Protein AF-0000000080790786 (afdb_homodimer)

pLDDT: mean 94.04, std 7.23, range [43.81, 98.81]

Nearest PDB structures (foldseek):
  6fvn-assembly2_C  TM=9.498E-01  e=2.343E-43  Mycobacterium tuberculosis CDC1551
  5agu-assembly1_A  TM=9.255E-01  e=5.877E-43  Mycobacterium tuberculosis H37Rv
  6ap4-assembly3_F  TM=8.699E-01  e=1.678E-32  Acinetobacter baumannii
  4trt-assembly1_B  TM=8.992E-01  e=2.134E-31  Deinococcus radiodurans R1 = ATCC 13939 = DSM 20539
  8dt6-assembly1_B  TM=9.159E-01  e=4.183E-30  Elizabethkingia anophelis NUHP1

Foldseek 3Di:
DKKKDFLVLVLVQLLLQQVPQDPDAPDPQQQKWKWWDDDQWIWIWGDRPFKIKIWIFGIGPPDTDMFIFRSVVVNVVSVPADRAIWIWDDDDFWIWIDGPPDIDITGTDDPVPDDDDDDAADWFFKDFLVVLLLQLLLFQLAADDDVVCVLQQWWKWWDAFQKIWTWHHNPFKIKIFIDGTGGPDGRDTDMFTGGSVVSNSLSVFQSPDGIKIKHDDDPDDRPFKIKIWHDGRSGTMMMMGGTDDDDRDPCPCLQVDDFQKKKKFFLVVVLVQLVVQCVAADPPFWWKWFDDQFWIKTKHHDPPPDIDIDIGGIHMDRNVDDPRQDGMFTFDSSLSNSNSVSDPARMKMWGHHHYQRKIKIFHDNDSPGDTDDRMIMIGGIDDDDD/DKKKDFLVLVLVQLLLQQVPQDPDAPDPQQQKWKWWDDDQKIWIWGDRPFKIKIWIFGIGPPDTDMFIFRSVVVNVVSVPADRAIWIWDDDDFWIWIDGPPDIDITGTDDPVPDDDDDDAADWFFKDFLVVLLLQLLLFQLAADDDVVCQLQQWWKWWDAFQKIWTWHHNPFKIKIFIDGTGGPDGRDTDMFTGGSVVSNSLSVFQSPDGIKIKHDDDDDDPPFKIKIWHDGRSGTMMMMGGTDDDDRDPCVCLQVDDFQKKKKFFLVVVLVQLVVQCVAADPPFWWKWFDDQFWIKTKHHDPPPDIDIDIGGIHMDRNVDDPRQDGMWTFDSSLVNSNSVSDPARMKMWGHHHYQRKIKIFHDNDSPGDTDDRMIMIGGIDDDDD

Solvent-accessible surface area (backbone atoms only — not comparable to full-atom values): 38067 Å² total; per-residue (Å²): 51,28,37,37,33,53,36,71,40,48,25,48,44,41,42,58,32,37,67,61,43,51,93,76,49,95,49,76,70,37,39,30,30,38,38,38,35,53,77,54,32,34,37,39,30,27,46,62,94,44,40,36,32,37,37,41,30,74,28,50,51,80,35,61,38,68,49,21,32,54,20,65,61,48,29,58,50,42,69,54,56,64,100,38,56,35,33,40,40,45,61,97,54,35,33,36,38,38,35,80,58,36,36,35,38,36,34,45,49,68,59,86,75,46,76,81,76,80,75,76,45,61,68,44,24,36,31,48,10,65,60,46,29,52,46,46,59,42,16,48,72,26,29,33,82,52,76,92,45,54,56,27,24,17,32,37,40,36,38,52,38,50,36,39,36,39,33,15,30,48,88,52,33,34,18,38,31,50,44,74,42,47,47,63,51,86,77,39,71,49,72,48,34,36,45,30,68,60,51,49,53,48,33,64,54,23,42,66,33,73,38,27,35,39,10,55,41,76,73,83,86,43,71,53,37,37,22,38,34,24,28,25,81,55,33,45,35,37,37,38,32,50,41,54,68,74,79,71,79,92,55,71,69,73,69,71,70,76,51,37,34,38,41,32,33,49,34,66,61,52,44,52,45,51,58,48,25,47,73,33,34,42,90,94,44,53,36,35,38,37,52,48,75,56,28,35,33,40,32,21,41,28,83,83,46,23,35,22,36,34,57,43,73,26,52,47,45,58,68,80,51,83,71,66,72,56,48,57,48,16,34,48,54,68,61,53,46,48,57,53,66,48,47,88,35,63,15,30,35,41,32,34,54,42,70,65,40,57,32,42,42,26,33,9,81,36,90,85,48,69,62,48,80,45,42,45,33,33,39,53,36,38,83,64,84,130,49,29,37,38,33,54,35,70,41,47,24,48,44,41,43,59,33,38,67,62,42,53,93,78,49,95,47,75,71,38,40,30,28,38,37,38,35,53,76,53,31,34,38,39,31,27,46,64,94,45,40,36,32,37,37,41,30,73,26,50,52,80,36,60,36,69,47,20,30,53,21,63,61,47,30,57,50,43,68,56,54,64,99,36,56,33,34,40,41,43,62,96,54,36,33,36,38,37,35,80,58,35,36,36,37,36,34,44,50,68,61,86,73,47,76,83,75,80,75,77,45,60,68,44,24,36,32,48,9,64,59,46,29,51,47,44,58,43,18,49,72,26,28,32,85,53,75,92,46,54,58,27,25,17,33,37,39,36,38,52,38,49,35,38,35,40,33,14,30,48,90,50,32,32,18,37,31,49,44,76,40,47,46,64,50,85,77,39,72,50,73,48,35,36,44,30,68,59,51,50,53,49,33,64,56,24,40,66,33,72,38,28,35,39,10,54,41,75,70,86,84,43,74,52,38,36,21,40,33,23,29,23,82,54,32,44,37,37,36,38,33,50,40,54,68,77,80,70,78,93,56,71,70,74,69,72,72,76,51,37,33,36,39,35,32,48,34,67,60,52,44,50,46,50,59,48,25,48,72,33,34,42,91,93,44,53,36,34,39,36,52,48,75,56,28,33,33,40,30,21,43,29,84,84,47,23,35,22,36,34,58,42,72,26,53,47,45,57,69,82,51,84,72,66,73,56,48,54,47,16,34,47,56,68,60,51,45,49,57,53,68,48,45,87,35,63,17,32,36,40,31,33,55,43,70,66,40,54,33,40,41,28,34,10,81,36,90,86,48,67,60,47,81,45,42,45,34,34,40,51,35,38,82,63,84,130

Secondary structure (DSSP, 8-state):
-EEEE-HHHHHHHHHHHHTTS-SS-SSGGGGEEEEEEETTEEEEEEE-SSEEEEEEEE-EEEE-EEEEEEHHHHHHHHHH--SS-EEEEE-SSEEEEEETTEEEEEEPP-GGGSPPPPPPPPP-EEEEHHHHHHHHHHHHTTS---TTSGGGGEEEEEEETTEEEEEEE-SSEEEEEEEE-EESSTT-EEEEEEEHHHHHHHHHHTTTSSEEEEEE--SSSSTTEEEEEEEETTEEEEEEEEPPPSPPP--GGGG----SEEEEEEHHHHHHHHHHHHTTPPTTPPEEEEE-SSEEEEEEEETTTEEEEEEEE-EEEETT-SS-S-SEEEE-HHHHHHHHHT--SSEEEEEESSTTSPEEEEEESSTTSPPPSSEEEEEPPBPPP-/-EEEE-HHHHHHHHHHHHTTS-SS-SSGGGGEEEEEEETTEEEEEEE-SSEEEEEEEE-EEEE-EEEEEEHHHHHHHHHH--SS-EEEEE-SSEEEEEETTEEEEEEPP-GGGSPPPPPPPPP-EEEEHHHHHHHHHHHHTTS---TTSGGGGEEEEEEETTEEEEEEE-SSEEEEEEEE-EESSTT-EEEEEEEHHHHHHHHHHTTTSSEEEEEE--SSSSTTEEEEEEEETTEEEEEEEEPPPSPPP--GGGG----SEEEEEEHHHHHHHHHHHHTTPPTTPPEEEEE-SSEEEEEEEETTTEEEEEEEE-EEEETT-SS-S-SEEEE-HHHHHHHHHT--SSEEEEEESSTTSPEEEEEESSTTSPPPSSEEEEEPPBPPP-

InterPro domains:
  IPR001001 DNA polymerase III, beta sliding clamp [PIRSF000804] (1-384)
  IPR001001 DNA polymerase III, beta sliding clamp [PTHR30478] (1-384)
  IPR001001 DNA polymerase III, beta sliding clamp [SM00480] (17-380)
  IPR001001 DNA polymerase III, beta sliding clamp [TIGR00663] (1-384)
  IPR001001 DNA polymerase III, beta sliding clamp [cd00140] (1-383)
  IPR022634 DNA polymerase III, beta sliding clamp, N-terminal [PF00712] (1-118)
  IPR022635 DNA polymerase III, beta sliding clamp, C-terminal [PF02768] (261-368)
  IPR022637 DNA polymerase III, beta sliding clamp, central [PF02767] (126-250)
  IPR046938 DNA clamp superfamily [SSF55979] (1-118)
  IPR046938 DNA clamp superfamily [SSF55979] (126-253)
  IPR046938 DNA clamp superfamily [SSF55979] (259-384)

Radius of gyration: 32.22 Å; Cα contacts (8 Å, |Δi|>4): 2000; chains: 2; bounding box: 82×81×56 Å

Structure (mmCIF, N/CA/C/O backbone):
data_AF-0000000080790786-model_v1
#
loop_
_entity.id
_entity.type
_entity.pdbx_description
1 polymer 'Beta sliding clamp'
#
loop_
_atom_site.group_PDB
_atom_site.id
_atom_site.type_symbol
_atom_site.label_atom_id
_atom_site.label_alt_id
_atom_site.label_comp_id
_atom_site.label_asym_id
_atom_site.label_entity_id
_atom_site.label_seq_id
_atom_site.pdbx_PDB_ins_code
_atom_site.Cartn_x
_atom_site.Cartn_y
_atom_site.Cartn_z
_atom_site.occupancy
_atom_site.B_iso_or_equiv
_atom_site.auth_seq_id
_atom_site.auth_comp_id
_atom_site.auth_asym_id
_atom_site.auth_atom_id
_atom_site.pdbx_PDB_model_num
ATOM 1 N N . MET A 1 1 ? -38.25 -0.161 6.77 1 96.88 1 MET A N 1
ATOM 2 C CA . MET A 1 1 ? -37.5 0.673 5.848 1 96.88 1 MET A CA 1
ATOM 3 C C . MET A 1 1 ? -37.281 -0.035 4.512 1 96.88 1 MET A C 1
ATOM 5 O O . MET A 1 1 ? -36.906 -1.199 4.473 1 96.88 1 MET A O 1
ATOM 9 N N . LYS A 1 2 ? -37.688 0.594 3.371 1 98.44 2 LYS A N 1
ATOM 10 C CA . LYS A 1 2 ? -37.469 0.132 2.002 1 98.44 2 LYS A CA 1
ATOM 11 C C . LYS A 1 2 ? -36.906 1.252 1.122 1 98.44 2 LYS A C 1
ATOM 13 O O . LYS A 1 2 ? -37.594 2.246 0.877 1 98.44 2 LYS A O 1
ATOM 18 N N . ILE A 1 3 ? -35.75 1.057 0.653 1 98.62 3 ILE A N 1
ATOM 19 C CA . ILE A 1 3 ? -35.094 2.148 -0.077 1 98.62 3 ILE A CA 1
ATOM 20 C C . ILE A 1 3 ? -34.344 1.59 -1.274 1 98.62 3 ILE A C 1
ATOM 22 O O . ILE A 1 3 ? -34 0.405 -1.304 1 98.62 3 ILE A O 1
ATOM 26 N N . THR A 1 4 ? -34.094 2.398 -2.297 1 98.69 4 THR A N 1
ATOM 27 C CA . THR A 1 4 ? -33.219 2.15 -3.43 1 98.69 4 THR A CA 1
ATOM 28 C C . THR A 1 4 ? -32.188 3.281 -3.586 1 98.69 4 THR A C 1
ATOM 30 O O . THR A 1 4 ? -32.562 4.457 -3.547 1 98.69 4 THR A O 1
ATOM 33 N N . VAL A 1 5 ? -30.984 2.938 -3.682 1 97.75 5 VAL A N 1
ATOM 34 C CA . VAL A 1 5 ? -29.922 3.936 -3.783 1 97.75 5 VAL A CA 1
ATOM 35 C C . VAL A 1 5 ? -28.969 3.568 -4.918 1 97.75 5 VAL A C 1
ATOM 37 O O . VAL A 1 5 ? -28.891 2.404 -5.32 1 97.75 5 VAL A O 1
ATOM 40 N N . GLU A 1 6 ? -28.328 4.57 -5.473 1 96.56 6 GLU A N 1
ATOM 41 C CA . GLU A 1 6 ? -27.266 4.336 -6.453 1 96.56 6 GLU A CA 1
ATOM 42 C C . GLU A 1 6 ? -26.062 3.682 -5.809 1 96.56 6 GLU A C 1
ATOM 44 O O . GLU A 1 6 ? -25.562 4.152 -4.781 1 96.56 6 GLU A O 1
ATOM 49 N N . ARG A 1 7 ? -25.531 2.686 -6.445 1 95.75 7 ARG A N 1
ATOM 50 C CA . ARG A 1 7 ? -24.531 1.806 -5.852 1 95.75 7 ARG A CA 1
ATOM 51 C C . ARG A 1 7 ? -23.25 2.574 -5.516 1 95.75 7 ARG A C 1
ATOM 53 O O . ARG A 1 7 ? -22.766 2.506 -4.391 1 95.75 7 ARG A O 1
ATOM 60 N N . ASP A 1 8 ? -22.672 3.338 -6.441 1 95.44 8 ASP A N 1
ATOM 61 C CA . ASP A 1 8 ? -21.406 4.02 -6.227 1 95.44 8 ASP A CA 1
ATOM 62 C C . ASP A 1 8 ? -21.516 5.066 -5.121 1 95.44 8 ASP A C 1
ATOM 64 O O . ASP A 1 8 ? -20.609 5.215 -4.297 1 95.44 8 ASP A O 1
ATOM 68 N N . VAL A 1 9 ? -22.641 5.77 -5.102 1 94.81 9 VAL A N 1
ATOM 69 C CA . VAL A 1 9 ? -22.891 6.793 -4.094 1 94.81 9 VAL A CA 1
ATOM 70 C C . VAL A 1 9 ? -22.984 6.141 -2.713 1 94.81 9 VAL A C 1
ATOM 72 O O . VAL A 1 9 ? -22.375 6.617 -1.753 1 94.81 9 VAL A O 1
ATOM 75 N N . MET A 1 10 ? -23.672 5.086 -2.705 1 96.19 10 MET A N 1
ATOM 76 C CA . MET A 1 10 ? -23.844 4.367 -1.444 1 96.19 10 MET A CA 1
ATOM 77 C C . MET A 1 10 ? -22.516 3.803 -0.955 1 96.19 10 MET A C 1
ATOM 79 O O . MET A 1 10 ? -22.203 3.904 0.23 1 96.19 10 MET A O 1
ATOM 83 N N . ALA A 1 11 ? -21.797 3.18 -1.836 1 96.88 11 ALA A N 1
ATOM 84 C CA . ALA A 1 11 ? -20.516 2.582 -1.47 1 96.88 11 ALA A CA 1
ATOM 85 C C . ALA A 1 11 ? -19.562 3.625 -0.879 1 96.88 11 ALA A C 1
ATOM 87 O O . ALA A 1 11 ? -18.938 3.385 0.15 1 96.88 11 ALA A O 1
ATOM 88 N N . GLU A 1 12 ? -19.5 4.754 -1.466 1 94.94 12 GLU A N 1
ATOM 89 C CA . GLU A 1 12 ? -18.641 5.836 -0.981 1 94.94 12 GLU A CA 1
ATOM 90 C C . GLU A 1 12 ? -19.125 6.344 0.376 1 94.94 12 GLU A C 1
ATOM 92 O O . GLU A 1 12 ? -18.312 6.59 1.271 1 94.94 12 GLU A O 1
ATOM 97 N N . ALA A 1 13 ? -20.406 6.535 0.487 1 96.19 13 ALA A N 1
ATOM 98 C CA . ALA A 1 13 ? -20.984 7.043 1.725 1 96.19 13 ALA A CA 1
ATOM 99 C C . ALA A 1 13 ? -20.734 6.082 2.885 1 96.19 13 ALA A C 1
ATOM 101 O O . ALA A 1 13 ? -20.297 6.5 3.957 1 96.19 13 ALA A O 1
ATOM 102 N N . VAL A 1 14 ? -20.953 4.852 2.621 1 97.5 14 VAL A N 1
ATOM 103 C CA . VAL A 1 14 ? -20.766 3.832 3.645 1 97.5 14 VAL A CA 1
ATOM 104 C C . VAL A 1 14 ? -19.281 3.76 4.035 1 97.5 14 VAL A C 1
ATOM 106 O O . VAL A 1 14 ? -18.953 3.68 5.219 1 97.5 14 VAL A O 1
ATOM 109 N N . ALA A 1 15 ? -18.453 3.732 3.049 1 95.75 15 ALA A N 1
ATOM 110 C CA . ALA A 1 15 ? -17.016 3.68 3.314 1 95.75 15 ALA A CA 1
ATOM 111 C C . ALA A 1 15 ? -16.578 4.844 4.195 1 95.75 15 ALA A C 1
ATOM 113 O O . ALA A 1 15 ? -15.805 4.66 5.141 1 95.75 15 ALA A O 1
ATOM 114 N N . TRP A 1 16 ? -17.047 6.008 3.943 1 94.69 16 TRP A N 1
ATOM 115 C CA . TRP A 1 16 ? -16.672 7.199 4.695 1 94.69 16 TRP A CA 1
ATOM 116 C C . TRP A 1 16 ? -17.125 7.094 6.145 1 94.69 16 TRP A C 1
ATOM 118 O O . TRP A 1 16 ? -16.344 7.344 7.066 1 94.69 16 TRP A O 1
ATOM 128 N N . VAL A 1 17 ? -18.375 6.719 6.324 1 95.88 17 VAL A N 1
ATOM 129 C CA . VAL A 1 17 ? -18.938 6.621 7.672 1 95.88 17 VAL A CA 1
ATOM 130 C C . VAL A 1 17 ? -18.234 5.512 8.445 1 95.88 17 VAL A C 1
ATOM 132 O O . VAL A 1 17 ? -17.953 5.652 9.633 1 95.88 17 VAL A O 1
ATOM 135 N N . ALA A 1 18 ? -17.906 4.504 7.734 1 95.12 18 ALA A N 1
ATOM 136 C CA . ALA A 1 18 ? -17.297 3.338 8.359 1 95.12 18 ALA A CA 1
ATOM 137 C C . ALA A 1 18 ? -15.883 3.66 8.859 1 95.12 18 ALA A C 1
ATOM 139 O O . ALA A 1 18 ? -15.367 2.994 9.758 1 95.12 18 ALA A O 1
ATOM 140 N N . ARG A 1 19 ? -15.242 4.617 8.32 1 90.75 19 ARG A N 1
ATOM 141 C CA . ARG A 1 19 ? -13.898 5.012 8.734 1 90.75 19 ARG A CA 1
ATOM 142 C C . ARG A 1 19 ? -13.883 5.453 10.195 1 90.75 19 ARG A C 1
ATOM 144 O O . ARG A 1 19 ? -12.859 5.355 10.867 1 90.75 19 ARG A O 1
ATOM 151 N N . SER A 1 20 ? -15 5.934 10.656 1 89.75 20 SER A N 1
ATOM 152 C CA . SER A 1 20 ? -15.078 6.469 12.016 1 89.75 20 SER A CA 1
ATOM 153 C C . SER A 1 20 ? -15.492 5.395 13.008 1 89.75 20 SER A C 1
ATOM 155 O O . SER A 1 20 ? -15.609 5.664 14.203 1 89.75 20 SER A O 1
ATOM 157 N N . LEU A 1 21 ? -15.695 4.215 12.477 1 94 21 LEU A N 1
ATOM 158 C CA . LEU A 1 21 ? -16.047 3.121 13.375 1 94 21 LEU A CA 1
ATOM 159 C C . LEU A 1 21 ? -14.836 2.646 14.172 1 94 21 LEU A C 1
ATOM 161 O O . LEU A 1 21 ? -13.734 2.562 13.625 1 94 21 LEU A O 1
ATOM 165 N N . PRO A 1 22 ? -15.047 2.379 15.406 1 89.44 22 PRO A N 1
ATOM 166 C CA . PRO A 1 22 ? -13.922 1.861 16.188 1 89.44 22 PRO A CA 1
ATOM 167 C C . PRO A 1 22 ? -13.516 0.448 15.773 1 89.44 22 PRO A C 1
ATOM 169 O O . PRO A 1 22 ? -14.375 -0.377 15.453 1 89.44 22 PRO A O 1
ATOM 172 N N . ASN A 1 23 ? -12.219 0.212 15.727 1 84.25 23 ASN A N 1
ATOM 173 C CA . ASN A 1 23 ? -11.75 -1.135 15.422 1 84.25 23 ASN A CA 1
ATOM 174 C C . ASN A 1 23 ? -12.141 -2.127 16.516 1 84.25 23 ASN A C 1
ATOM 176 O O . ASN A 1 23 ? -12.555 -3.248 16.219 1 84.25 23 ASN A O 1
ATOM 180 N N . ARG A 1 24 ? -11.992 -1.675 17.844 1 87.44 24 ARG A N 1
ATOM 181 C CA . ARG A 1 24 ? -12.43 -2.432 19 1 87.44 24 ARG A CA 1
ATOM 182 C C . ARG A 1 24 ? -13.461 -1.649 19.812 1 87.44 24 ARG A C 1
ATOM 184 O O . ARG A 1 24 ? -13.117 -0.945 20.766 1 87.44 24 ARG A O 1
ATOM 191 N N . PRO A 1 25 ? -14.719 -1.859 19.438 1 88.06 25 PRO A N 1
ATOM 192 C CA . PRO A 1 25 ? -15.734 -1.047 20.109 1 88.06 25 PRO A CA 1
ATOM 193 C C . PRO A 1 25 ? -15.867 -1.389 21.594 1 88.06 25 PRO A C 1
ATOM 195 O O . PRO A 1 25 ? -15.766 -2.559 21.969 1 88.06 25 PRO A O 1
ATOM 198 N N . SER A 1 26 ? -16.016 -0.377 22.5 1 87 26 SER A N 1
ATOM 199 C CA . SER A 1 26 ? -16.234 -0.562 23.922 1 87 26 SER A CA 1
ATOM 200 C C . SER A 1 26 ? -17.484 -1.396 24.203 1 87 26 SER A C 1
ATOM 202 O O . SER A 1 26 ? -17.516 -2.174 25.156 1 87 26 SER A O 1
ATOM 204 N N . VAL A 1 27 ? -18.516 -1.156 23.438 1 91.19 27 VAL A N 1
ATOM 205 C CA . VAL A 1 27 ? -19.734 -1.961 23.438 1 91.19 27 VAL A CA 1
ATOM 206 C C . VAL A 1 27 ? -20.062 -2.416 22.016 1 91.19 27 VAL A C 1
ATOM 208 O O . VAL A 1 27 ? -19.922 -1.646 21.062 1 91.19 27 VAL A O 1
ATOM 211 N N . PRO A 1 28 ? -20.516 -3.568 21.844 1 91.56 28 PRO A N 1
ATOM 212 C CA . PRO A 1 28 ? -20.688 -4.168 20.516 1 91.56 28 PRO A CA 1
ATOM 213 C C . PRO A 1 28 ? -21.578 -3.336 19.609 1 91.56 28 PRO A C 1
ATOM 215 O O . PRO A 1 28 ? -21.344 -3.293 18.391 1 91.56 28 PRO A O 1
ATOM 218 N N . ILE A 1 29 ? -22.484 -2.639 20.172 1 95.31 29 ILE A N 1
ATOM 219 C CA . ILE A 1 29 ? -23.484 -1.926 19.375 1 95.31 29 ILE A CA 1
ATOM 220 C C . ILE A 1 29 ? -22.812 -0.78 18.625 1 95.31 29 ILE A C 1
ATOM 222 O O . ILE A 1 29 ? -23.328 -0.321 17.594 1 95.31 29 ILE A O 1
ATOM 226 N N . LEU A 1 30 ? -21.672 -0.319 19.047 1 96 30 LEU A N 1
ATOM 227 C CA . LEU A 1 30 ? -20.984 0.821 18.453 1 96 30 LEU A CA 1
ATOM 228 C C . LEU A 1 30 ? -20.266 0.412 17.172 1 96 30 LEU A C 1
ATOM 230 O O . LEU A 1 30 ? -19.734 1.264 16.453 1 96 30 LEU A O 1
ATOM 234 N N . ALA A 1 31 ? -20.312 -0.849 16.859 1 96.12 31 ALA A N 1
ATOM 235 C CA . ALA A 1 31 ? -19.828 -1.334 15.562 1 96.12 31 ALA A CA 1
ATOM 236 C C . ALA A 1 31 ? -20.875 -1.115 14.477 1 96.12 31 ALA A C 1
ATOM 238 O O . ALA A 1 31 ? -20.594 -1.322 13.289 1 96.12 31 ALA A O 1
ATOM 239 N N . GLY A 1 32 ? -21.984 -0.645 14.852 1 97.06 32 GLY A N 1
ATOM 240 C CA . GLY A 1 32 ? -23.109 -0.494 13.938 1 97.06 32 GLY A CA 1
ATOM 241 C C . GLY A 1 32 ? -23.047 0.791 13.125 1 97.06 32 GLY A C 1
ATOM 242 O O . GLY A 1 32 ? -22.516 1.801 13.594 1 97.06 32 GLY A O 1
ATOM 243 N N . LEU A 1 33 ? -23.547 0.703 11.953 1 98.19 33 LEU A N 1
ATOM 244 C CA . LEU A 1 33 ? -23.844 1.838 11.086 1 98.19 33 LEU A CA 1
ATOM 245 C C . LEU A 1 33 ? -25.344 2.072 10.984 1 98.19 33 LEU A C 1
ATOM 247 O O . LEU A 1 33 ? -26.094 1.181 10.57 1 98.19 33 LEU A O 1
ATOM 251 N N . LEU A 1 34 ? -25.766 3.215 11.383 1 98.44 34 LEU A N 1
ATOM 252 C CA . LEU A 1 34 ? -27.188 3.561 11.43 1 98.44 34 LEU A CA 1
ATOM 253 C C . LEU A 1 34 ? -27.656 4.105 10.086 1 98.44 34 LEU A C 1
ATOM 255 O O . LEU A 1 34 ? -27.031 5.008 9.523 1 98.44 34 LEU A O 1
ATOM 259 N N . MET A 1 35 ? -28.703 3.51 9.586 1 98.38 35 MET A N 1
ATOM 260 C CA . MET A 1 35 ? -29.391 3.975 8.375 1 98.38 35 MET A CA 1
ATOM 261 C C . MET A 1 35 ? -30.766 4.539 8.711 1 98.38 35 MET A C 1
ATOM 263 O O . MET A 1 35 ? -31.562 3.883 9.375 1 98.38 35 MET A O 1
ATOM 267 N N . ARG A 1 36 ? -30.984 5.738 8.297 1 98.12 36 ARG A N 1
ATOM 268 C CA . ARG A 1 36 ? -32.281 6.363 8.461 1 98.12 36 ARG A CA 1
ATOM 269 C C . ARG A 1 36 ? -32.812 6.906 7.137 1 98.12 36 ARG A C 1
ATOM 271 O O . ARG A 1 36 ? -32.188 7.773 6.527 1 98.12 36 ARG A O 1
ATOM 278 N N . ALA A 1 37 ? -33.938 6.402 6.719 1 98.31 37 ALA A N 1
ATOM 279 C CA . ALA A 1 37 ? -34.562 6.832 5.469 1 98.31 37 ALA A CA 1
ATOM 280 C C . ALA A 1 37 ? -35.781 7.695 5.738 1 98.31 37 ALA A C 1
ATOM 282 O O . ALA A 1 37 ? -36.719 7.262 6.422 1 98.31 37 ALA A O 1
ATOM 283 N N . THR A 1 38 ? -35.781 8.891 5.305 1 97.44 38 THR A N 1
ATOM 284 C CA . THR A 1 38 ? -36.906 9.828 5.41 1 97.44 38 THR A CA 1
ATOM 285 C C . THR A 1 38 ? -37 10.68 4.148 1 97.44 38 THR A C 1
ATOM 287 O O . THR A 1 38 ? -36 11.188 3.648 1 97.44 38 THR A O 1
ATOM 290 N N . GLY A 1 39 ? -38.281 10.836 3.676 1 96.88 39 GLY A N 1
ATOM 291 C CA . GLY A 1 39 ? -38.438 11.617 2.461 1 96.88 39 GLY A CA 1
ATOM 292 C C . GLY A 1 39 ? -37.75 11.016 1.26 1 96.88 39 GLY A C 1
ATOM 293 O O . GLY A 1 39 ? -38.062 9.898 0.844 1 96.88 39 GLY A O 1
ATOM 294 N N . SER A 1 40 ? -36.75 11.727 0.742 1 97.06 40 SER A N 1
ATOM 295 C CA . SER A 1 40 ? -36 11.25 -0.407 1 97.06 40 SER A CA 1
ATOM 296 C C . SER A 1 40 ? -34.5 11.133 -0.075 1 97.06 40 SER A C 1
ATOM 298 O O . SER A 1 40 ?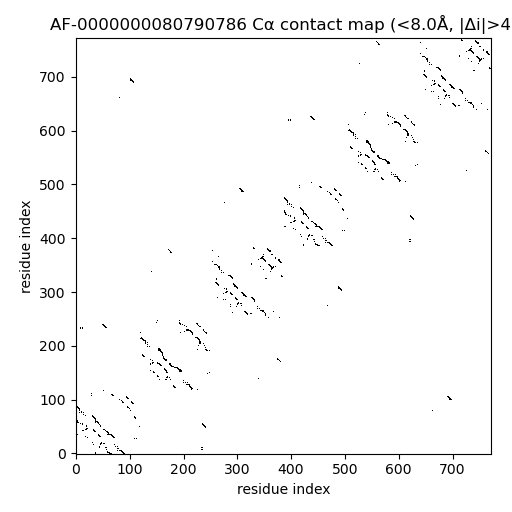 -33.656 11.289 -0.953 1 97.06 40 SER A O 1
ATOM 300 N N . GLN A 1 41 ? -34.312 10.914 1.246 1 97.25 41 GLN A N 1
ATOM 301 C CA . GLN A 1 41 ? -32.938 10.914 1.663 1 97.25 41 GLN A CA 1
ATOM 302 C C . GLN A 1 41 ? -32.625 9.711 2.555 1 97.25 41 GLN A C 1
ATOM 304 O O . GLN A 1 41 ? -33.5 9.195 3.238 1 97.25 41 GLN A O 1
ATOM 309 N N . LEU A 1 42 ? -31.469 9.289 2.463 1 98 42 LEU A N 1
ATOM 310 C CA . LEU A 1 42 ? -30.875 8.312 3.373 1 98 42 LEU A CA 1
ATOM 311 C C . LEU A 1 42 ? -29.734 8.93 4.164 1 98 42 LEU A C 1
ATOM 313 O O . LEU A 1 42 ? -28.812 9.516 3.58 1 98 42 LEU A O 1
ATOM 317 N N . VAL A 1 43 ? -29.812 8.852 5.449 1 98.12 43 VAL A N 1
ATOM 318 C CA . VAL A 1 43 ? -28.734 9.32 6.316 1 98.12 43 VAL A CA 1
ATOM 319 C C . VAL A 1 43 ? -28 8.125 6.918 1 98.12 43 VAL A C 1
ATOM 321 O O . VAL A 1 43 ? -28.625 7.25 7.527 1 98.12 43 VAL A O 1
ATOM 324 N N . LEU A 1 44 ? -26.75 8.047 6.68 1 98.06 44 LEU A N 1
ATOM 325 C CA . LEU A 1 44 ? -25.875 7.043 7.27 1 98.06 44 LEU A CA 1
ATOM 326 C C . LEU A 1 44 ? -25.031 7.652 8.383 1 98.06 44 LEU A C 1
ATOM 328 O O . LEU A 1 44 ? -24.453 8.734 8.219 1 98.06 44 LEU A O 1
ATOM 332 N N . SER A 1 45 ? -24.922 6.938 9.516 1 98 45 SER A N 1
ATOM 333 C CA . SER A 1 45 ? -24.219 7.547 10.648 1 98 45 SER A CA 1
ATOM 334 C C . SER A 1 45 ? -23.422 6.508 11.43 1 98 45 SER A C 1
ATOM 336 O O . SER A 1 45 ? -23.781 5.328 11.445 1 98 45 SER A O 1
ATOM 338 N N . SER A 1 46 ? -22.438 6.949 12.055 1 97.06 46 SER A N 1
ATOM 339 C CA . SER A 1 46 ? -21.656 6.211 13.039 1 97.06 46 SER A CA 1
ATOM 340 C C . SER A 1 46 ? -21.328 7.078 14.242 1 97.06 46 SER A C 1
ATOM 342 O O . SER A 1 46 ? -21.344 8.312 14.156 1 97.06 46 SER A O 1
ATOM 344 N N . PHE A 1 47 ? -21.109 6.453 15.383 1 95.94 47 PHE A N 1
ATOM 345 C CA . PHE A 1 47 ? -20.781 7.164 16.609 1 95.94 47 PHE A CA 1
ATOM 346 C C . PHE A 1 47 ? -20.016 6.266 17.578 1 95.94 47 PHE A C 1
ATOM 348 O O . PHE A 1 47 ? -20.359 5.098 17.75 1 95.94 47 PHE A O 1
ATOM 355 N N . ASP A 1 48 ? -18.938 6.82 18.156 1 93.62 48 ASP A N 1
ATOM 356 C CA . ASP A 1 48 ? -18.141 6.043 19.109 1 93.62 48 ASP A CA 1
ATOM 357 C C . ASP A 1 48 ? -18.031 6.766 20.453 1 93.62 48 ASP A C 1
ATOM 359 O O . ASP A 1 48 ? -17.031 6.609 21.156 1 93.62 48 ASP A O 1
ATOM 363 N N . TYR A 1 49 ? -19 7.613 20.75 1 92.94 49 TYR A N 1
ATOM 364 C CA . TYR A 1 49 ? -19.094 8.422 21.969 1 92.94 49 TYR A CA 1
ATOM 365 C C . TYR A 1 49 ? -18.094 9.578 21.938 1 92.94 49 TYR A C 1
ATOM 367 O O . TYR A 1 49 ? -18.125 10.453 22.812 1 92.94 49 TYR A O 1
ATOM 375 N N . GLU A 1 50 ? -17.25 9.625 20.984 1 92 50 GLU A N 1
ATOM 376 C CA . GLU A 1 50 ? -16.297 10.727 20.828 1 92 50 GLU A CA 1
ATOM 377 C C . GLU A 1 50 ? -16.5 11.461 19.516 1 92 50 GLU A C 1
ATOM 379 O O . GLU A 1 50 ? -16.547 12.695 19.484 1 92 50 GLU A O 1
ATOM 384 N N . THR A 1 51 ? -16.594 10.711 18.516 1 94.75 51 THR A N 1
ATOM 385 C CA . THR A 1 51 ? -16.75 11.242 17.172 1 94.75 51 THR A CA 1
ATOM 386 C C . THR A 1 51 ? -17.984 10.648 16.5 1 94.75 51 THR A C 1
ATOM 388 O O . THR A 1 51 ? -18.234 9.445 16.609 1 94.75 51 THR A O 1
ATOM 391 N N . SER A 1 52 ? -18.75 11.492 15.914 1 96.19 52 SER A N 1
ATOM 392 C CA . SER A 1 52 ? -19.875 11.039 15.086 1 96.19 52 SER A CA 1
ATOM 393 C C . SER A 1 52 ? -19.672 11.453 13.625 1 96.19 52 SER A C 1
ATOM 395 O O . SER A 1 52 ? -19.047 12.477 13.344 1 96.19 52 SER A O 1
ATOM 397 N N . ALA A 1 53 ? -20.109 10.703 12.727 1 96.31 53 ALA A N 1
ATOM 398 C CA . ALA A 1 53 ? -20.125 10.992 11.297 1 96.31 53 ALA A CA 1
ATOM 399 C C . ALA A 1 53 ? -21.5 10.734 10.695 1 96.31 53 ALA A C 1
ATOM 401 O O . ALA A 1 53 ? -22.156 9.742 11.031 1 96.31 53 ALA A O 1
ATOM 402 N N . ARG A 1 54 ? -21.922 11.641 9.906 1 96.25 54 ARG A N 1
ATOM 403 C CA . ARG A 1 54 ? -23.203 11.547 9.211 1 96.25 54 ARG A CA 1
ATOM 404 C C . ARG A 1 54 ? -23.062 11.969 7.75 1 96.25 54 ARG A C 1
ATOM 406 O O . ARG A 1 54 ? -22.422 12.984 7.453 1 96.25 54 ARG A O 1
ATOM 413 N N . ILE A 1 55 ? -23.594 11.219 6.906 1 96.5 55 ILE A N 1
ATOM 414 C CA . ILE A 1 55 ? -23.625 11.594 5.496 1 96.5 55 ILE A CA 1
ATOM 415 C C . ILE A 1 55 ? -25.047 11.422 4.957 1 96.5 55 ILE A C 1
ATOM 417 O O . ILE A 1 55 ? -25.719 10.438 5.266 1 96.5 55 ILE A O 1
ATOM 421 N N . THR A 1 56 ? -25.547 12.383 4.27 1 97.06 56 THR A N 1
ATOM 422 C CA . THR A 1 56 ? -26.859 12.359 3.639 1 97.06 56 THR A CA 1
ATOM 423 C C . THR A 1 56 ? -26.734 12.164 2.129 1 97.06 56 THR A C 1
ATOM 425 O O . THR A 1 56 ? -26.016 12.914 1.463 1 97.06 56 THR A O 1
ATOM 428 N N . ILE A 1 57 ? -27.406 11.203 1.629 1 96.81 57 ILE A N 1
ATOM 429 C CA . ILE A 1 57 ? -27.406 10.969 0.189 1 96.81 57 ILE A CA 1
ATOM 430 C C . ILE A 1 57 ? -28.844 10.859 -0.316 1 96.81 57 ILE A C 1
ATOM 432 O O . ILE A 1 57 ? -29.766 10.617 0.466 1 96.81 57 ILE A O 1
ATOM 436 N N . ASP A 1 58 ? -28.984 11.07 -1.637 1 96.31 58 ASP A N 1
ATOM 437 C CA . ASP A 1 58 ? -30.297 10.883 -2.25 1 96.31 58 ASP A CA 1
ATOM 438 C C . ASP A 1 58 ? -30.656 9.406 -2.34 1 96.31 58 ASP A C 1
ATOM 440 O O . ASP A 1 58 ? -29.797 8.562 -2.611 1 96.31 58 ASP A O 1
ATOM 444 N N . ALA A 1 59 ? -31.891 9.156 -2.059 1 97.12 59 ALA A N 1
ATOM 445 C CA . ALA A 1 59 ? -32.406 7.793 -2.139 1 97.12 59 ALA A CA 1
ATOM 446 C C . ALA A 1 59 ? -33.875 7.785 -2.514 1 97.12 59 ALA A C 1
ATOM 448 O O . ALA A 1 59 ? -34.594 8.734 -2.209 1 97.12 59 ALA A O 1
ATOM 449 N N . GLN A 1 60 ? -34.25 6.781 -3.291 1 98.56 60 GLN A N 1
ATOM 450 C CA . GLN A 1 60 ? -35.688 6.492 -3.414 1 98.56 60 GLN A CA 1
ATOM 451 C C . GLN A 1 60 ? -36.219 5.777 -2.172 1 98.56 60 GLN A C 1
ATOM 453 O O . GLN A 1 60 ? -35.812 4.645 -1.889 1 98.56 60 GLN A O 1
ATOM 458 N N . VAL A 1 61 ? -37.094 6.445 -1.457 1 98.56 61 VAL A N 1
ATOM 459 C CA . VAL A 1 61 ? -37.625 5.895 -0.213 1 98.56 61 VAL A CA 1
ATOM 460 C C . VAL A 1 61 ? -39.062 5.422 -0.423 1 98.56 61 VAL A C 1
ATOM 462 O O . VAL A 1 61 ? -39.969 6.238 -0.529 1 98.56 61 VAL A O 1
ATOM 465 N N . ASP A 1 62 ? -39.219 4.148 -0.458 1 98.5 62 ASP A N 1
ATOM 466 C CA . ASP A 1 62 ? -40.562 3.576 -0.575 1 98.5 62 ASP A CA 1
ATOM 467 C C . ASP A 1 62 ? -41.219 3.455 0.792 1 98.5 62 ASP A C 1
ATOM 469 O O . ASP A 1 62 ? -42.438 3.621 0.913 1 98.5 62 ASP A O 1
ATOM 473 N N . GLU A 1 63 ? -40.469 3.078 1.798 1 98.06 63 GLU A N 1
ATOM 474 C CA . GLU A 1 63 ? -40.906 3.021 3.195 1 98.06 63 GLU A CA 1
ATOM 475 C C . GLU A 1 63 ? -39.844 3.643 4.113 1 98.06 63 GLU A C 1
ATOM 477 O O . GLU A 1 63 ? -38.688 3.223 4.109 1 98.06 63 GLU A O 1
ATOM 482 N N . GLU A 1 64 ? -40.25 4.617 4.875 1 98.25 64 GLU A N 1
ATOM 483 C CA . GLU A 1 64 ? -39.344 5.254 5.828 1 98.25 64 GLU A CA 1
ATOM 484 C C . GLU A 1 64 ? -39 4.316 6.988 1 98.25 64 GLU A C 1
ATOM 486 O O . GLU A 1 64 ? -39.75 3.363 7.25 1 98.25 64 GLU A O 1
ATOM 491 N N . GLY A 1 65 ? -37.875 4.57 7.617 1 97.12 65 GLY A N 1
ATOM 492 C CA . GLY A 1 65 ? -37.5 3.77 8.766 1 97.12 65 GLY A CA 1
ATOM 493 C C . GLY A 1 65 ? -36.031 3.816 9.062 1 97.12 65 GLY A C 1
ATOM 494 O O . GLY A 1 65 ? -35.312 4.664 8.523 1 97.12 65 GLY A O 1
ATOM 495 N N . GLU A 1 66 ? -35.656 2.969 10.062 1 97.12 66 GLU A N 1
ATOM 496 C CA . GLU A 1 66 ? -34.25 2.918 10.492 1 97.12 66 GLU A CA 1
ATOM 497 C C . GLU A 1 66 ? -33.75 1.48 10.539 1 97.12 66 GLU A C 1
ATOM 499 O O . GLU A 1 66 ? -34.531 0.542 10.703 1 97.12 66 GLU A O 1
ATOM 504 N N . ALA A 1 67 ? -32.562 1.339 10.344 1 97.94 67 ALA A N 1
ATOM 505 C CA . ALA A 1 67 ? -31.875 0.061 10.492 1 97.94 67 ALA A CA 1
ATOM 506 C C . ALA A 1 67 ? -30.453 0.262 11 1 97.94 67 ALA A C 1
ATOM 508 O O . ALA A 1 67 ? -29.812 1.271 10.695 1 97.94 67 ALA A O 1
ATOM 509 N N . LEU A 1 68 ? -30 -0.639 11.828 1 97.75 68 LEU A N 1
ATOM 510 C CA . LEU A 1 68 ? -28.656 -0.679 12.367 1 97.75 68 LEU A CA 1
ATOM 511 C C . LEU A 1 68 ? -27.984 -2.01 12.039 1 97.75 68 LEU A C 1
ATOM 513 O O . LEU A 1 68 ? -28.469 -3.068 12.438 1 97.75 68 LEU A O 1
ATOM 517 N N . VAL A 1 69 ? -26.922 -1.892 11.242 1 97.62 69 VAL A N 1
ATOM 518 C CA . VAL A 1 69 ? -26.234 -3.117 10.852 1 97.62 69 VAL A CA 1
ATOM 519 C C . VAL A 1 69 ? -24.734 -2.951 11.047 1 97.62 69 VAL A C 1
ATOM 521 O O . VAL A 1 69 ? -24.25 -1.848 11.32 1 97.62 69 VAL A O 1
ATOM 524 N N . SER A 1 70 ? -23.953 -4.023 10.977 1 96.19 70 SER A N 1
ATOM 525 C CA . SER A 1 70 ? -22.484 -3.953 11.062 1 96.19 70 SER A CA 1
ATOM 526 C C . SER A 1 70 ? -21.922 -3.021 10 1 96.19 70 SER A C 1
ATOM 528 O O . SER A 1 70 ? -22.062 -3.279 8.797 1 96.19 70 SER A O 1
ATOM 530 N N . GLY A 1 71 ? -21.266 -1.985 10.477 1 97.31 71 GLY A N 1
ATOM 531 C CA . GLY A 1 71 ? -20.75 -0.998 9.547 1 97.31 71 GLY A CA 1
ATOM 532 C C . GLY A 1 71 ? -19.594 -1.523 8.695 1 97.31 71 GLY A C 1
ATOM 533 O O . GLY A 1 71 ? -19.547 -1.287 7.488 1 97.31 71 GLY A O 1
ATOM 534 N N . ARG A 1 72 ? -18.703 -2.154 9.297 1 96.25 72 ARG A N 1
ATOM 535 C CA . ARG A 1 72 ? -17.547 -2.686 8.586 1 96.25 72 ARG A CA 1
ATOM 536 C C . ARG A 1 72 ? -17.969 -3.686 7.516 1 96.25 72 ARG A C 1
ATOM 538 O O . ARG A 1 72 ? -17.5 -3.627 6.379 1 96.25 72 ARG A O 1
ATOM 545 N N . LEU A 1 73 ? -18.844 -4.621 7.875 1 96.56 73 LEU A N 1
ATOM 546 C CA . LEU A 1 73 ? -19.328 -5.609 6.918 1 96.56 73 LEU A CA 1
ATOM 547 C C . LEU A 1 73 ? -20.047 -4.934 5.754 1 96.56 73 LEU A C 1
ATOM 549 O O . LEU A 1 73 ? -19.812 -5.273 4.594 1 96.56 73 LEU A O 1
ATOM 553 N N . LEU A 1 74 ? -20.906 -4.012 6.074 1 98.12 74 LEU A N 1
ATOM 554 C CA . LEU A 1 74 ? -21.625 -3.305 5.016 1 98.12 74 LEU A CA 1
ATOM 555 C C . LEU A 1 74 ? -20.656 -2.578 4.094 1 98.12 74 LEU A C 1
ATOM 557 O O . LEU A 1 74 ? -20.875 -2.514 2.881 1 98.12 74 LEU A O 1
ATOM 561 N N . SER A 1 75 ? -19.703 -1.98 4.668 1 98 75 SER A N 1
ATOM 562 C CA . SER A 1 75 ? -18.703 -1.286 3.863 1 98 75 SER A CA 1
ATOM 563 C C . SER A 1 75 ? -18.016 -2.236 2.879 1 98 75 SER A C 1
ATOM 565 O O . SER A 1 75 ? -17.859 -1.908 1.702 1 98 75 SER A O 1
ATOM 567 N N . GLU A 1 76 ? -17.609 -3.375 3.33 1 97.44 76 GLU A N 1
ATOM 568 C CA . GLU A 1 76 ? -17 -4.375 2.467 1 97.44 76 GLU A CA 1
ATOM 569 C C . GLU A 1 76 ? -17.969 -4.84 1.379 1 97.44 76 GLU A C 1
ATOM 571 O O . GLU A 1 76 ? -17.578 -4.984 0.218 1 97.44 76 GLU A O 1
ATOM 576 N N . ILE A 1 77 ? -19.172 -5.086 1.744 1 98.19 77 ILE A N 1
ATOM 577 C CA . ILE A 1 77 ? -20.203 -5.539 0.802 1 98.19 77 ILE A CA 1
ATOM 578 C C . ILE A 1 77 ? -20.438 -4.461 -0.255 1 98.19 77 ILE A C 1
ATOM 580 O O . ILE A 1 77 ? -20.422 -4.746 -1.454 1 98.19 77 ILE A O 1
ATOM 584 N N . ALA A 1 78 ? -20.625 -3.27 0.217 1 98 78 ALA A N 1
ATOM 585 C CA . ALA A 1 78 ? -20.953 -2.166 -0.681 1 98 78 ALA A CA 1
ATOM 586 C C . ALA A 1 78 ? -19.891 -1.997 -1.761 1 98 78 ALA A C 1
ATOM 588 O O . ALA A 1 78 ? -20.219 -1.757 -2.928 1 98 78 ALA A O 1
ATOM 589 N N . ARG A 1 79 ? -18.688 -2.119 -1.425 1 96 79 ARG A N 1
ATOM 590 C CA . ARG A 1 79 ? -17.594 -1.914 -2.367 1 96 79 ARG A CA 1
ATOM 591 C C . ARG A 1 79 ? -17.516 -3.053 -3.379 1 96 79 ARG A C 1
ATOM 593 O O . ARG A 1 79 ? -16.953 -2.893 -4.461 1 96 79 ARG A O 1
ATOM 600 N N . SER A 1 80 ? -18.078 -4.152 -3.111 1 97.31 80 SER A N 1
ATOM 601 C CA . SER A 1 80 ? -17.953 -5.344 -3.945 1 97.31 80 SER A CA 1
ATOM 602 C C . SER A 1 80 ? -19.156 -5.508 -4.863 1 97.31 80 SER A C 1
ATOM 604 O O . SER A 1 80 ? -19.156 -6.367 -5.746 1 97.31 80 SER A O 1
ATOM 606 N N . LEU A 1 81 ? -20.141 -4.703 -4.762 1 98 81 LEU A N 1
ATOM 607 C CA . LEU A 1 81 ? -21.406 -4.879 -5.469 1 98 81 LEU A CA 1
ATOM 608 C C . LEU A 1 81 ? -21.25 -4.562 -6.949 1 98 81 LEU A C 1
ATOM 610 O O . LEU A 1 81 ? -20.406 -3.756 -7.332 1 98 81 LEU A O 1
ATOM 614 N N . PRO A 1 82 ? -22.062 -5.195 -7.77 1 96.25 82 PRO A N 1
ATOM 615 C CA . PRO A 1 82 ? -22.062 -4.855 -9.195 1 96.25 82 PRO A CA 1
ATOM 616 C C . PRO A 1 82 ? -22.656 -3.48 -9.477 1 96.25 82 PRO A C 1
ATOM 618 O O . PRO A 1 82 ? -23.234 -2.857 -8.586 1 96.25 82 PRO A O 1
ATOM 621 N N . ASN A 1 83 ? -22.5 -3.043 -10.68 1 95.62 83 ASN A N 1
ATOM 622 C CA . ASN A 1 83 ? -22.969 -1.715 -11.062 1 95.62 83 ASN A CA 1
ATOM 623 C C . ASN A 1 83 ? -24.469 -1.709 -11.344 1 95.62 83 ASN A C 1
ATOM 625 O O . ASN A 1 83 ? -24.891 -1.561 -12.5 1 95.62 83 ASN A O 1
ATOM 629 N N . ARG A 1 84 ? -25.281 -1.872 -10.383 1 97.06 84 ARG A N 1
ATOM 630 C CA . ARG A 1 84 ? -26.734 -1.838 -10.352 1 97.06 84 ARG A CA 1
ATOM 631 C C . ARG A 1 84 ? -27.25 -1.122 -9.102 1 97.06 84 ARG A C 1
ATOM 633 O O . ARG A 1 84 ? -26.516 -0.976 -8.125 1 97.06 84 ARG A O 1
ATOM 640 N N . PRO A 1 85 ? -28.453 -0.627 -9.141 1 97.75 85 PRO A N 1
ATOM 641 C CA . PRO A 1 85 ? -29.016 -0.021 -7.926 1 97.75 85 PRO A CA 1
ATOM 642 C C . PRO A 1 85 ? -29.094 -1.005 -6.762 1 97.75 85 PRO A C 1
ATOM 644 O O . PRO A 1 85 ? -29.359 -2.193 -6.973 1 97.75 85 PRO A O 1
ATOM 647 N N . ALA A 1 86 ? -28.844 -0.54 -5.637 1 98.56 86 ALA A N 1
ATOM 648 C CA . ALA A 1 86 ? -28.938 -1.35 -4.426 1 98.56 86 ALA A CA 1
ATOM 649 C C . ALA A 1 86 ? -30.266 -1.118 -3.703 1 98.56 86 ALA A C 1
ATOM 651 O O . ALA A 1 86 ? -30.625 0.024 -3.414 1 98.56 86 ALA A O 1
ATOM 652 N N . ARG A 1 87 ? -31 -2.127 -3.373 1 98.56 87 ARG A N 1
ATOM 653 C CA . ARG A 1 87 ? -32.281 -2.047 -2.668 1 98.56 87 ARG A CA 1
ATOM 654 C C . ARG A 1 87 ? -32.156 -2.623 -1.262 1 98.56 87 ARG A C 1
ATOM 656 O O . ARG A 1 87 ? -31.672 -3.744 -1.082 1 98.56 87 ARG A O 1
ATOM 663 N N . PHE A 1 88 ? -32.531 -1.849 -0.296 1 98.69 88 PHE A N 1
ATOM 664 C CA . PHE A 1 88 ? -32.562 -2.279 1.097 1 98.69 88 PHE A CA 1
ATOM 665 C C . PHE A 1 88 ? -34 -2.457 1.58 1 98.69 88 PHE A C 1
ATOM 667 O O . PHE A 1 88 ? -34.844 -1.588 1.358 1 98.69 88 PHE A O 1
ATOM 674 N N . THR A 1 89 ? -34.188 -3.557 2.188 1 98.56 89 THR A N 1
ATOM 675 C CA . THR A 1 89 ? -35.438 -3.805 2.869 1 98.56 89 THR A CA 1
ATOM 676 C C . THR A 1 89 ? -35.219 -4.285 4.297 1 98.56 89 THR A C 1
ATOM 678 O O . THR A 1 89 ? -34.625 -5.344 4.508 1 98.56 89 THR A O 1
ATOM 681 N N . ALA A 1 90 ? -35.656 -3.496 5.223 1 97.19 90 ALA A N 1
ATOM 682 C CA . ALA A 1 90 ? -35.5 -3.863 6.625 1 97.19 90 ALA A CA 1
ATOM 683 C C . ALA A 1 90 ? -36.781 -4.473 7.188 1 97.19 90 ALA A C 1
ATOM 685 O O . ALA A 1 90 ? -37.875 -3.977 6.926 1 97.19 90 ALA A O 1
ATOM 686 N N . ASN A 1 91 ? -36.594 -5.582 7.855 1 89.5 91 ASN A N 1
ATOM 687 C CA . ASN A 1 91 ? -37.656 -6.156 8.664 1 89.5 91 ASN A CA 1
ATOM 688 C C . ASN A 1 91 ? -37.344 -6.078 10.156 1 89.5 91 ASN A C 1
ATOM 690 O O . ASN A 1 91 ? -36.625 -5.172 10.594 1 89.5 91 ASN A O 1
ATOM 694 N N . SER A 1 92 ? -37.969 -6.922 11.016 1 86.5 92 SER A N 1
ATOM 695 C CA . SER A 1 92 ? -37.812 -6.809 12.461 1 86.5 92 SER A CA 1
ATOM 696 C C . SER A 1 92 ? -36.406 -7.199 12.898 1 86.5 92 SER A C 1
ATOM 698 O O . SER A 1 92 ? -35.844 -6.621 13.836 1 86.5 92 SER A O 1
ATOM 700 N N . ASN A 1 93 ? -35.812 -8.023 12.188 1 92.69 93 ASN A N 1
ATOM 701 C CA . ASN A 1 93 ? -34.562 -8.539 12.75 1 92.69 93 ASN A CA 1
ATOM 702 C C . ASN A 1 93 ? -33.438 -8.531 11.719 1 92.69 93 ASN A C 1
ATOM 704 O O . ASN A 1 93 ? -32.281 -8.781 12.055 1 92.69 93 ASN A O 1
ATOM 708 N N . HIS A 1 94 ? -33.812 -8.297 10.43 1 96.62 94 HIS A N 1
ATOM 709 C CA . HIS A 1 94 ? -32.75 -8.328 9.43 1 96.62 94 HIS A CA 1
ATOM 710 C C . HIS A 1 94 ? -32.969 -7.254 8.367 1 96.62 94 HIS A C 1
ATOM 712 O O . HIS A 1 94 ? -34.062 -6.715 8.234 1 96.62 94 HIS A O 1
ATOM 718 N N . VAL A 1 95 ? -31.922 -6.93 7.668 1 98 95 VAL A N 1
ATOM 719 C CA . VAL A 1 95 ? -31.953 -6.098 6.469 1 98 95 VAL A CA 1
ATOM 720 C C . VAL A 1 95 ? -31.562 -6.93 5.25 1 98 95 VAL A C 1
ATOM 722 O O . VAL A 1 95 ? -30.547 -7.629 5.266 1 98 95 VAL A O 1
ATOM 725 N N . GLU A 1 96 ? -32.344 -6.906 4.254 1 98.19 96 GLU A N 1
ATOM 726 C CA . GLU A 1 96 ? -32.031 -7.535 2.975 1 98.19 96 GLU A CA 1
ATOM 727 C C . GLU A 1 96 ? -31.484 -6.516 1.985 1 98.19 96 GLU A C 1
ATOM 729 O O . GLU A 1 96 ? -32.062 -5.453 1.78 1 98.19 96 GLU A O 1
ATOM 734 N N . LEU A 1 97 ? -30.375 -6.762 1.487 1 98.5 97 LEU A N 1
ATOM 735 C CA . LEU A 1 97 ? -29.75 -5.961 0.445 1 98.5 97 LEU A CA 1
ATOM 736 C C . LEU A 1 97 ? -29.719 -6.715 -0.88 1 98.5 97 LEU A C 1
ATOM 738 O O . LEU A 1 97 ? -29.156 -7.809 -0.964 1 98.5 97 LEU A O 1
ATOM 742 N N . VAL A 1 98 ? -30.344 -6.168 -1.881 1 98.56 98 VAL A N 1
ATOM 743 C CA . VAL A 1 98 ? -30.391 -6.789 -3.199 1 98.56 98 VAL A CA 1
ATOM 744 C C . VAL A 1 98 ? -29.75 -5.867 -4.23 1 98.56 98 VAL A C 1
ATOM 746 O O . VAL A 1 98 ? -30.078 -4.68 -4.305 1 98.56 98 VAL A O 1
ATOM 749 N N . CYS A 1 99 ? -28.891 -6.324 -5.004 1 98.5 99 CYS A N 1
ATOM 750 C CA . CYS A 1 99 ? -28.234 -5.633 -6.102 1 98.5 99 CYS A CA 1
ATOM 751 C C . CYS A 1 99 ? -27.984 -6.574 -7.273 1 98.5 99 CYS A C 1
ATOM 753 O O . CYS A 1 99 ? -27.062 -7.379 -7.25 1 98.5 99 CYS A O 1
ATOM 755 N N . GLY A 1 100 ? -28.75 -6.395 -8.344 1 96.81 100 GLY A N 1
ATOM 756 C CA . GLY A 1 100 ? -28.719 -7.406 -9.391 1 96.81 100 GLY A CA 1
ATOM 757 C C . GLY A 1 100 ? -29.109 -8.789 -8.898 1 96.81 100 GLY A C 1
ATOM 758 O O . GLY A 1 100 ? -30.172 -8.969 -8.312 1 96.81 100 GLY A O 1
ATOM 759 N N . SER A 1 101 ? -28.172 -9.75 -9.086 1 97.38 101 SER A N 1
ATOM 760 C CA . SER A 1 101 ? -28.453 -11.117 -8.672 1 97.38 101 SER A CA 1
ATOM 761 C C . SER A 1 101 ? -27.922 -11.383 -7.262 1 97.38 101 SER A C 1
ATOM 763 O O . SER A 1 101 ? -28.188 -12.438 -6.684 1 97.38 101 SER A O 1
ATOM 765 N N . ALA A 1 102 ? -27.234 -10.477 -6.738 1 98.06 102 ALA A N 1
ATOM 766 C CA . ALA A 1 102 ? -26.656 -10.633 -5.406 1 98.06 102 ALA A CA 1
ATOM 767 C C . ALA A 1 102 ? -27.672 -10.281 -4.32 1 98.06 102 ALA A C 1
ATOM 769 O O . ALA A 1 102 ? -28.406 -9.305 -4.441 1 98.06 102 ALA A O 1
ATOM 770 N N . ARG A 1 103 ? -27.75 -11.062 -3.332 1 98.19 103 ARG A N 1
ATOM 771 C CA . ARG A 1 103 ? -28.625 -10.844 -2.182 1 98.19 103 ARG A CA 1
ATOM 772 C C . ARG A 1 103 ? -27.859 -11.055 -0.875 1 98.19 103 ARG A C 1
ATOM 774 O O . ARG A 1 103 ? -27.172 -12.062 -0.705 1 98.19 103 ARG A O 1
ATOM 781 N N . PHE A 1 104 ? -27.969 -10.141 -0.016 1 98.38 104 PHE A N 1
ATOM 782 C CA . PHE A 1 104 ? -27.391 -10.227 1.322 1 98.38 104 PHE A CA 1
ATOM 783 C C . PHE A 1 104 ? -28.469 -10.062 2.385 1 98.38 104 PHE A C 1
ATOM 785 O O . PHE A 1 104 ? -29.422 -9.289 2.203 1 98.38 104 PHE A O 1
ATOM 792 N N . THR A 1 105 ? -28.375 -10.766 3.426 1 97.88 105 THR A N 1
ATOM 793 C CA . THR A 1 105 ? -29.172 -10.57 4.633 1 97.88 105 THR A CA 1
ATOM 794 C C . THR A 1 105 ? -28.281 -10.273 5.832 1 97.88 105 THR A C 1
ATOM 796 O O . THR A 1 105 ? -27.422 -11.086 6.195 1 97.88 105 THR A O 1
ATOM 799 N N . LEU A 1 106 ? -28.469 -9.164 6.426 1 97.88 106 LEU A N 1
ATOM 800 C CA . LEU A 1 106 ? -27.656 -8.719 7.555 1 97.88 106 LEU A CA 1
ATOM 801 C C . LEU A 1 106 ? -28.5 -8.656 8.828 1 97.88 106 LEU A C 1
ATOM 803 O O . LEU A 1 106 ? -29.609 -8.133 8.82 1 97.88 106 LEU A O 1
ATOM 807 N N . GLN A 1 107 ? -27.984 -9.172 9.844 1 96.69 107 GLN A N 1
ATOM 808 C CA . GLN A 1 107 ? -28.672 -9.07 11.133 1 96.69 107 GLN A CA 1
ATOM 809 C C . GLN A 1 107 ? -28.734 -7.625 11.609 1 96.69 107 GLN A C 1
ATOM 811 O O . GLN A 1 107 ? -27.75 -6.895 11.539 1 96.69 107 GLN A O 1
ATOM 816 N N . MET A 1 108 ? -29.875 -7.242 12.078 1 95.94 108 MET A N 1
ATOM 817 C CA . MET A 1 108 ? -30.047 -5.902 12.625 1 95.94 108 MET A CA 1
ATOM 818 C C . MET A 1 108 ? -29.641 -5.859 14.094 1 95.94 108 MET A C 1
ATOM 820 O O . MET A 1 108 ? -29.906 -6.793 14.852 1 95.94 108 MET A O 1
ATOM 824 N N . LEU A 1 109 ? -28.953 -4.875 14.469 1 94.25 109 LEU A N 1
ATOM 825 C CA . LEU A 1 109 ? -28.734 -4.531 15.867 1 94.25 109 LEU A CA 1
ATOM 826 C C . LEU A 1 109 ? -29.875 -3.678 16.406 1 94.25 109 LEU A C 1
ATOM 828 O O . LEU A 1 109 ? -30.594 -3.023 15.641 1 94.25 109 LEU A O 1
ATOM 832 N N . PRO A 1 110 ? -30.047 -3.775 17.688 1 94.75 110 PRO A N 1
ATOM 833 C CA . PRO A 1 110 ? -31.172 -3.008 18.25 1 94.75 110 PRO A CA 1
ATOM 834 C C . PRO A 1 110 ? -30.953 -1.499 18.156 1 94.75 110 PRO A C 1
ATOM 836 O O . PRO A 1 110 ? -30.172 -0.933 18.938 1 94.75 110 PRO A O 1
ATOM 839 N N . VAL A 1 111 ? -31.734 -0.91 17.328 1 95.12 111 VAL A N 1
ATOM 840 C CA . VAL A 1 111 ? -31.578 0.516 17.047 1 95.12 111 VAL A CA 1
ATOM 841 C C . VAL A 1 111 ? -31.812 1.317 18.328 1 95.12 111 VAL A C 1
ATOM 843 O O . VAL A 1 111 ? -31.141 2.324 18.562 1 95.12 111 VAL A O 1
ATOM 846 N N . GLU A 1 112 ? -32.656 0.869 19.141 1 94.81 112 GLU A N 1
ATOM 847 C CA . GLU A 1 112 ? -33.062 1.59 20.359 1 94.81 112 GLU A CA 1
ATOM 848 C C . GLU A 1 112 ? -31.906 1.692 21.344 1 94.81 112 GLU A C 1
ATOM 850 O O . GLU A 1 112 ? -31.891 2.586 22.188 1 94.81 112 GLU A O 1
ATOM 855 N N . ASP A 1 113 ? -31.016 0.767 21.219 1 95.88 113 ASP A N 1
ATOM 856 C CA . ASP A 1 113 ? -29.875 0.739 22.141 1 95.88 113 ASP A CA 1
ATOM 857 C C . ASP A 1 113 ? -28.719 1.592 21.609 1 95.88 113 ASP A C 1
ATOM 859 O O . ASP A 1 113 ? -27.719 1.778 22.312 1 95.88 113 ASP A O 1
ATOM 863 N N . TYR A 1 114 ? -28.875 1.964 20.359 1 96.38 114 TYR A N 1
ATOM 864 C CA . TYR A 1 114 ? -27.828 2.814 19.797 1 96.38 114 TYR A CA 1
ATOM 865 C C . TYR A 1 114 ? -27.875 4.207 20.406 1 96.38 114 TYR A C 1
ATOM 867 O O . TYR A 1 114 ? -28.938 4.789 20.562 1 96.38 114 TYR A O 1
ATOM 875 N N . PRO A 1 115 ? -26.719 4.73 20.797 1 95.31 115 PRO A N 1
ATOM 876 C CA . PRO A 1 115 ? -26.734 6.039 21.453 1 95.31 115 PRO A CA 1
ATOM 877 C C . PRO A 1 115 ? -27.219 7.156 20.531 1 95.31 115 PRO A C 1
ATOM 879 O O . PRO A 1 115 ? -27.062 7.062 19.312 1 95.31 115 PRO A O 1
ATOM 882 N N . GLN A 1 116 ? -27.75 8.078 21.188 1 95.56 116 GLN A N 1
ATOM 883 C CA . GLN A 1 116 ? -28.125 9.266 20.422 1 95.56 116 GLN A CA 1
ATOM 884 C C . GLN A 1 116 ? -26.906 10.008 19.906 1 95.56 116 GLN A C 1
ATOM 886 O O . GLN A 1 116 ? -25.938 10.195 20.641 1 95.56 116 GLN A O 1
ATOM 891 N N . LEU A 1 117 ? -26.984 10.383 18.656 1 95.25 117 LEU A N 1
ATOM 892 C CA . LEU A 1 117 ? -25.906 11.164 18.078 1 95.25 117 LEU A CA 1
ATOM 893 C C . LEU A 1 117 ? -25.891 12.586 18.625 1 95.25 117 LEU A C 1
ATOM 895 O O . LEU A 1 117 ? -26.953 13.156 18.891 1 95.25 117 LEU A O 1
ATOM 899 N N . PRO A 1 118 ? -24.75 13.117 18.797 1 94.06 118 PRO A N 1
ATOM 900 C CA . PRO A 1 118 ? -24.703 14.523 19.203 1 94.06 118 PRO A CA 1
ATOM 901 C C . PRO A 1 118 ? -25.297 15.461 18.156 1 94.06 118 PRO A C 1
ATOM 903 O O . PRO A 1 118 ? -25.234 15.172 16.953 1 94.06 118 PRO A O 1
ATOM 906 N N . GLU A 1 119 ? -25.812 16.453 18.625 1 93 119 GLU A N 1
ATOM 907 C CA . GLU A 1 119 ? -26.312 17.484 17.719 1 93 119 GLU A CA 1
ATOM 908 C C . GLU A 1 119 ? -25.188 18.391 17.234 1 93 119 GLU A C 1
ATOM 910 O O . GLU A 1 119 ? -24.281 18.734 18 1 93 119 GLU A O 1
ATOM 915 N N . MET A 1 120 ? -25.312 18.75 16 1 93.19 120 MET A N 1
ATOM 916 C CA . MET A 1 120 ? -24.375 19.719 15.445 1 93.19 120 MET A CA 1
ATOM 917 C C . MET A 1 120 ? -24.516 21.078 16.141 1 93.19 120 MET A C 1
ATOM 919 O O . MET A 1 120 ? -25.625 21.609 16.234 1 93.19 120 MET A O 1
ATOM 923 N N . PRO A 1 121 ? -23.422 21.531 16.656 1 92.12 121 PRO A N 1
ATOM 924 C CA . PRO A 1 121 ? -23.516 22.875 17.219 1 92.12 121 PRO A CA 1
ATOM 925 C C . PRO A 1 121 ? -23.859 23.938 16.172 1 92.12 121 PRO A C 1
ATOM 927 O O . PRO A 1 121 ? -23.875 23.641 14.969 1 92.12 121 PRO A O 1
ATOM 930 N N . ALA A 1 122 ? -24.125 25.078 16.766 1 91.69 122 ALA A N 1
ATOM 931 C CA . ALA A 1 122 ? -24.406 26.203 15.859 1 91.69 122 ALA A CA 1
ATOM 932 C C . ALA A 1 122 ? -23.156 26.547 15.039 1 91.69 122 ALA A C 1
ATOM 934 O O . ALA A 1 122 ? -22.047 26.547 15.555 1 91.69 122 ALA A O 1
ATOM 935 N N . GLU A 1 123 ? -23.422 26.875 13.781 1 93.31 123 GLU A N 1
ATOM 936 C CA . GLU A 1 123 ? -22.344 27.219 12.859 1 93.31 123 GLU A CA 1
ATOM 937 C C . GLU A 1 123 ? -21.594 28.469 13.328 1 93.31 123 GLU A C 1
ATOM 939 O O . GLU A 1 123 ? -22.219 29.484 13.656 1 93.31 123 GLU A O 1
ATOM 944 N N . SER A 1 124 ? -20.344 28.359 13.398 1 93.88 124 SER A N 1
ATOM 945 C CA . SER A 1 124 ? -19.5 29.484 13.766 1 93.88 124 SER A CA 1
ATOM 946 C C . SER A 1 124 ? -19.047 30.266 12.531 1 93.88 124 SER A C 1
ATOM 948 O O . SER A 1 124 ? -18.703 31.453 12.625 1 93.88 124 SER A O 1
ATOM 950 N N . GLY A 1 125 ? -19.062 29.625 11.414 1 95.56 125 GLY A N 1
ATOM 951 C CA . GLY A 1 125 ? -18.641 30.25 10.164 1 95.56 125 GLY A CA 1
ATOM 952 C C . GLY A 1 125 ? -18.266 29.25 9.094 1 95.56 125 GLY A C 1
ATOM 953 O O . GLY A 1 125 ? -18.484 28.047 9.25 1 95.56 125 GLY A O 1
ATOM 954 N N . THR A 1 126 ? -17.781 29.797 7.93 1 96.94 126 THR A N 1
ATOM 955 C CA . THR A 1 126 ? -17.391 28.953 6.812 1 96.94 126 THR A CA 1
ATOM 956 C C . THR A 1 126 ? -16.016 29.328 6.289 1 96.94 126 THR A C 1
ATOM 958 O O . THR A 1 126 ? -15.562 30.469 6.492 1 96.94 126 THR A O 1
ATOM 961 N N . VAL A 1 127 ? -15.406 28.438 5.719 1 96.69 127 VAL A N 1
ATOM 962 C CA . VAL A 1 127 ? -14.086 28.625 5.113 1 96.69 127 VAL A CA 1
ATOM 963 C C . VAL A 1 127 ? -14.023 27.875 3.783 1 96.69 127 VAL A C 1
ATOM 965 O O . VAL A 1 127 ? -14.578 26.781 3.646 1 96.69 127 VAL A O 1
ATOM 968 N N . PRO A 1 128 ? -13.406 28.484 2.738 1 96.75 128 PRO A N 1
ATOM 969 C CA . PRO A 1 128 ? -13.266 27.75 1.483 1 96.75 128 PRO A CA 1
ATOM 970 C C . PRO A 1 128 ? -12.648 26.359 1.683 1 96.75 128 PRO A C 1
ATOM 972 O O . PRO A 1 128 ? -11.664 26.234 2.412 1 96.75 128 PRO A O 1
ATOM 975 N N . SER A 1 129 ? -13.195 25.328 1.006 1 95.69 129 SER A N 1
ATOM 976 C CA . SER A 1 129 ? -12.836 23.938 1.241 1 95.69 129 SER A CA 1
ATOM 977 C C . SER A 1 129 ? -11.359 23.688 0.94 1 95.69 129 SER A C 1
ATOM 979 O O . SER A 1 129 ? -10.664 23.031 1.722 1 95.69 129 SER A O 1
ATOM 981 N N . ASP A 1 130 ? -10.883 24.172 -0.186 1 95.25 130 ASP A N 1
ATOM 982 C CA . ASP A 1 130 ? -9.508 23.938 -0.602 1 95.25 130 ASP A CA 1
ATOM 983 C C . ASP A 1 130 ? -8.523 24.562 0.378 1 95.25 130 ASP A C 1
ATOM 985 O O . ASP A 1 130 ? -7.504 23.969 0.725 1 95.25 130 ASP A O 1
ATOM 989 N N . GLU A 1 131 ? -8.828 25.781 0.831 1 95.88 131 GLU A N 1
ATOM 990 C CA . GLU A 1 131 ? -7.973 26.484 1.785 1 95.88 131 GLU A CA 1
ATOM 991 C C . GLU A 1 131 ? -7.93 25.75 3.127 1 95.88 131 GLU A C 1
ATOM 993 O O . GLU A 1 131 ? -6.871 25.641 3.742 1 95.88 131 GLU A O 1
ATOM 998 N N . PHE A 1 132 ? -9.086 25.328 3.467 1 96.44 132 PHE A N 1
ATOM 999 C CA . PHE A 1 132 ? -9.172 24.641 4.742 1 96.44 132 PHE A CA 1
ATOM 1000 C C . PHE A 1 132 ? -8.352 23.344 4.707 1 96.44 132 PHE A C 1
ATOM 1002 O O . PHE A 1 132 ? -7.555 23.078 5.605 1 96.44 132 PHE A O 1
ATOM 1009 N N . THR A 1 133 ? -8.555 22.547 3.686 1 96.06 133 THR A N 1
ATOM 1010 C CA . THR A 1 133 ? -7.848 21.281 3.525 1 96.06 133 THR A CA 1
ATOM 1011 C C . THR A 1 133 ? -6.336 21.5 3.529 1 96.06 133 THR A C 1
ATOM 1013 O O . THR A 1 133 ? -5.609 20.812 4.254 1 96.06 133 THR A O 1
ATOM 1016 N N . ARG A 1 134 ? -5.914 22.422 2.799 1 96.25 134 ARG A N 1
ATOM 1017 C CA . ARG A 1 134 ? -4.488 22.75 2.719 1 96.25 134 ARG A CA 1
ATOM 1018 C C . ARG A 1 134 ? -3.953 23.203 4.07 1 96.25 134 ARG A C 1
ATOM 1020 O O . ARG A 1 134 ? -2.889 22.75 4.504 1 96.25 134 ARG A O 1
ATOM 1027 N N . SER A 1 135 ? -4.672 24.094 4.719 1 97.69 135 SER A N 1
ATOM 1028 C CA . SER A 1 135 ? -4.242 24.656 5.992 1 97.69 135 SER A CA 1
ATOM 1029 C C . SER A 1 135 ? -4.113 23.578 7.066 1 97.69 135 SER A C 1
ATOM 1031 O O . SER A 1 135 ? -3.123 23.531 7.797 1 97.69 135 SER A O 1
ATOM 1033 N N . VAL A 1 136 ? -5.109 22.734 7.105 1 98 136 VAL A N 1
ATOM 1034 C CA . VAL A 1 136 ? -5.082 21.656 8.086 1 98 136 VAL A CA 1
ATOM 1035 C C . VAL A 1 136 ? -3.896 20.734 7.805 1 98 136 VAL A C 1
ATOM 1037 O O . VAL A 1 136 ? -3.166 20.359 8.727 1 98 136 VAL A O 1
ATOM 1040 N N . ALA A 1 137 ? -3.684 20.391 6.57 1 97.56 137 ALA A N 1
ATOM 1041 C CA . ALA A 1 137 ? -2.578 19.5 6.195 1 97.56 137 ALA A CA 1
ATOM 1042 C C . ALA A 1 137 ? -1.236 20.109 6.605 1 97.56 137 ALA A C 1
ATOM 1044 O O . ALA A 1 137 ? -0.333 19.375 7.035 1 97.56 137 ALA A O 1
ATOM 1045 N N . GLN A 1 138 ? -1.102 21.375 6.492 1 97.94 138 GLN A N 1
ATOM 1046 C CA . GLN A 1 138 ? 0.143 22.062 6.824 1 97.94 138 GLN A CA 1
ATOM 1047 C C . GLN A 1 138 ? 0.417 22.016 8.328 1 97.94 138 GLN A C 1
ATOM 1049 O O . GLN A 1 138 ? 1.567 21.875 8.742 1 97.94 138 GLN A O 1
ATOM 1054 N N . VAL A 1 139 ? -0.641 22.062 9.07 1 98.44 139 VAL A N 1
ATOM 1055 C CA . VAL A 1 139 ? -0.468 22.297 10.5 1 98.44 139 VAL A CA 1
ATOM 1056 C C . VAL A 1 139 ? -0.416 20.953 11.234 1 98.44 139 VAL A C 1
ATOM 1058 O O . VAL A 1 139 ? 0.343 20.797 12.195 1 98.44 139 VAL A O 1
ATOM 1061 N N . VAL A 1 140 ? -1.143 19.953 10.758 1 98.38 140 VAL A N 1
ATOM 1062 C CA . VAL A 1 140 ? -1.306 18.688 11.469 1 98.38 140 VAL A CA 1
ATOM 1063 C C . VAL A 1 140 ? 0.034 17.969 11.547 1 98.38 140 VAL A C 1
ATOM 1065 O O . VAL A 1 140 ? 0.245 17.125 12.422 1 98.38 140 VAL A O 1
ATOM 1068 N N . VAL A 1 141 ? 0.936 18.234 10.688 1 98 141 VAL A N 1
ATOM 1069 C CA . VAL A 1 141 ? 2.217 17.531 10.641 1 98 141 VAL A CA 1
ATOM 1070 C C . VAL A 1 141 ? 3.012 17.828 11.906 1 98 141 VAL A C 1
ATOM 1072 O O . VAL A 1 141 ? 3.938 17.094 12.25 1 98 141 VAL A O 1
ATOM 1075 N N . ALA A 1 142 ? 2.699 18.922 12.648 1 98.31 142 ALA A N 1
ATOM 1076 C CA . ALA A 1 142 ? 3.428 19.312 13.852 1 98.31 142 ALA A CA 1
ATOM 1077 C C . ALA A 1 142 ? 2.74 18.781 15.109 1 98.31 142 ALA A C 1
ATOM 1079 O O . ALA A 1 142 ? 3.23 18.984 16.219 1 98.31 142 ALA A O 1
ATOM 1080 N N . ALA A 1 143 ? 1.579 18.156 14.961 1 98.38 143 ALA A N 1
ATOM 1081 C CA . ALA A 1 143 ? 0.891 17.562 16.109 1 98.38 143 ALA A CA 1
ATOM 1082 C C . ALA A 1 143 ? 1.571 16.266 16.547 1 98.38 143 ALA A C 1
ATOM 1084 O O . ALA A 1 143 ? 2.062 15.5 15.711 1 98.38 143 ALA A O 1
ATOM 1085 N N . GLY A 1 144 ? 1.595 16.078 17.844 1 97.56 144 GLY A N 1
ATOM 1086 C CA . GLY A 1 144 ? 2.133 14.828 18.359 1 97.56 144 GLY A CA 1
ATOM 1087 C C . GLY A 1 144 ? 1.223 13.641 18.109 1 97.56 144 GLY A C 1
ATOM 1088 O O . GLY A 1 144 ? 0.084 13.805 17.672 1 97.56 144 GLY A O 1
ATOM 1089 N N . ARG A 1 145 ? 1.74 12.438 18.391 1 94.44 145 ARG A N 1
ATOM 1090 C CA . ARG A 1 145 ? 0.965 11.219 18.172 1 94.44 145 ARG A CA 1
ATOM 1091 C C . ARG A 1 145 ? 0.866 10.398 19.453 1 94.44 145 ARG A C 1
ATOM 1093 O O . ARG A 1 145 ? 0.226 9.352 19.484 1 94.44 145 ARG A O 1
ATOM 1100 N N . ASP A 1 146 ? 1.503 10.914 20.531 1 95.44 146 ASP A N 1
ATOM 1101 C CA . ASP A 1 146 ? 1.506 10.203 21.797 1 95.44 146 ASP A CA 1
ATOM 1102 C C . ASP A 1 146 ? 0.21 10.453 22.562 1 95.44 146 ASP A C 1
ATOM 1104 O O . ASP A 1 146 ? 0.019 11.531 23.141 1 95.44 146 ASP A O 1
ATOM 1108 N N . GLU A 1 147 ? -0.514 9.461 22.75 1 91.5 147 GLU A N 1
ATOM 1109 C CA . GLU A 1 147 ? -1.824 9.594 23.375 1 91.5 147 GLU A CA 1
ATOM 1110 C C . GLU A 1 147 ? -1.695 9.797 24.891 1 91.5 147 GLU A C 1
ATOM 1112 O O . GLU A 1 147 ? -2.654 10.203 25.547 1 91.5 147 GLU A O 1
ATOM 1117 N N . LEU A 1 148 ? -0.525 9.602 25.438 1 94.19 148 LEU A N 1
ATOM 1118 C CA . LEU A 1 148 ? -0.284 9.852 26.859 1 94.19 148 LEU A CA 1
ATOM 1119 C C . LEU A 1 148 ? -0.169 11.352 27.141 1 94.19 148 LEU A C 1
ATOM 1121 O O . LEU A 1 148 ? -0.249 11.781 28.281 1 94.19 148 LEU A O 1
ATOM 1125 N N . LEU A 1 149 ? 0.028 12.125 26.094 1 94.88 149 LEU A N 1
ATOM 1126 C CA . LEU A 1 149 ? 0.052 13.586 26.172 1 94.88 149 LEU A CA 1
ATOM 1127 C C . LEU A 1 149 ? -0.988 14.195 25.234 1 94.88 149 LEU A C 1
ATOM 1129 O O . LEU A 1 149 ? -0.638 14.891 24.281 1 94.88 149 LEU A O 1
ATOM 1133 N N . PRO A 1 150 ? -2.207 14.031 25.578 1 94.56 150 PRO A N 1
ATOM 1134 C CA . PRO A 1 150 ? -3.305 14.336 24.656 1 94.56 150 PRO A CA 1
ATOM 1135 C C . PRO A 1 150 ? -3.279 15.781 24.172 1 94.56 150 PRO A C 1
ATOM 1137 O O . PRO A 1 150 ? -3.633 16.062 23.016 1 94.56 150 PRO A O 1
ATOM 1140 N N . VAL A 1 151 ? -2.859 16.703 25 1 95.5 151 VAL A N 1
ATOM 1141 C CA . VAL A 1 151 ? -2.877 18.125 24.656 1 95.5 151 VAL A CA 1
ATOM 1142 C C . VAL A 1 151 ? -2 18.359 23.422 1 95.5 151 VAL A C 1
ATOM 1144 O O . VAL A 1 151 ? -2.262 19.281 22.641 1 95.5 151 VAL A O 1
ATOM 1147 N N . PHE A 1 152 ? -1.009 17.5 23.203 1 97.25 152 PHE A N 1
ATOM 1148 C CA . PHE A 1 152 ? -0.056 17.672 22.109 1 97.25 152 PHE A CA 1
ATOM 1149 C C . PHE A 1 152 ? -0.528 16.953 20.859 1 97.25 152 PHE A C 1
ATOM 1151 O O . PHE A 1 152 ? 0.097 17.062 19.797 1 97.25 152 PHE A O 1
ATOM 1158 N N . THR A 1 153 ? -1.638 16.25 20.938 1 97.62 153 THR A N 1
ATOM 1159 C CA . THR A 1 153 ? -2.148 15.508 19.797 1 97.62 153 THR A CA 1
ATOM 1160 C C . THR A 1 153 ? -3.258 16.281 19.094 1 97.62 153 THR A C 1
ATOM 1162 O O . THR A 1 153 ? -3.967 15.734 18.25 1 97.62 153 THR A O 1
ATOM 1165 N N . GLY A 1 154 ? -3.41 17.531 19.422 1 97.44 154 GLY A N 1
ATOM 1166 C CA . GLY A 1 154 ? -4.5 18.328 18.875 1 97.44 154 GLY A CA 1
ATOM 1167 C C . GLY A 1 154 ? -4.02 19.484 18.016 1 97.44 154 GLY A C 1
ATOM 1168 O O . GLY A 1 154 ? -2.828 19.797 18 1 97.44 154 GLY A O 1
ATOM 1169 N N . VAL A 1 155 ? -4.914 20 17.266 1 97.94 155 VAL A N 1
ATOM 1170 C CA . VAL A 1 155 ? -4.781 21.281 16.594 1 97.94 155 VAL A CA 1
ATOM 1171 C C . VAL A 1 155 ? -5.637 22.328 17.312 1 97.94 155 VAL A C 1
ATOM 1173 O O . VAL A 1 155 ? -6.848 22.156 17.469 1 97.94 155 VAL A O 1
ATOM 1176 N N . ARG A 1 156 ? -5 23.375 17.797 1 96.75 156 ARG A N 1
ATOM 1177 C CA . ARG A 1 156 ? -5.711 24.516 18.375 1 96.75 156 ARG A CA 1
ATOM 1178 C C . ARG A 1 156 ? -6.297 25.406 17.297 1 96.75 156 ARG A C 1
ATOM 1180 O O . ARG A 1 156 ? -5.574 25.891 16.422 1 96.75 156 ARG A O 1
ATOM 1187 N N . ILE A 1 157 ? -7.566 25.562 17.328 1 96.06 157 ILE A N 1
ATOM 1188 C CA . ILE A 1 157 ? -8.266 26.484 16.438 1 96.06 157 ILE A CA 1
ATOM 1189 C C . ILE A 1 157 ? -8.648 27.75 17.188 1 96.06 157 ILE A C 1
ATOM 1191 O O . ILE A 1 157 ? -9.273 27.688 18.25 1 96.06 157 ILE A O 1
ATOM 1195 N N . GLU A 1 158 ? -8.219 28.859 16.672 1 94.56 158 GLU A N 1
ATOM 1196 C CA . GLU A 1 158 ? -8.594 30.156 17.25 1 94.56 158 GLU A CA 1
ATOM 1197 C C . GLU A 1 158 ? -9.375 31 16.234 1 94.56 158 GLU A C 1
ATOM 1199 O O . GLU A 1 158 ? -8.969 31.141 15.086 1 94.56 158 GLU A O 1
ATOM 1204 N N . ILE A 1 159 ? -10.461 31.469 16.719 1 94.62 159 ILE A N 1
ATOM 1205 C CA . ILE A 1 159 ? -11.281 32.375 15.93 1 94.62 159 ILE A CA 1
ATOM 1206 C C . ILE A 1 159 ? -11.195 33.781 16.516 1 94.62 159 ILE A C 1
ATOM 1208 O O . ILE A 1 159 ? -11.445 34 17.719 1 94.62 159 ILE A O 1
ATOM 1212 N N . ASN A 1 160 ? -10.742 34.656 15.773 1 94.25 160 ASN A N 1
ATOM 1213 C CA . ASN A 1 160 ? -10.773 36.094 16.078 1 94.25 160 ASN A CA 1
ATOM 1214 C C . ASN A 1 160 ? -11.391 36.875 14.93 1 94.25 160 ASN A C 1
ATOM 1216 O O . ASN A 1 160 ? -10.688 37.25 13.984 1 94.25 160 ASN A O 1
ATOM 1220 N N . ASP A 1 161 ? -12.688 37.125 15.117 1 93.31 161 ASP A N 1
ATOM 1221 C CA . ASP A 1 161 ? -13.461 37.75 14.055 1 93.31 161 ASP A CA 1
ATOM 1222 C C . ASP A 1 161 ? -13.273 37.031 12.727 1 93.31 161 ASP A C 1
ATOM 1224 O O . ASP A 1 161 ? -13.586 35.844 12.617 1 93.31 161 ASP A O 1
ATOM 1228 N N . ASP A 1 162 ? -12.633 37.656 11.719 1 95.19 162 ASP A N 1
ATOM 1229 C CA . ASP A 1 162 ? -12.547 37.062 10.391 1 95.19 162 ASP A CA 1
ATOM 1230 C C . ASP A 1 162 ? -11.211 36.344 10.203 1 95.19 162 ASP A C 1
ATOM 1232 O O . ASP A 1 162 ? -10.844 36 9.086 1 95.19 162 ASP A O 1
ATOM 1236 N N . ARG A 1 163 ? -10.562 36.156 11.336 1 95.75 163 ARG A N 1
ATOM 1237 C CA . ARG A 1 163 ? -9.289 35.438 11.273 1 95.75 163 ARG A CA 1
ATOM 1238 C C . ARG A 1 163 ? -9.383 34.094 11.945 1 95.75 163 ARG A C 1
ATOM 1240 O O . ARG A 1 163 ? -9.891 33.969 13.062 1 95.75 163 ARG A O 1
ATOM 1247 N N . LEU A 1 164 ? -9.008 33.094 11.219 1 96.38 164 LEU A N 1
ATOM 1248 C CA . LEU A 1 164 ? -8.906 31.734 11.719 1 96.38 164 LEU A CA 1
ATOM 1249 C C . LEU A 1 164 ? -7.449 31.312 11.828 1 96.38 164 LEU A C 1
ATOM 1251 O O . LEU A 1 164 ? -6.695 31.406 10.859 1 96.38 164 LEU A O 1
ATOM 1255 N N . SER A 1 165 ? -7.047 30.906 13.023 1 96.81 165 SER A N 1
ATOM 1256 C CA . SER A 1 165 ? -5.691 30.406 13.242 1 96.81 165 SER A CA 1
ATOM 1257 C C . SER A 1 165 ? -5.699 28.922 13.617 1 96.81 165 SER A C 1
ATOM 1259 O O . SER A 1 165 ? -6.508 28.5 14.438 1 96.81 165 SER A O 1
ATOM 1261 N N . LEU A 1 166 ? -4.906 28.172 12.961 1 97.88 166 LEU A N 1
ATOM 1262 C CA . LEU A 1 166 ? -4.648 26.781 13.297 1 97.88 166 LEU A CA 1
ATOM 1263 C C . LEU A 1 166 ? -3.227 26.594 13.812 1 97.88 166 LEU A C 1
ATOM 1265 O O . LEU A 1 166 ? -2.266 27.016 13.164 1 97.88 166 LEU A O 1
ATOM 1269 N N . LEU A 1 167 ? -3.09 25.984 15.016 1 97.75 167 LEU A N 1
ATOM 1270 C CA . LEU A 1 167 ? -1.786 25.766 15.633 1 97.75 167 LEU A CA 1
ATOM 1271 C C . LEU A 1 167 ? -1.638 24.312 16.094 1 97.75 167 LEU A C 1
ATOM 1273 O O . LEU A 1 167 ? -2.582 23.734 16.625 1 97.75 167 LEU A O 1
ATOM 1277 N N . ALA A 1 168 ? -0.509 23.766 15.938 1 98.12 168 ALA A N 1
ATOM 1278 C CA . ALA A 1 168 ? -0.173 22.453 16.484 1 98.12 168 ALA A CA 1
ATOM 1279 C C . ALA A 1 168 ? 1.286 22.406 16.938 1 98.12 168 ALA A C 1
ATOM 1281 O O . ALA A 1 168 ? 2.137 23.094 16.375 1 98.12 168 ALA A O 1
ATOM 1282 N N . THR A 1 169 ? 1.561 21.656 17.953 1 97.69 169 THR A N 1
ATOM 1283 C CA . THR A 1 169 ? 2.92 21.469 18.453 1 97.69 169 THR A CA 1
ATOM 1284 C C . THR A 1 169 ? 3.064 20.094 19.094 1 97.69 169 THR A C 1
ATOM 1286 O O . THR A 1 169 ? 2.094 19.531 19.625 1 97.69 169 THR A O 1
ATOM 1289 N N . ASP A 1 170 ? 4.215 19.484 18.953 1 97.19 170 ASP A N 1
ATOM 1290 C CA . ASP A 1 170 ? 4.539 18.266 19.688 1 97.19 170 ASP A CA 1
ATOM 1291 C C . ASP A 1 170 ? 5.68 18.5 20.672 1 97.19 170 ASP A C 1
ATOM 1293 O O . ASP A 1 170 ? 6.434 17.578 20.984 1 97.19 170 ASP A O 1
ATOM 1297 N N . ARG A 1 171 ? 5.953 19.609 21.156 1 94.31 171 ARG A N 1
ATOM 1298 C CA . ARG A 1 171 ? 6.938 20.047 22.141 1 94.31 171 ARG A CA 1
ATOM 1299 C C . ARG A 1 171 ? 8.25 20.438 21.453 1 94.31 171 ARG A C 1
ATOM 1301 O O . ARG A 1 171 ? 8.969 21.312 21.953 1 94.31 171 ARG A O 1
ATOM 1308 N N . TYR A 1 172 ? 8.5 19.891 20.312 1 95.69 172 TYR A N 1
ATOM 1309 C CA . TYR A 1 172 ? 9.805 20.109 19.688 1 95.69 172 TYR A CA 1
ATOM 1310 C C . TYR A 1 172 ? 9.664 20.891 18.391 1 95.69 172 TYR A C 1
ATOM 1312 O O . TYR A 1 172 ? 10.656 21.375 17.844 1 95.69 172 TYR A O 1
ATOM 1320 N N . ARG A 1 173 ? 8.555 21.047 17.953 1 97.5 173 ARG A N 1
ATOM 1321 C CA . ARG A 1 173 ? 8.211 21.844 16.781 1 97.5 173 ARG A CA 1
ATOM 1322 C C . ARG A 1 173 ? 6.797 22.406 16.891 1 97.5 173 ARG A C 1
ATOM 1324 O O . ARG A 1 173 ? 6.035 22 17.781 1 97.5 173 ARG A O 1
ATOM 1331 N N . MET A 1 174 ? 6.566 23.406 15.984 1 97.75 174 MET A N 1
ATOM 1332 C CA . MET A 1 174 ? 5.254 24.047 15.969 1 97.75 174 MET A CA 1
ATOM 1333 C C . MET A 1 174 ? 4.926 24.594 14.586 1 97.75 174 MET A C 1
ATOM 1335 O O . MET A 1 174 ? 5.82 25.031 13.859 1 97.75 174 MET A O 1
ATOM 1339 N N . ALA A 1 175 ? 3.691 24.531 14.234 1 98.31 175 ALA A N 1
ATOM 1340 C CA . ALA A 1 175 ? 3.186 25.094 12.984 1 98.31 175 ALA A CA 1
ATOM 1341 C C . ALA A 1 175 ? 1.988 26.016 13.25 1 98.31 175 ALA A C 1
ATOM 1343 O O . ALA A 1 175 ? 1.172 25.734 14.133 1 98.31 175 ALA A O 1
ATOM 1344 N N . LEU A 1 176 ? 1.945 27.078 12.531 1 98 176 LEU A N 1
ATOM 1345 C CA . LEU A 1 176 ? 0.858 28.047 12.602 1 98 176 LEU A CA 1
ATOM 1346 C C . LEU A 1 176 ? 0.404 28.453 11.203 1 98 176 LEU A C 1
ATOM 1348 O O . LEU A 1 176 ? 1.226 28.828 10.359 1 98 176 LEU A O 1
ATOM 1352 N N . LYS A 1 177 ? -0.836 28.312 10.93 1 98.06 177 LYS A N 1
ATOM 1353 C CA . LYS A 1 177 ? -1.462 28.812 9.703 1 98.06 177 LYS A CA 1
ATOM 1354 C C . LYS A 1 177 ? -2.611 29.766 10.023 1 98.06 177 LYS A C 1
ATOM 1356 O O . LYS A 1 177 ? -3.463 29.453 10.859 1 98.06 177 LYS A O 1
ATOM 1361 N N . GLU A 1 178 ? -2.557 30.875 9.492 1 97.12 178 GLU A N 1
ATOM 1362 C CA . GLU A 1 178 ? -3.637 31.844 9.633 1 97.12 178 GLU A CA 1
ATOM 1363 C C . GLU A 1 178 ? -4.34 32.094 8.305 1 97.12 178 GLU A C 1
ATOM 1365 O O . GLU A 1 178 ? -3.688 32.188 7.262 1 97.12 178 GLU A O 1
ATOM 1370 N N . LEU A 1 179 ? -5.602 32.125 8.344 1 96.25 179 LEU A N 1
ATOM 1371 C CA . LEU A 1 179 ? -6.371 32.406 7.133 1 96.25 179 LEU A CA 1
ATOM 1372 C C . LEU A 1 179 ? -7.617 33.219 7.453 1 96.25 179 LEU A C 1
ATOM 1374 O O . LEU A 1 179 ? -8.016 33.312 8.617 1 96.25 179 LEU A O 1
ATOM 1378 N N . THR A 1 180 ? -8.141 33.844 6.418 1 95.75 180 THR A N 1
ATOM 1379 C CA . THR A 1 180 ? -9.414 34.531 6.543 1 95.75 180 THR A CA 1
ATOM 1380 C C . THR A 1 180 ? -10.578 33.594 6.305 1 95.75 180 THR A C 1
ATOM 1382 O O . THR A 1 180 ? -10.461 32.625 5.523 1 95.75 180 THR A O 1
ATOM 1385 N N . TRP A 1 181 ? -11.617 33.781 7.012 1 95.62 181 TRP A N 1
ATOM 1386 C CA . TRP A 1 181 ? -12.82 32.969 6.852 1 95.62 181 TRP A CA 1
ATOM 1387 C C . TRP A 1 181 ? -14.07 33.812 7.031 1 95.62 181 TRP A C 1
ATOM 1389 O O . TRP A 1 181 ? -13.984 35.031 7.223 1 95.62 181 TRP A O 1
ATOM 1399 N N . ASN A 1 182 ? -15.195 33.188 6.824 1 95.94 182 ASN A N 1
ATOM 1400 C CA . ASN A 1 182 ? -16.484 33.875 6.914 1 95.94 182 ASN A CA 1
ATOM 1401 C C . ASN A 1 182 ? -17.203 33.531 8.219 1 95.94 182 ASN A C 1
ATOM 1403 O O . ASN A 1 182 ? -17.938 32.562 8.289 1 95.94 182 ASN A O 1
ATOM 1407 N N . PRO A 1 183 ? -17.016 34.375 9.203 1 94.69 183 PRO A N 1
ATOM 1408 C CA . PRO A 1 183 ? -17.672 34.125 10.477 1 94.69 183 PRO A CA 1
ATOM 1409 C C . PRO A 1 183 ? -19.188 34.312 10.414 1 94.69 183 PRO A C 1
ATOM 1411 O O . PRO A 1 183 ? -19.672 35.188 9.672 1 94.69 183 PRO A O 1
ATOM 1414 N N . ALA A 1 184 ? -19.891 33.531 11.172 1 92 184 ALA A N 1
ATOM 1415 C CA . ALA A 1 184 ? -21.344 33.688 11.242 1 92 184 ALA A CA 1
ATOM 1416 C C . ALA A 1 184 ? -21.734 34.938 12.023 1 92 184 ALA A C 1
ATOM 1418 O O . ALA A 1 184 ? -22.812 35.5 11.805 1 92 184 ALA A O 1
ATOM 1419 N N . THR A 1 185 ? -20.984 35.219 13.008 1 88.69 185 THR A N 1
ATOM 1420 C CA . THR A 1 185 ? -21.234 36.406 13.82 1 88.69 185 THR A CA 1
ATOM 1421 C C . THR A 1 185 ? -20.016 37.312 13.836 1 88.69 185 THR A C 1
ATOM 1423 O O . THR A 1 185 ? -18.891 36.875 13.641 1 88.69 185 THR A O 1
ATOM 1426 N N . THR A 1 186 ? -20.344 38.625 14.062 1 82.75 186 THR A N 1
ATOM 1427 C CA . THR A 1 186 ? -19.266 39.625 14.148 1 82.75 186 THR A CA 1
ATOM 1428 C C . THR A 1 186 ? -18.625 39.594 15.539 1 82.75 186 THR A C 1
ATOM 1430 O O . THR A 1 186 ? -19.312 39.344 16.531 1 82.75 186 THR A O 1
ATOM 1433 N N . GLN A 1 187 ? -17.375 39.844 15.633 1 80 187 GLN A N 1
ATOM 1434 C CA . GLN A 1 187 ? -16.562 39.938 16.844 1 80 187 GLN A CA 1
ATOM 1435 C C . GLN A 1 187 ? -16.516 38.625 17.578 1 80 187 GLN A C 1
ATOM 1437 O O . GLN A 1 187 ? -16.469 38.562 18.812 1 80 187 GLN A O 1
ATOM 1442 N N . ALA A 1 188 ? -16.688 37.531 16.797 1 81.56 188 ALA A N 1
ATOM 1443 C CA . ALA A 1 188 ? -16.609 36.219 17.391 1 81.56 188 ALA A CA 1
ATOM 1444 C C . ALA A 1 188 ? -15.188 35.938 17.891 1 81.56 188 ALA A C 1
ATOM 1446 O O . ALA A 1 188 ? -14.211 36.312 17.234 1 81.56 188 ALA A O 1
ATOM 1447 N N . GLU A 1 189 ? -15.023 35.531 19.141 1 88.94 189 GLU A N 1
ATOM 1448 C CA . GLU A 1 189 ? -13.781 35 19.703 1 88.94 189 GLU A CA 1
ATOM 1449 C C . GLU A 1 189 ? -14 33.625 20.328 1 88.94 189 GLU A C 1
ATOM 1451 O O . GLU A 1 189 ? -14.906 33.469 21.156 1 88.94 189 GLU A O 1
ATOM 1456 N N . SER A 1 190 ? -13.297 32.688 19.828 1 89.25 190 SER A N 1
ATOM 1457 C CA . SER A 1 190 ? -13.391 31.328 20.359 1 89.25 190 SER A CA 1
ATOM 1458 C C . SER A 1 190 ? -12.109 30.547 20.109 1 89.25 190 SER A C 1
ATOM 1460 O O . SER A 1 190 ? -11.297 30.938 19.25 1 89.25 190 SER A O 1
ATOM 1462 N N . ALA A 1 191 ? -11.914 29.594 20.938 1 91.38 191 ALA A N 1
ATOM 1463 C CA . ALA A 1 191 ? -10.781 28.688 20.766 1 91.38 191 ALA A CA 1
ATOM 1464 C C . ALA A 1 191 ? -11.164 27.25 21.141 1 91.38 191 ALA A C 1
ATOM 1466 O O . ALA A 1 191 ? -11.984 27.031 22.031 1 91.38 191 ALA A O 1
ATOM 1467 N N . ALA A 1 192 ? -10.594 26.359 20.469 1 93.06 192 ALA A N 1
ATOM 1468 C CA . ALA A 1 192 ? -10.844 24.938 20.734 1 93.06 192 ALA A CA 1
ATOM 1469 C C . ALA A 1 192 ? -9.625 24.094 20.391 1 93.06 192 ALA A C 1
ATOM 1471 O O . ALA A 1 192 ? -8.82 24.469 19.531 1 93.06 192 ALA A O 1
ATOM 1472 N N . LEU A 1 193 ? -9.484 23.016 21.125 1 95.88 193 LEU A N 1
ATOM 1473 C CA . LEU A 1 193 ? -8.453 22.016 20.844 1 95.88 193 LEU A CA 1
ATOM 1474 C C . LEU A 1 193 ? -9.07 20.75 20.25 1 95.88 193 LEU A C 1
ATOM 1476 O O . LEU A 1 193 ? -9.781 20.031 20.953 1 95.88 193 LEU A O 1
ATOM 1480 N N . VAL A 1 194 ? -8.766 20.547 18.984 1 96.62 194 VAL A N 1
ATOM 1481 C CA . VAL A 1 194 ? -9.414 19.484 18.219 1 96.62 194 VAL A CA 1
ATOM 1482 C C . VAL A 1 194 ? -8.43 18.344 17.969 1 96.62 194 VAL A C 1
ATOM 1484 O O . VAL A 1 194 ? -7.289 18.578 17.578 1 96.62 194 VAL A O 1
ATOM 1487 N N . PRO A 1 195 ? -8.828 17.094 18.188 1 96.62 195 PRO A N 1
ATOM 1488 C CA . PRO A 1 195 ? -7.922 15.992 17.844 1 96.62 195 PRO A CA 1
ATOM 1489 C C . PRO A 1 195 ? -7.418 16.078 16.406 1 96.62 195 PRO A C 1
ATOM 1491 O O . PRO A 1 195 ? -8.219 16.141 15.469 1 96.62 195 PRO A O 1
ATOM 1494 N N . ALA A 1 196 ? -6.129 16.016 16.234 1 97.94 196 ALA A N 1
ATOM 1495 C CA . ALA A 1 196 ? -5.504 16.25 14.93 1 97.94 196 ALA A CA 1
ATOM 1496 C C . ALA A 1 196 ? -5.918 15.188 13.914 1 97.94 196 ALA A C 1
ATOM 1498 O O . ALA A 1 196 ? -6.18 15.492 12.75 1 97.94 196 ALA A O 1
ATOM 1499 N N . ARG A 1 197 ? -5.957 14 14.352 1 95 197 ARG A N 1
ATOM 1500 C CA . ARG A 1 197 ? -6.309 12.891 13.469 1 95 197 ARG A CA 1
ATOM 1501 C C . ARG A 1 197 ? -7.699 13.086 12.875 1 95 197 ARG A C 1
ATOM 1503 O O . ARG A 1 197 ? -7.895 12.898 11.672 1 95 197 ARG A O 1
ATOM 1510 N N . VAL A 1 198 ? -8.617 13.453 13.68 1 94.69 198 VAL A N 1
ATOM 1511 C CA . VAL A 1 198 ? -10 13.664 13.242 1 94.69 198 VAL A CA 1
ATOM 1512 C C . VAL A 1 198 ? -10.062 14.852 12.281 1 94.69 198 VAL A C 1
ATOM 1514 O O . VAL A 1 198 ? -10.719 14.781 11.242 1 94.69 198 VAL A O 1
ATOM 1517 N N . LEU A 1 199 ? -9.398 15.867 12.664 1 96.69 199 LEU A N 1
ATOM 1518 C CA . LEU A 1 199 ? -9.398 17.078 11.852 1 96.69 199 LEU A CA 1
ATOM 1519 C C . LEU A 1 199 ? -8.797 16.812 10.477 1 96.69 199 LEU A C 1
ATOM 1521 O O . LEU A 1 199 ? -9.336 17.25 9.461 1 96.69 199 LEU A O 1
ATOM 1525 N N . SER A 1 200 ? -7.711 16.125 10.445 1 96.38 200 SER A N 1
ATOM 1526 C CA . SER A 1 200 ? -7.031 15.805 9.188 1 96.38 200 SER A CA 1
ATOM 1527 C C . SER A 1 200 ? -7.934 14.992 8.273 1 96.38 200 SER A C 1
ATOM 1529 O O . SER A 1 200 ? -8.07 15.305 7.086 1 96.38 200 SER A O 1
ATOM 1531 N N . GLU A 1 201 ? -8.555 14.023 8.766 1 91.69 201 GLU A N 1
ATOM 1532 C CA . GLU A 1 201 ? -9.438 13.164 7.984 1 91.69 201 GLU A CA 1
ATOM 1533 C C . GLU A 1 201 ? -10.664 13.938 7.496 1 91.69 201 GLU A C 1
ATOM 1535 O O . GLU A 1 201 ? -11.094 13.773 6.352 1 91.69 201 GLU A O 1
ATOM 1540 N N . SER A 1 202 ? -11.234 14.766 8.352 1 92.5 202 SER A N 1
ATOM 1541 C CA . SER A 1 202 ? -12.422 15.539 8.016 1 92.5 202 SER A CA 1
ATOM 1542 C C . SER A 1 202 ? -12.133 16.562 6.918 1 92.5 202 SER A C 1
ATOM 1544 O O . SER A 1 202 ? -12.922 16.719 5.988 1 92.5 202 SER A O 1
ATOM 1546 N N . ALA A 1 203 ? -11.047 17.172 7.094 1 93.44 203 ALA A N 1
ATOM 1547 C CA . ALA A 1 203 ? -10.68 18.188 6.109 1 93.44 203 ALA A CA 1
ATOM 1548 C C . ALA A 1 203 ? -10.539 17.578 4.719 1 93.44 203 ALA A C 1
ATOM 1550 O O . ALA A 1 203 ? -11.016 18.156 3.732 1 93.44 203 ALA A O 1
ATOM 1551 N N . ARG A 1 204 ? -9.977 16.453 4.613 1 90.94 204 ARG A N 1
ATOM 1552 C CA . ARG A 1 204 ? -9.766 15.789 3.336 1 90.94 204 ARG A CA 1
ATOM 1553 C C . ARG A 1 204 ? -11.078 15.305 2.742 1 90.94 204 ARG A C 1
ATOM 1555 O O . ARG A 1 204 ? -11.281 15.367 1.527 1 90.94 204 ARG A O 1
ATOM 1562 N N . SER A 1 205 ? -11.93 14.891 3.566 1 91.44 205 SER A N 1
ATOM 1563 C CA . SER A 1 205 ? -13.156 14.242 3.119 1 91.44 205 SER A CA 1
ATOM 1564 C C . SER A 1 205 ? -14.211 15.266 2.736 1 91.44 205 SER A C 1
ATOM 1566 O O . SER A 1 205 ? -15.18 14.938 2.049 1 91.44 205 SER A O 1
ATOM 1568 N N . MET A 1 206 ? -14.109 16.531 3.178 1 89.31 206 MET A N 1
ATOM 1569 C CA . MET A 1 206 ? -15.117 17.562 2.939 1 89.31 206 MET A CA 1
ATOM 1570 C C . MET A 1 206 ? -14.617 18.578 1.912 1 89.31 206 MET A C 1
ATOM 1572 O O . MET A 1 206 ? -15.148 19.688 1.827 1 89.31 206 MET A O 1
ATOM 1576 N N . GLY A 1 207 ? -13.648 18.141 1.14 1 83.94 207 GLY A N 1
ATOM 1577 C CA . GLY A 1 207 ? -13.016 19.062 0.202 1 83.94 207 GLY A CA 1
ATOM 1578 C C . GLY A 1 207 ? -13.734 19.141 -1.13 1 83.94 207 GLY A C 1
ATOM 1579 O O . GLY A 1 207 ? -13.258 19.797 -2.061 1 83.94 207 GLY A O 1
ATOM 1580 N N . GLY A 1 208 ? -14.859 18.484 -1.278 1 85.25 208 GLY A N 1
ATOM 1581 C CA . GLY A 1 208 ? -15.523 18.422 -2.57 1 85.25 208 GLY A CA 1
ATOM 1582 C C . GLY A 1 208 ? -16.344 19.656 -2.881 1 85.25 208 GLY A C 1
ATOM 1583 O O . GLY A 1 208 ? -16.625 19.953 -4.047 1 85.25 208 GLY A O 1
ATOM 1584 N N . GLY A 1 209 ? -16.797 20.438 -1.871 1 89.5 209 GLY A N 1
ATOM 1585 C CA . GLY A 1 209 ? -17.625 21.609 -2.055 1 89.5 209 GLY A CA 1
ATOM 1586 C C . GLY A 1 209 ? -16.844 22.906 -2.021 1 89.5 209 GLY A C 1
ATOM 1587 O O . GLY A 1 209 ? -15.609 22.891 -2.031 1 89.5 209 GLY A O 1
ATOM 1588 N N . GLU A 1 210 ? -17.578 23.984 -2.049 1 91.12 210 GLU A N 1
ATOM 1589 C CA . GLU A 1 210 ? -16.984 25.328 -2.07 1 91.12 210 GLU A CA 1
ATOM 1590 C C . GLU A 1 210 ? -16.469 25.719 -0.69 1 91.12 210 GLU A C 1
ATOM 1592 O O . GLU A 1 210 ? -15.469 26.422 -0.574 1 91.12 210 GLU A O 1
ATOM 1597 N N . ALA A 1 211 ? -17.203 25.188 0.337 1 95.81 211 ALA A N 1
ATOM 1598 C CA . ALA A 1 211 ? -16.844 25.641 1.68 1 95.81 211 ALA A CA 1
ATOM 1599 C C . ALA A 1 211 ? -17.094 24.547 2.711 1 95.81 211 ALA A C 1
ATOM 1601 O O . ALA A 1 211 ? -17.891 23.625 2.475 1 95.81 211 ALA A O 1
ATOM 1602 N N . VAL A 1 212 ? -16.375 24.641 3.729 1 96.56 212 VAL A N 1
ATOM 1603 C CA . VAL A 1 212 ? -16.578 23.844 4.934 1 96.56 212 VAL A CA 1
ATOM 1604 C C . VAL A 1 212 ? -17.109 24.734 6.059 1 96.56 212 VAL A C 1
ATOM 1606 O O . VAL A 1 212 ? -16.641 25.844 6.254 1 96.56 212 VAL A O 1
ATOM 1609 N N . ALA A 1 213 ? -18.125 24.25 6.73 1 96.44 213 ALA A N 1
ATOM 1610 C CA . ALA A 1 213 ? -18.672 24.953 7.887 1 96.44 213 ALA A CA 1
ATOM 1611 C C . ALA A 1 213 ? -18.078 24.422 9.188 1 96.44 213 ALA A C 1
ATOM 1613 O O . ALA A 1 213 ? -18.016 23.203 9.383 1 96.44 213 ALA A O 1
ATOM 1614 N N . LEU A 1 214 ? -17.641 25.344 9.984 1 95.56 214 LEU A N 1
ATOM 1615 C CA . LEU A 1 214 ? -17.188 25 11.328 1 95.56 214 LEU A CA 1
ATOM 1616 C C . LEU A 1 214 ? -18.203 25.438 12.375 1 95.56 214 LEU A C 1
ATOM 1618 O O . LEU A 1 214 ? -18.797 26.516 12.266 1 95.56 214 LEU A O 1
ATOM 1622 N N . ALA A 1 215 ? -18.422 24.516 13.336 1 94.19 215 ALA A N 1
ATOM 1623 C CA . ALA A 1 215 ? -19.312 24.812 14.461 1 94.19 215 ALA A CA 1
ATOM 1624 C C . ALA A 1 215 ? -18.609 24.516 15.789 1 94.19 215 ALA A C 1
ATOM 1626 O O . ALA A 1 215 ? -18.328 23.359 16.109 1 94.19 215 ALA A O 1
ATOM 1627 N N . LEU A 1 216 ? -18.219 25.547 16.438 1 88.38 216 LEU A N 1
ATOM 1628 C CA . LEU A 1 216 ? -17.578 25.422 17.75 1 88.38 216 LEU A CA 1
ATOM 1629 C C . LEU A 1 216 ? -18.562 25.766 18.859 1 88.38 216 LEU A C 1
ATOM 1631 O O . LEU A 1 216 ? -19.219 26.797 18.812 1 88.38 216 LEU A O 1
ATOM 1635 N N . SER A 1 217 ? -18.75 24.828 19.703 1 76.19 217 SER A N 1
ATOM 1636 C CA . SER A 1 217 ? -19.672 25.078 20.797 1 76.19 217 SER A CA 1
ATOM 1637 C C . SER A 1 217 ? -19.125 26.141 21.75 1 76.19 217 SER A C 1
ATOM 1639 O O . SER A 1 217 ? -17.953 26.125 22.109 1 76.19 217 SER A O 1
ATOM 1641 N N . ASN A 1 218 ? -19.688 27.484 21.656 1 56.59 218 ASN A N 1
ATOM 1642 C CA . ASN A 1 218 ? -19.391 28.562 22.594 1 56.59 218 ASN A CA 1
ATOM 1643 C C . ASN A 1 218 ? -20.047 28.312 23.938 1 56.59 218 ASN A C 1
ATOM 1645 O O . ASN A 1 218 ? -21.266 28.078 24.016 1 56.59 218 ASN A O 1
ATOM 1649 N N . GLY A 1 219 ? -19.422 27.953 25.078 1 49.44 219 GLY A N 1
ATOM 1650 C CA . GLY A 1 219 ? -19.797 27.953 26.484 1 49.44 219 GLY A CA 1
ATOM 1651 C C . GLY A 1 219 ? -20.781 26.859 26.859 1 49.44 219 GLY A C 1
ATOM 1652 O O . GLY A 1 219 ? -20.391 25.703 26.984 1 49.44 219 GLY A O 1
ATOM 1653 N N . ILE A 1 220 ? -22.281 27.188 26.953 1 45.38 220 ILE A N 1
ATOM 1654 C CA . ILE A 1 220 ? -23.359 26.641 27.781 1 45.38 220 ILE A CA 1
ATOM 1655 C C . ILE A 1 220 ? -23.734 25.25 27.266 1 45.38 220 ILE A C 1
ATOM 1657 O O . ILE A 1 220 ? -23.844 24.297 28.047 1 45.38 220 ILE A O 1
ATOM 1661 N N . GLU A 1 221 ? -24.312 24.984 26.172 1 44.47 221 GLU A N 1
ATOM 1662 C CA . GLU A 1 221 ? -25.141 23.828 25.812 1 44.47 221 GLU A CA 1
ATOM 1663 C C . GLU A 1 221 ? -24.312 22.75 25.109 1 44.47 221 GLU A C 1
ATOM 1665 O O . GLU A 1 221 ? -24.625 21.562 25.188 1 44.47 221 GLU A O 1
ATOM 1670 N N . GLY A 1 222 ? -23.328 22.891 24.469 1 49.78 222 GLY A N 1
ATOM 1671 C CA . GLY A 1 222 ? -22.547 21.906 23.734 1 49.78 222 GLY A CA 1
ATOM 1672 C C . GLY A 1 222 ? -21.125 21.766 24.281 1 49.78 222 GLY A C 1
ATOM 1673 O O . GLY A 1 222 ? -20.156 22.062 23.578 1 49.78 222 GLY A O 1
ATOM 1674 N N . GLU A 1 223 ? -21.031 21.609 25.484 1 59.22 223 GLU A N 1
ATOM 1675 C CA . GLU A 1 223 ? -19.781 21.656 26.234 1 59.22 223 GLU A CA 1
ATOM 1676 C C . GLU A 1 223 ? -18.797 20.609 25.75 1 59.22 223 GLU A C 1
ATOM 1678 O O . GLU A 1 223 ? -19.078 19.406 25.812 1 59.22 223 GLU A O 1
ATOM 1683 N N . GLY A 1 224 ? -17.859 20.984 24.875 1 86.38 224 GLY A N 1
ATOM 1684 C CA . GLY A 1 224 ? -16.609 20.297 24.547 1 86.38 224 GLY A CA 1
ATOM 1685 C C . GLY A 1 224 ? -16.641 19.594 23.203 1 86.38 224 GLY A C 1
ATOM 1686 O O . GLY A 1 224 ? -16.094 18.5 23.047 1 86.38 224 GLY A O 1
ATOM 1687 N N . LEU A 1 225 ? -17.672 20.219 22.266 1 92.88 225 LEU A N 1
ATOM 1688 C CA . LEU A 1 225 ? -17.812 19.578 20.969 1 92.88 225 LEU A CA 1
ATOM 1689 C C . LEU A 1 225 ? -17.484 20.562 19.844 1 92.88 225 LEU A C 1
ATOM 1691 O O . LEU A 1 225 ? -17.75 21.75 19.953 1 92.88 225 LEU A O 1
ATOM 1695 N N . ILE A 1 226 ? -16.953 20.062 18.781 1 94.81 226 ILE A N 1
ATOM 1696 C CA . ILE A 1 226 ? -16.828 20.797 17.531 1 94.81 226 ILE A CA 1
ATOM 1697 C C . ILE A 1 226 ? -17.547 20.031 16.422 1 94.81 226 ILE A C 1
ATOM 1699 O O . ILE A 1 226 ? -17.641 18.797 16.453 1 94.81 226 ILE A O 1
ATOM 1703 N N . GLY A 1 227 ? -18.109 20.766 15.477 1 95.56 227 GLY A N 1
ATOM 1704 C CA . GLY A 1 227 ? -18.734 20.219 14.297 1 95.56 227 GLY A CA 1
ATOM 1705 C C . GLY A 1 227 ? -18.141 20.734 13 1 95.56 227 GLY A C 1
ATOM 1706 O O . GLY A 1 227 ? -17.781 21.922 12.906 1 95.56 227 GLY A O 1
ATOM 1707 N N . LEU A 1 228 ? -18.031 19.875 12.07 1 96.12 228 LEU A N 1
ATOM 1708 C CA . LEU A 1 228 ? -17.656 20.219 10.703 1 96.12 228 LEU A CA 1
ATOM 1709 C C . LEU A 1 228 ? -18.672 19.703 9.703 1 96.12 228 LEU A C 1
ATOM 1711 O O . LEU A 1 228 ? -19.188 18.594 9.859 1 96.12 228 LEU A O 1
ATOM 1715 N N . SER A 1 229 ? -18.984 20.5 8.758 1 96.19 229 SER A N 1
ATOM 1716 C CA . SER A 1 229 ? -19.891 20.031 7.703 1 96.19 229 SER A CA 1
ATOM 1717 C C . SER A 1 229 ? -19.469 20.578 6.344 1 96.19 229 SER A C 1
ATOM 1719 O O . SER A 1 229 ? -18.891 21.672 6.258 1 96.19 229 SER A O 1
ATOM 1721 N N . GLY A 1 230 ? -19.703 19.891 5.359 1 94.75 230 GLY A N 1
ATOM 1722 C CA . GLY A 1 230 ? -19.391 20.25 3.988 1 94.75 230 GLY A CA 1
ATOM 1723 C C . GLY A 1 230 ? -19.844 19.203 2.977 1 94.75 230 GLY A C 1
ATOM 1724 O O . GLY A 1 230 ? -20.5 18.234 3.336 1 94.75 230 GLY A O 1
ATOM 1725 N N . GLU A 1 231 ? -19.594 19.562 1.755 1 91.31 231 GLU A N 1
ATOM 1726 C CA . GLU A 1 231 ? -19.938 18.656 0.666 1 91.31 231 GLU A CA 1
ATOM 1727 C C . GLU A 1 231 ? -18.766 17.75 0.317 1 91.31 231 GLU A C 1
ATOM 1729 O O . GLU A 1 231 ? -17.609 18.172 0.346 1 91.31 231 GLU A O 1
ATOM 1734 N N . GLY A 1 232 ? -18.984 16.469 0.143 1 85.38 232 GLY A N 1
ATOM 1735 C CA . GLY A 1 232 ? -18.016 15.508 -0.359 1 85.38 232 GLY A CA 1
ATOM 1736 C C . GLY A 1 232 ? -18.547 14.672 -1.506 1 85.38 232 GLY A C 1
ATOM 1737 O O . GLY A 1 232 ? -19.625 14.953 -2.041 1 85.38 232 GLY A O 1
ATOM 1738 N N . ALA A 1 233 ? -17.672 13.75 -1.901 1 76.19 233 ALA A N 1
ATOM 1739 C CA . ALA A 1 233 ? -18.109 12.812 -2.934 1 76.19 233 ALA A CA 1
ATOM 1740 C C . ALA A 1 233 ? -19.344 12.031 -2.475 1 76.19 233 ALA A C 1
ATOM 1742 O O . ALA A 1 233 ? -19.328 11.406 -1.413 1 76.19 233 ALA A O 1
ATOM 1743 N N . GLY A 1 234 ? -20.484 12.281 -3.152 1 74.31 234 GLY A N 1
ATOM 1744 C CA . GLY A 1 234 ? -21.641 11.43 -2.916 1 74.31 234 GLY A CA 1
ATOM 1745 C C . GLY A 1 234 ? -22.625 12.031 -1.938 1 74.31 234 GLY A C 1
ATOM 1746 O O . GLY A 1 234 ? -23.594 11.367 -1.534 1 74.31 234 GLY A O 1
ATOM 1747 N N . GLY A 1 235 ? -22.266 13.234 -1.337 1 86.44 235 GLY A N 1
ATOM 1748 C CA . GLY A 1 235 ? -23.312 13.781 -0.491 1 86.44 235 GLY A CA 1
ATOM 1749 C C . GLY A 1 235 ? -22.781 14.758 0.551 1 86.44 235 GLY A C 1
ATOM 1750 O O . GLY A 1 235 ? -21.578 15.008 0.626 1 86.44 235 GLY A O 1
ATOM 1751 N N . ARG A 1 236 ? -23.766 15.266 1.331 1 93.12 236 ARG A N 1
ATOM 1752 C CA . ARG A 1 236 ? -23.453 16.203 2.412 1 93.12 236 ARG A CA 1
ATOM 1753 C C . ARG A 1 236 ? -22.953 15.461 3.646 1 93.12 236 ARG A C 1
ATOM 1755 O O . ARG A 1 236 ? -23.562 14.484 4.09 1 93.12 236 ARG A O 1
ATOM 1762 N N . ARG A 1 237 ? -21.859 15.961 4.227 1 96.12 237 ARG A N 1
ATOM 1763 C CA . ARG A 1 237 ? -21.203 15.289 5.34 1 96.12 237 ARG A CA 1
ATOM 1764 C C . ARG A 1 237 ? -21.188 16.172 6.582 1 96.12 237 ARG A C 1
ATOM 1766 O O . ARG A 1 237 ? -21.062 17.391 6.48 1 96.12 237 ARG A O 1
ATOM 1773 N N . GLU A 1 238 ? -21.344 15.539 7.664 1 96.06 238 GLU A N 1
ATOM 1774 C CA . GLU A 1 238 ? -21.234 16.172 8.977 1 96.06 238 GLU A CA 1
ATOM 1775 C C . GLU A 1 238 ? -20.422 15.32 9.945 1 96.06 238 GLU A C 1
ATOM 1777 O O . GLU A 1 238 ? -20.562 14.094 9.961 1 96.06 238 GLU A O 1
ATOM 1782 N N . LEU A 1 239 ? -19.594 15.961 10.641 1 96.44 239 LEU A N 1
ATOM 1783 C CA . LEU A 1 239 ? -18.781 15.305 11.664 1 96.44 239 LEU A CA 1
ATOM 1784 C C . LEU A 1 239 ? -18.781 16.109 12.961 1 96.44 239 LEU A C 1
ATOM 1786 O O . LEU A 1 239 ? -18.703 17.344 12.938 1 96.44 239 LEU A O 1
ATOM 1790 N N . THR A 1 240 ? -19 15.461 14.094 1 95.81 240 THR A N 1
ATOM 1791 C CA . THR A 1 240 ? -18.766 16.078 15.398 1 95.81 240 THR A CA 1
ATOM 1792 C C . THR A 1 240 ? -17.703 15.305 16.172 1 95.81 240 THR A C 1
ATOM 1794 O O . THR A 1 240 ? -17.562 14.094 16.016 1 95.81 240 THR A O 1
ATOM 1797 N N . THR A 1 241 ? -16.984 15.953 16.938 1 95.81 241 THR A N 1
ATOM 1798 C CA . THR A 1 241 ? -16.016 15.281 17.812 1 95.81 241 THR A CA 1
ATOM 1799 C C . THR A 1 241 ? -15.828 16.047 19.109 1 95.81 241 THR A C 1
ATOM 1801 O O . THR A 1 241 ? -15.992 17.266 19.156 1 95.81 241 THR A O 1
ATOM 1804 N N . ARG A 1 242 ? -15.539 15.25 20.141 1 94.44 242 ARG A N 1
ATOM 1805 C CA . ARG A 1 242 ? -15.234 15.859 21.438 1 94.44 242 ARG A CA 1
ATOM 1806 C C . ARG A 1 242 ? -13.898 16.578 21.391 1 94.44 242 ARG A C 1
ATOM 1808 O O . ARG A 1 242 ? -12.93 16.094 20.797 1 94.44 242 ARG A O 1
ATOM 1815 N N . LEU A 1 243 ? -13.898 17.734 22.016 1 95.62 243 LEU A N 1
ATOM 1816 C CA . LEU A 1 243 ? -12.664 18.516 22.125 1 95.62 243 LEU A CA 1
ATOM 1817 C C . LEU A 1 243 ? -11.719 17.906 23.141 1 95.62 243 LEU A C 1
ATOM 1819 O O . LEU A 1 243 ? -12.148 17.203 24.062 1 95.62 243 LEU A O 1
ATOM 1823 N N . LEU A 1 244 ? -10.445 18.078 22.875 1 94.31 244 LEU A N 1
ATOM 1824 C CA . LEU A 1 244 ? -9.461 17.672 23.875 1 94.31 244 LEU A CA 1
ATOM 1825 C C . LEU A 1 244 ? -9.484 18.609 25.062 1 94.31 244 LEU A C 1
ATOM 1827 O O . LEU A 1 244 ? -9.719 19.812 24.922 1 94.31 244 LEU A O 1
ATOM 1831 N N . ASP A 1 245 ? -9.203 17.969 26.141 1 89.88 245 ASP A N 1
ATOM 1832 C CA . ASP A 1 245 ? -9.086 18.75 27.375 1 89.88 245 ASP A CA 1
ATOM 1833 C C . ASP A 1 245 ? -7.652 19.219 27.594 1 89.88 245 ASP A C 1
ATOM 1835 O O . ASP A 1 245 ? -6.715 18.641 27.031 1 89.88 245 ASP A O 1
ATOM 1839 N N . GLY A 1 246 ? -7.535 20.297 28.328 1 88.88 246 GLY A N 1
ATOM 1840 C CA . GLY A 1 246 ? -6.207 20.766 28.688 1 88.88 246 GLY A CA 1
ATOM 1841 C C . GLY A 1 246 ? -5.855 22.109 28.094 1 88.88 246 GLY A C 1
ATOM 1842 O O . GLY A 1 246 ? -6.531 22.578 27.172 1 88.88 246 GLY A O 1
ATOM 1843 N N . GLU A 1 247 ? -4.875 22.641 28.641 1 92 247 GLU A N 1
ATOM 1844 C CA . GLU A 1 247 ? -4.418 23.953 28.188 1 92 247 GLU A CA 1
ATOM 1845 C C . GLU A 1 247 ? -3.328 23.812 27.125 1 92 247 GLU A C 1
ATOM 1847 O O . GLU A 1 247 ? -2.277 23.219 27.375 1 92 247 GLU A O 1
ATOM 1852 N N . PHE A 1 248 ? -3.66 24.312 25.969 1 94 248 PHE A N 1
ATOM 1853 C CA . PHE A 1 248 ? -2.658 24.344 24.906 1 94 248 PHE A CA 1
ATOM 1854 C C . PHE A 1 248 ? -1.486 25.234 25.297 1 94 248 PHE A C 1
ATOM 1856 O O . PHE A 1 248 ? -1.684 26.328 25.859 1 94 248 PHE A O 1
ATOM 1863 N N . PRO A 1 249 ? -0.269 24.812 25 1 93.12 249 PRO A N 1
ATOM 1864 C CA . PRO A 1 249 ? 0.891 25.609 25.422 1 93.12 249 PRO A CA 1
ATOM 1865 C C . PRO A 1 249 ? 0.933 26.984 24.797 1 93.12 249 PRO A C 1
ATOM 1867 O O . PRO A 1 249 ? 0.552 27.156 23.625 1 93.12 249 PRO A O 1
ATOM 1870 N N . LYS A 1 250 ? 1.32 27.984 25.609 1 90.81 250 LYS A N 1
ATOM 1871 C CA . LYS A 1 250 ? 1.498 29.344 25.109 1 90.81 250 LYS A CA 1
ATOM 1872 C C . LYS A 1 250 ? 2.814 29.484 24.344 1 90.81 250 LYS A C 1
ATOM 1874 O O . LYS A 1 250 ? 3.799 29.984 24.891 1 90.81 250 LYS A O 1
ATOM 1879 N N . VAL A 1 251 ? 2.854 29.109 23.062 1 88.19 251 VAL A N 1
ATOM 1880 C CA . VAL A 1 251 ? 4.125 28.984 22.359 1 88.19 251 VAL A CA 1
ATOM 1881 C C . VAL A 1 251 ? 4.09 29.828 21.078 1 88.19 251 VAL A C 1
ATOM 1883 O O . VAL A 1 251 ? 5.008 29.75 20.25 1 88.19 251 VAL A O 1
ATOM 1886 N N . ARG A 1 252 ? 3.092 30.609 20.891 1 89.25 252 ARG A N 1
ATOM 1887 C CA . ARG A 1 252 ? 2.967 31.422 19.672 1 89.25 252 ARG A CA 1
ATOM 1888 C C . ARG A 1 252 ? 4.168 32.344 19.516 1 89.25 252 ARG A C 1
ATOM 1890 O O . ARG A 1 252 ? 4.625 32.594 18.406 1 89.25 252 ARG A O 1
ATOM 1897 N N . HIS A 1 253 ? 4.645 32.844 20.609 1 90.62 253 HIS A N 1
ATOM 1898 C CA . HIS A 1 253 ? 5.738 33.812 20.609 1 90.62 253 HIS A CA 1
ATOM 1899 C C . HIS A 1 253 ? 7.012 33.188 20.031 1 90.62 253 HIS A C 1
ATOM 1901 O O . HIS A 1 253 ? 7.91 33.906 19.594 1 90.62 253 HIS A O 1
ATOM 1907 N N . LEU A 1 254 ? 7.133 31.891 20.016 1 89.5 254 LEU A N 1
ATOM 1908 C CA . LEU A 1 254 ? 8.312 31.203 19.5 1 89.5 254 LEU A CA 1
ATOM 1909 C C . LEU A 1 254 ? 8.43 31.391 18 1 89.5 254 LEU A C 1
ATOM 1911 O O . LEU A 1 254 ? 9.492 31.125 17.422 1 89.5 254 LEU A O 1
ATOM 1915 N N . MET A 1 255 ? 7.383 31.875 17.406 1 90.94 255 MET A N 1
ATOM 1916 C CA . MET A 1 255 ? 7.402 32.062 15.953 1 90.94 255 MET A CA 1
ATOM 1917 C C . MET A 1 255 ? 7.922 33.438 15.594 1 90.94 255 MET A C 1
ATOM 1919 O O . MET A 1 255 ? 8.188 33.719 14.422 1 90.94 255 MET A O 1
ATOM 1923 N N . ASP A 1 256 ? 7.984 34.312 16.578 1 91.44 256 ASP A N 1
ATOM 1924 C CA . ASP A 1 256 ? 8.516 35.656 16.344 1 91.44 256 ASP A CA 1
ATOM 1925 C C . ASP A 1 256 ? 10.047 35.656 16.406 1 91.44 256 ASP A C 1
ATOM 1927 O O . ASP A 1 256 ? 10.633 36.094 17.391 1 91.44 256 ASP A O 1
ATOM 1931 N N . ILE A 1 257 ? 10.641 35.281 15.344 1 92.06 257 ILE A N 1
ATOM 1932 C CA . ILE A 1 257 ? 12.086 35.125 15.289 1 92.06 257 ILE A CA 1
ATOM 1933 C C . ILE A 1 257 ? 12.688 36.281 14.477 1 92.06 257 ILE A C 1
ATOM 1935 O O . ILE A 1 257 ? 12.234 36.562 13.359 1 92.06 257 ILE A O 1
ATOM 1939 N N . LYS A 1 258 ? 13.617 37.031 15.086 1 92.75 258 LYS A N 1
ATOM 1940 C CA . LYS A 1 258 ? 14.484 37.969 14.375 1 92.75 258 LYS A CA 1
ATOM 1941 C C . LYS A 1 258 ? 15.82 37.312 14.031 1 92.75 258 LYS A C 1
ATOM 1943 O O . LYS A 1 258 ? 16.719 37.25 14.867 1 92.75 258 LYS A O 1
ATOM 1948 N N . PRO A 1 259 ? 15.898 36.938 12.789 1 94.69 259 PRO A N 1
ATOM 1949 C CA . PRO A 1 259 ? 17.047 36.094 12.453 1 94.69 259 PRO A CA 1
ATOM 1950 C C . PRO A 1 259 ? 18.359 36.875 12.383 1 94.69 259 PRO A C 1
ATOM 1952 O O . PRO A 1 259 ? 18.359 38.062 11.969 1 94.69 259 PRO A O 1
ATOM 1955 N N . ASN A 1 260 ? 19.422 36.312 12.773 1 95.5 260 ASN A N 1
ATOM 1956 C CA . ASN A 1 260 ? 20.781 36.781 12.516 1 95.5 260 ASN A CA 1
ATOM 1957 C C . ASN A 1 260 ? 21.328 36.25 11.195 1 95.5 260 ASN A C 1
ATOM 1959 O O . ASN A 1 260 ? 22.188 36.875 10.578 1 95.5 260 ASN A O 1
ATOM 1963 N N . VAL A 1 261 ? 20.875 35.094 10.828 1 96.12 261 VAL A N 1
ATOM 1964 C CA . VAL A 1 261 ? 21.234 34.469 9.57 1 96.12 261 VAL A CA 1
ATOM 1965 C C . VAL A 1 261 ? 20 33.906 8.867 1 96.12 261 VAL A C 1
ATOM 1967 O O . VAL A 1 261 ? 19.125 33.312 9.508 1 96.12 261 VAL A O 1
ATOM 1970 N N . THR A 1 262 ? 19.859 34.156 7.598 1 97.06 262 THR A N 1
ATOM 1971 C CA . THR A 1 262 ? 18.812 33.531 6.805 1 97.06 262 THR A CA 1
ATOM 1972 C C . THR A 1 262 ? 19.406 32.719 5.648 1 97.06 262 THR A C 1
ATOM 1974 O O . THR A 1 262 ? 20.453 33.094 5.105 1 97.06 262 THR A O 1
ATOM 1977 N N . VAL A 1 263 ? 18.828 31.641 5.375 1 98 263 VAL A N 1
ATOM 1978 C CA . VAL A 1 263 ? 19.203 30.781 4.258 1 98 263 VAL A CA 1
ATOM 1979 C C . VAL A 1 263 ? 18 30.562 3.338 1 98 263 VAL A C 1
ATOM 1981 O O . VAL A 1 263 ? 16.938 30.125 3.781 1 98 263 VAL A O 1
ATOM 1984 N N . ARG A 1 264 ? 18.094 30.906 2.1 1 98.62 264 ARG A N 1
ATOM 1985 C CA . ARG A 1 264 ? 17.047 30.719 1.091 1 98.62 264 ARG A CA 1
ATOM 1986 C C . ARG A 1 264 ? 17.484 29.703 0.042 1 98.62 264 ARG A C 1
ATOM 1988 O O . ARG A 1 264 ? 18.562 29.828 -0.539 1 98.62 264 ARG A O 1
ATOM 1995 N N . VAL A 1 265 ? 16.719 28.703 -0.161 1 98.62 265 VAL A N 1
ATOM 1996 C CA . VAL A 1 265 ? 17.078 27.594 -1.037 1 98.62 265 VAL A CA 1
ATOM 1997 C C . VAL A 1 265 ? 15.828 27.047 -1.721 1 98.62 265 VAL A C 1
ATOM 1999 O O . VAL A 1 265 ? 14.703 27.297 -1.271 1 98.62 265 VAL A O 1
ATOM 2002 N N . LYS A 1 266 ? 15.984 26.359 -2.848 1 98.62 266 LYS A N 1
ATOM 2003 C CA . LYS A 1 266 ? 14.859 25.688 -3.496 1 98.62 266 LYS A CA 1
ATOM 2004 C C . LYS A 1 266 ? 14.266 24.625 -2.59 1 98.62 266 LYS A C 1
ATOM 2006 O O . LYS A 1 266 ? 14.984 23.75 -2.096 1 98.62 266 LYS A O 1
ATOM 2011 N N . THR A 1 267 ? 12.953 24.641 -2.41 1 98.75 267 THR A N 1
ATOM 2012 C CA . THR A 1 267 ? 12.273 23.766 -1.464 1 98.75 267 THR A CA 1
ATOM 2013 C C . THR A 1 267 ? 12.484 22.297 -1.84 1 98.75 267 THR A C 1
ATOM 2015 O O . THR A 1 267 ? 12.867 21.484 -0.998 1 98.75 267 THR A O 1
ATOM 2018 N N . GLU A 1 268 ? 12.273 21.953 -3.068 1 98 268 GLU A N 1
ATOM 2019 C CA . GLU A 1 268 ? 12.375 20.562 -3.535 1 98 268 GLU A CA 1
ATOM 2020 C C . GLU A 1 268 ? 13.797 20.031 -3.4 1 98 268 GLU A C 1
ATOM 2022 O O . GLU A 1 268 ? 14 18.875 -3.027 1 98 268 GLU A O 1
ATOM 2027 N N . GLU A 1 269 ? 14.797 20.859 -3.703 1 97.94 269 GLU A N 1
ATOM 2028 C CA . GLU A 1 269 ? 16.203 20.438 -3.646 1 97.94 269 GLU A CA 1
ATOM 2029 C C . GLU A 1 269 ? 16.609 20.078 -2.221 1 97.94 269 GLU A C 1
ATOM 2031 O O . GLU A 1 269 ? 17.234 19.047 -1.988 1 97.94 269 GLU A O 1
ATOM 2036 N N . VAL A 1 270 ? 16.25 20.953 -1.344 1 98.56 270 VAL A N 1
ATOM 2037 C CA . VAL A 1 270 ? 16.625 20.688 0.041 1 98.56 270 VAL A CA 1
ATOM 2038 C C . VAL A 1 270 ? 15.828 19.484 0.575 1 98.56 270 VAL A C 1
ATOM 2040 O O . VAL A 1 270 ? 16.375 18.656 1.303 1 98.56 270 VAL A O 1
ATOM 2043 N N . LEU A 1 271 ? 14.578 19.406 0.296 1 98.56 271 LEU A N 1
ATOM 2044 C CA . LEU A 1 271 ? 13.758 18.281 0.729 1 98.56 271 LEU A CA 1
ATOM 2045 C C . LEU A 1 271 ? 14.359 16.953 0.258 1 98.56 271 LEU A C 1
ATOM 2047 O O . LEU A 1 271 ? 14.547 16.031 1.056 1 98.56 271 LEU A O 1
ATOM 2051 N N . GLU A 1 272 ? 14.68 16.828 -1.01 1 97.88 272 GLU A N 1
ATOM 2052 C CA . GLU A 1 272 ? 15.25 15.609 -1.571 1 97.88 272 GLU A CA 1
ATOM 2053 C C . GLU A 1 272 ? 16.609 15.297 -0.946 1 97.88 272 GLU A C 1
ATOM 2055 O O . GLU A 1 272 ? 16.922 14.133 -0.693 1 97.88 272 GLU A O 1
ATOM 2060 N N . SER A 1 273 ? 17.375 16.297 -0.757 1 98.19 273 SER A N 1
ATOM 2061 C CA . SER A 1 273 ? 18.688 16.125 -0.149 1 98.19 273 SER A CA 1
ATOM 2062 C C . SER A 1 273 ? 18.578 15.594 1.276 1 98.19 273 SER A C 1
ATOM 2064 O O . SER A 1 273 ? 19.328 14.703 1.676 1 98.19 273 SER A O 1
ATOM 2066 N N . VAL A 1 274 ? 17.672 16.188 2.031 1 98.06 274 VAL A N 1
ATOM 2067 C CA . VAL A 1 274 ? 17.453 15.719 3.395 1 98.06 274 VAL A CA 1
ATOM 2068 C C . VAL A 1 274 ? 17.078 14.242 3.375 1 98.06 274 VAL A C 1
ATOM 2070 O O . VAL A 1 274 ? 17.594 13.453 4.168 1 98.06 274 VAL A O 1
ATOM 2073 N N . LYS A 1 275 ? 16.219 13.852 2.5 1 97.12 275 LYS A N 1
ATOM 2074 C CA . LYS A 1 275 ? 15.797 12.453 2.379 1 97.12 275 LYS A CA 1
ATOM 2075 C C . LYS A 1 275 ? 16.984 11.555 2.057 1 97.12 275 LYS A C 1
ATOM 2077 O O . LYS A 1 275 ? 17.141 10.484 2.646 1 97.12 275 LYS A O 1
ATOM 2082 N N . ARG A 1 276 ? 17.859 11.992 1.146 1 96.62 276 ARG A N 1
ATOM 2083 C CA . ARG A 1 276 ? 19.016 11.211 0.732 1 96.62 276 ARG A CA 1
ATOM 2084 C C . ARG A 1 276 ? 20.016 11.055 1.881 1 96.62 276 ARG A C 1
ATOM 2086 O O . ARG A 1 276 ? 20.406 9.938 2.219 1 96.62 276 ARG A O 1
ATOM 2093 N N . VAL A 1 277 ? 20.297 12.148 2.461 1 97.12 277 VAL A N 1
ATOM 2094 C CA . VAL A 1 277 ? 21.359 12.148 3.473 1 97.12 277 VAL A CA 1
ATOM 2095 C C . VAL A 1 277 ? 20.875 11.406 4.719 1 97.12 277 VAL A C 1
ATOM 2097 O O . VAL A 1 277 ? 21.672 10.742 5.398 1 97.12 277 VAL A O 1
ATOM 2100 N N . SER A 1 278 ? 19.609 11.453 4.949 1 96.88 278 SER A N 1
ATOM 2101 C CA . SER A 1 278 ? 19.047 10.828 6.141 1 96.88 278 SER A CA 1
ATOM 2102 C C . SER A 1 278 ? 19.109 9.305 6.051 1 96.88 278 SER A C 1
ATOM 2104 O O . SER A 1 278 ? 18.953 8.609 7.059 1 96.88 278 SER A O 1
ATOM 2106 N N . LEU A 1 279 ? 19.328 8.703 4.887 1 96.38 279 LEU A N 1
ATOM 2107 C CA . LEU A 1 279 ? 19.375 7.258 4.691 1 96.38 279 LEU A CA 1
ATOM 2108 C C . LEU A 1 279 ? 20.516 6.645 5.504 1 96.38 279 LEU A C 1
ATOM 2110 O O . LEU A 1 279 ? 20.469 5.465 5.855 1 96.38 279 LEU A O 1
ATOM 2114 N N . VAL A 1 280 ? 21.594 7.473 5.797 1 95.69 280 VAL A N 1
ATOM 2115 C CA . VAL A 1 280 ? 22.734 6.941 6.516 1 95.69 280 VAL A CA 1
ATOM 2116 C C . VAL A 1 280 ? 22.719 7.438 7.961 1 95.69 280 VAL A C 1
ATOM 2118 O O . VAL A 1 280 ? 23.672 7.227 8.711 1 95.69 280 VAL A O 1
ATOM 2121 N N . ALA A 1 281 ? 21.656 8.148 8.266 1 90.12 281 ALA A N 1
ATOM 2122 C CA . ALA A 1 281 ? 21.562 8.641 9.641 1 90.12 281 ALA A CA 1
ATOM 2123 C C . ALA A 1 281 ? 21.094 7.547 10.586 1 90.12 281 ALA A C 1
ATOM 2125 O O . ALA A 1 281 ? 20.203 6.762 10.242 1 90.12 281 ALA A O 1
ATOM 2126 N N . GLU A 1 282 ? 21.75 7.387 11.703 1 85 282 GLU A N 1
ATOM 2127 C CA . GLU A 1 282 ? 21.25 6.488 12.742 1 85 282 GLU A CA 1
ATOM 2128 C C . GLU A 1 282 ? 19.938 6.996 13.32 1 85 282 GLU A C 1
ATOM 2130 O O . GLU A 1 282 ? 19.609 8.18 13.219 1 85 282 GLU A O 1
ATOM 2135 N N . ARG A 1 283 ? 19.312 6.012 13.961 1 78.69 283 ARG A N 1
ATOM 2136 C CA . ARG A 1 283 ? 18.062 6.402 14.609 1 78.69 283 ARG A CA 1
ATOM 2137 C C . ARG A 1 283 ? 18.297 7.5 15.641 1 78.69 283 ARG A C 1
ATOM 2139 O O . ARG A 1 283 ? 19.266 7.449 16.391 1 78.69 283 ARG A O 1
ATOM 2146 N N . ASN A 1 284 ? 17.609 8.617 15.617 1 79.56 284 ASN A N 1
ATOM 2147 C CA . ASN A 1 284 ? 17.594 9.711 16.578 1 79.56 284 ASN A CA 1
ATOM 2148 C C . ASN A 1 284 ? 18.812 10.617 16.406 1 79.56 284 ASN A C 1
ATOM 2150 O O . ASN A 1 284 ? 19.172 11.367 17.312 1 79.56 284 ASN A O 1
ATOM 2154 N N . THR A 1 285 ? 19.5 10.391 15.336 1 86.69 285 THR A N 1
ATOM 2155 C CA . THR A 1 285 ? 20.609 11.297 15.094 1 86.69 285 THR A CA 1
ATOM 2156 C C . THR A 1 285 ? 20.188 12.438 14.172 1 86.69 285 THR A C 1
ATOM 2158 O O . THR A 1 285 ? 19.203 12.32 13.438 1 86.69 285 THR A O 1
ATOM 2161 N N . SER A 1 286 ? 20.953 13.523 14.32 1 92.25 286 SER A N 1
ATOM 2162 C CA . SER A 1 286 ? 20.609 14.742 13.594 1 92.25 286 SER A CA 1
ATOM 2163 C C . SER A 1 286 ? 21.219 14.742 12.195 1 92.25 286 SER A C 1
ATOM 2165 O O . SER A 1 286 ? 22.219 14.062 11.953 1 92.25 286 SER A O 1
ATOM 2167 N N . VAL A 1 287 ? 20.562 15.344 11.281 1 96.19 287 VAL A N 1
ATOM 2168 C CA . VAL A 1 287 ? 21.156 15.828 10.047 1 96.19 287 VAL A CA 1
ATOM 2169 C C . VAL A 1 287 ? 21.781 17.203 10.281 1 96.19 287 VAL A C 1
ATOM 2171 O O . VAL A 1 287 ? 21.125 18.109 10.781 1 96.19 287 VAL A O 1
ATOM 2174 N N . ARG A 1 288 ? 23.031 17.344 10 1 96.62 288 ARG A N 1
ATOM 2175 C CA . ARG A 1 288 ? 23.75 18.594 10.188 1 96.62 288 ARG A CA 1
ATOM 2176 C C . ARG A 1 288 ? 23.688 19.453 8.93 1 96.62 288 ARG A C 1
ATOM 2178 O O . ARG A 1 288 ? 23.922 18.969 7.82 1 96.62 288 ARG A O 1
ATOM 2185 N N . MET A 1 289 ? 23.297 20.641 9.086 1 97.62 289 MET A N 1
ATOM 2186 C CA . MET A 1 289 ? 23.359 21.641 8.023 1 97.62 289 MET A CA 1
ATOM 2187 C C . MET A 1 289 ? 24.5 22.609 8.258 1 97.62 289 MET A C 1
ATOM 2189 O O . MET A 1 289 ? 24.516 23.344 9.242 1 97.62 289 MET A O 1
ATOM 2193 N N . VAL A 1 290 ? 25.469 22.562 7.398 1 97.44 290 VAL A N 1
ATOM 2194 C CA . VAL A 1 290 ? 26.547 23.531 7.422 1 97.44 290 VAL A CA 1
ATOM 2195 C C . VAL A 1 290 ? 26.219 24.703 6.512 1 97.44 290 VAL A C 1
ATOM 2197 O O . VAL A 1 290 ? 25.844 24.516 5.348 1 97.44 290 VAL A O 1
ATOM 2200 N N . ILE A 1 291 ? 26.328 25.891 7.039 1 97.19 291 ILE A N 1
ATOM 2201 C CA . ILE A 1 291 ? 25.953 27.094 6.312 1 97.19 291 ILE A CA 1
ATOM 2202 C C . ILE A 1 291 ? 27.219 27.828 5.855 1 97.19 291 ILE A C 1
ATOM 2204 O O . ILE A 1 291 ? 28.062 28.219 6.676 1 97.19 291 ILE A O 1
ATOM 2208 N N . GLU A 1 292 ? 27.25 27.922 4.582 1 94.75 292 GLU A N 1
ATOM 2209 C CA . GLU A 1 292 ? 28.359 28.672 3.975 1 94.75 292 GLU A CA 1
ATOM 2210 C C . GLU A 1 292 ? 27.844 29.938 3.295 1 94.75 292 GLU A C 1
ATOM 2212 O O . GLU A 1 292 ? 26.719 30.375 3.547 1 94.75 292 GLU A O 1
ATOM 2217 N N . ASP A 1 293 ? 28.766 30.656 2.516 1 92.12 293 ASP A N 1
ATOM 2218 C CA . ASP A 1 293 ? 28.438 31.969 1.968 1 92.12 293 ASP A CA 1
ATOM 2219 C C . ASP A 1 293 ? 27.375 31.859 0.875 1 92.12 293 ASP A C 1
ATOM 2221 O O . ASP A 1 293 ? 26.469 32.688 0.801 1 92.12 293 ASP A O 1
ATOM 2225 N N . ASP A 1 294 ? 27.484 30.812 0.067 1 95.31 294 ASP A N 1
ATOM 2226 C CA . ASP A 1 294 ? 26.578 30.734 -1.075 1 95.31 294 ASP A CA 1
ATOM 2227 C C . ASP A 1 294 ? 26 29.344 -1.224 1 95.31 294 ASP A C 1
ATOM 2229 O O . ASP A 1 294 ? 25.516 28.969 -2.299 1 95.31 294 ASP A O 1
ATOM 2233 N N . ARG A 1 295 ? 26.078 28.562 -0.15 1 97.31 295 ARG A N 1
ATOM 2234 C CA . ARG A 1 295 ? 25.562 27.188 -0.196 1 97.31 295 ARG A CA 1
ATOM 2235 C C . ARG A 1 295 ? 25.359 26.641 1.209 1 97.31 295 ARG A C 1
ATOM 2237 O O . ARG A 1 295 ? 25.875 27.188 2.182 1 97.31 295 ARG A O 1
ATOM 2244 N N . ILE A 1 296 ? 24.625 25.656 1.262 1 98.25 296 ILE A N 1
ATOM 2245 C CA . ILE A 1 296 ? 24.562 24.844 2.465 1 98.25 296 ILE A CA 1
ATOM 2246 C C . ILE A 1 296 ? 24.969 23.406 2.133 1 98.25 296 ILE A C 1
ATOM 2248 O O . ILE A 1 296 ? 24.844 22.969 0.988 1 98.25 296 ILE A O 1
ATOM 2252 N N . ALA A 1 297 ? 25.5 22.766 3.113 1 98.31 297 ALA A N 1
ATOM 2253 C CA . ALA A 1 297 ? 25.797 21.344 3.01 1 98.31 297 ALA A CA 1
ATOM 2254 C C . ALA A 1 297 ? 25.062 20.547 4.082 1 98.31 297 ALA A C 1
ATOM 2256 O O . ALA A 1 297 ? 25.125 20.875 5.27 1 98.31 297 ALA A O 1
ATOM 2257 N N . LEU A 1 298 ? 24.328 19.562 3.658 1 98.12 298 LEU A N 1
ATOM 2258 C CA . LEU A 1 298 ? 23.672 18.625 4.578 1 98.12 298 LEU A CA 1
ATOM 2259 C C . LEU A 1 298 ? 24.516 17.359 4.754 1 98.12 298 LEU A C 1
ATOM 2261 O O . LEU A 1 298 ? 25 16.797 3.773 1 98.12 298 LEU A O 1
ATOM 2265 N N . ASP A 1 299 ? 24.688 16.938 5.945 1 95.88 299 ASP A N 1
ATOM 2266 C CA . ASP A 1 299 ? 25.484 15.727 6.129 1 95.88 299 ASP A CA 1
ATOM 2267 C C . ASP A 1 299 ? 24.953 14.898 7.297 1 95.88 299 ASP A C 1
ATOM 2269 O O . ASP A 1 299 ? 24.297 15.43 8.195 1 95.88 299 ASP A O 1
ATOM 2273 N N . ALA A 1 300 ? 25.125 13.68 7.266 1 95.69 300 ALA A N 1
ATOM 2274 C CA . ALA A 1 300 ? 24.781 12.688 8.273 1 95.69 300 ALA A CA 1
ATOM 2275 C C . ALA A 1 300 ? 25.719 11.484 8.195 1 95.69 300 ALA A C 1
ATOM 2277 O O . ALA A 1 300 ? 26.453 11.32 7.215 1 95.69 300 ALA A O 1
ATOM 2278 N N . ALA A 1 301 ? 25.734 10.758 9.281 1 93.69 301 ALA A N 1
ATOM 2279 C CA . ALA A 1 301 ? 26.594 9.57 9.305 1 93.69 301 ALA A CA 1
ATOM 2280 C C . ALA A 1 301 ? 26.031 8.5 10.227 1 93.69 301 ALA A C 1
ATOM 2282 O O . ALA A 1 301 ? 25.219 8.797 11.117 1 93.69 301 ALA A O 1
ATOM 2283 N N . THR A 1 302 ? 26.312 7.32 9.914 1 91.44 302 THR A N 1
ATOM 2284 C CA . THR A 1 302 ? 26.109 6.184 10.805 1 91.44 302 THR A CA 1
ATOM 2285 C C . THR A 1 302 ? 27.438 5.613 11.273 1 91.44 302 THR A C 1
ATOM 2287 O O . THR A 1 302 ? 27.984 4.699 10.648 1 91.44 302 THR A O 1
ATOM 2290 N N . GLY A 1 303 ? 27.891 6.184 12.43 1 85.06 303 GLY A N 1
ATOM 2291 C CA . GLY A 1 303 ? 29.219 5.77 12.867 1 85.06 303 GLY A CA 1
ATOM 2292 C C . GLY A 1 303 ? 30.234 5.719 11.734 1 85.06 303 GLY A C 1
ATOM 2293 O O . GLY A 1 303 ? 30.375 6.684 10.984 1 85.06 303 GLY A O 1
ATOM 2294 N N . ASP A 1 304 ? 30.906 4.605 11.695 1 85.12 304 ASP A N 1
ATOM 2295 C CA . ASP A 1 304 ? 31.922 4.422 10.664 1 85.12 304 ASP A CA 1
ATOM 2296 C C . ASP A 1 304 ? 31.359 3.641 9.477 1 85.12 304 ASP A C 1
ATOM 2298 O O . ASP A 1 304 ? 32.062 3.42 8.484 1 85.12 304 ASP A O 1
ATOM 2302 N N . GLN A 1 305 ? 30.172 3.41 9.508 1 89.88 305 GLN A N 1
ATOM 2303 C CA . GLN A 1 305 ? 29.578 2.52 8.516 1 89.88 305 GLN A CA 1
ATOM 2304 C C . GLN A 1 305 ? 29.219 3.275 7.238 1 89.88 305 GLN A C 1
ATOM 2306 O O . GLN A 1 305 ? 29.453 2.781 6.133 1 89.88 305 GLN A O 1
ATOM 2311 N N . ALA A 1 306 ? 28.703 4.445 7.438 1 95.06 306 ALA A N 1
ATOM 2312 C CA . ALA A 1 306 ? 28.266 5.191 6.258 1 95.06 306 ALA A CA 1
ATOM 2313 C C . ALA A 1 306 ? 28.203 6.688 6.559 1 95.06 306 ALA A C 1
ATOM 2315 O O . ALA A 1 306 ? 27.922 7.09 7.688 1 95.06 306 ALA A O 1
ATOM 2316 N N . GLN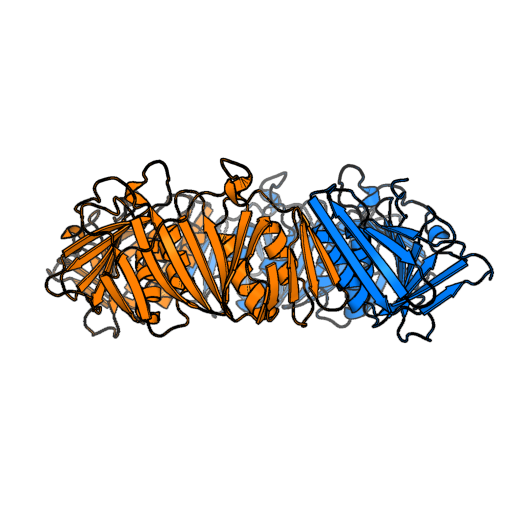 A 1 307 ? 28.484 7.48 5.57 1 96.25 307 GLN A N 1
ATOM 2317 C CA . GLN A 1 307 ? 28.391 8.938 5.613 1 96.25 307 GLN A CA 1
ATOM 2318 C C . GLN A 1 307 ? 27.781 9.484 4.328 1 96.25 307 GLN A C 1
ATOM 2320 O O . GLN A 1 307 ? 27.953 8.898 3.256 1 96.25 307 GLN A O 1
ATOM 2325 N N . ALA A 1 308 ? 27.125 10.531 4.449 1 97.75 308 ALA A N 1
ATOM 2326 C CA . ALA A 1 308 ? 26.562 11.219 3.287 1 97.75 308 ALA A CA 1
ATOM 2327 C C . ALA A 1 308 ? 26.672 12.734 3.428 1 97.75 308 ALA A C 1
ATOM 2329 O O . ALA A 1 308 ? 26.594 13.266 4.535 1 97.75 308 ALA A O 1
ATOM 2330 N N . THR A 1 309 ? 26.906 13.383 2.383 1 97.94 309 THR A N 1
ATOM 2331 C CA . THR A 1 309 ? 26.906 14.836 2.318 1 97.94 309 THR A CA 1
ATOM 2332 C C . THR A 1 309 ? 26.375 15.32 0.972 1 97.94 309 THR A C 1
ATOM 2334 O O . THR A 1 309 ? 26.609 14.688 -0.058 1 97.94 309 THR A O 1
ATOM 2337 N N . GLU A 1 310 ? 25.703 16.344 0.982 1 98.38 310 GLU A N 1
ATOM 2338 C CA . GLU A 1 310 ? 25.234 16.953 -0.253 1 98.38 310 GLU A CA 1
ATOM 2339 C C . GLU A 1 310 ? 25.188 18.484 -0.133 1 98.38 310 GLU A C 1
ATOM 2341 O O . GLU A 1 310 ? 24.641 19.016 0.827 1 98.38 310 GLU A O 1
ATOM 2346 N N . ALA A 1 311 ? 25.781 19.141 -1.061 1 98 311 ALA A N 1
ATOM 2347 C CA . ALA A 1 311 ? 25.797 20.594 -1.101 1 98 311 ALA A CA 1
ATOM 2348 C C . ALA A 1 311 ? 24.688 21.125 -2.002 1 98 311 ALA A C 1
ATOM 2350 O O . ALA A 1 311 ? 24.438 20.578 -3.072 1 98 311 ALA A O 1
ATOM 2351 N N . ILE A 1 312 ? 24.078 22.141 -1.566 1 98.12 312 ILE A N 1
ATOM 2352 C CA . ILE A 1 312 ? 23 22.797 -2.291 1 98.12 312 ILE A CA 1
ATOM 2353 C C . ILE A 1 312 ? 23.266 24.297 -2.379 1 98.12 312 ILE A C 1
ATOM 2355 O O . ILE A 1 312 ? 23.625 24.938 -1.383 1 98.12 312 ILE A O 1
ATOM 2359 N N . GLU A 1 313 ? 23.078 24.812 -3.617 1 98.06 313 GLU A N 1
ATOM 2360 C CA . GLU A 1 313 ? 23.188 26.266 -3.756 1 98.06 313 GLU A CA 1
ATOM 2361 C C . GLU A 1 313 ? 22.109 26.969 -2.928 1 98.06 313 GLU A C 1
ATOM 2363 O O . GLU A 1 313 ? 20.953 26.531 -2.895 1 98.06 313 GLU A O 1
ATOM 2368 N N . ALA A 1 314 ? 22.562 28.016 -2.225 1 98.25 314 ALA A N 1
ATOM 2369 C CA . ALA A 1 314 ? 21.656 28.766 -1.355 1 98.25 314 ALA A CA 1
ATOM 2370 C C . ALA A 1 314 ? 22.047 30.234 -1.266 1 98.25 314 ALA A C 1
ATOM 2372 O O . ALA A 1 314 ? 23.219 30.578 -1.466 1 98.25 314 ALA A O 1
ATOM 2373 N N . GLN A 1 315 ? 21.094 31.062 -1.102 1 98.12 315 GLN A N 1
ATOM 2374 C CA . GLN A 1 315 ? 21.344 32.438 -0.726 1 98.12 315 GLN A CA 1
ATOM 2375 C C . GLN A 1 315 ? 21.406 32.594 0.791 1 98.12 315 GLN A C 1
ATOM 2377 O O . GLN A 1 315 ? 20.406 32.375 1.481 1 98.12 315 GLN A O 1
ATOM 2382 N N . VAL A 1 316 ? 22.578 32.938 1.249 1 97.31 316 VAL A N 1
ATOM 2383 C CA . VAL A 1 316 ? 22.781 33.094 2.686 1 97.31 316 VAL A CA 1
ATOM 2384 C C . VAL A 1 316 ? 22.953 34.56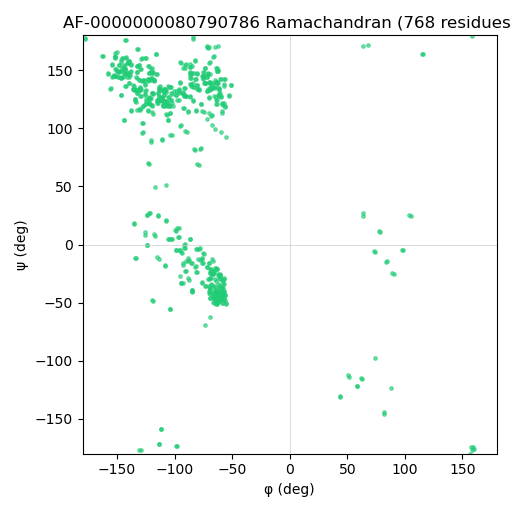2 3.029 1 97.31 316 VAL A C 1
ATOM 2386 O O . VAL A 1 316 ? 23.719 35.281 2.373 1 97.31 316 VAL A O 1
ATOM 2389 N N . ASN A 1 317 ? 22.188 35 3.992 1 95.56 317 ASN A N 1
ATOM 2390 C CA . ASN A 1 317 ? 22.297 36.375 4.465 1 95.56 317 ASN A CA 1
ATOM 2391 C C . ASN A 1 317 ? 22.688 36.438 5.938 1 95.56 317 ASN A C 1
ATOM 2393 O O . ASN A 1 317 ? 21.922 36 6.801 1 95.56 317 ASN A O 1
ATOM 2397 N N . ASN A 1 318 ? 23.859 36.906 6.234 1 93.5 318 ASN A N 1
ATOM 2398 C CA . ASN A 1 318 ? 24.344 37.188 7.578 1 93.5 318 ASN A CA 1
ATOM 2399 C C . ASN A 1 318 ? 24 38.625 8.008 1 93.5 318 ASN A C 1
ATOM 2401 O O . ASN A 1 318 ? 24.75 39.562 7.699 1 93.5 318 ASN A O 1
ATOM 2405 N N . VAL A 1 319 ? 22.938 38.812 8.734 1 85.44 319 VAL A N 1
ATOM 2406 C CA . VAL A 1 319 ? 22.312 40.125 9.008 1 85.44 319 VAL A CA 1
ATOM 2407 C C . VAL A 1 319 ? 23.281 41 9.805 1 85.44 319 VAL A C 1
ATOM 2409 O O . VAL A 1 319 ? 23.391 42.188 9.555 1 85.44 319 VAL A O 1
ATOM 2412 N N . ALA A 1 320 ? 23.922 40.5 10.922 1 77.12 320 ALA A N 1
ATOM 2413 C CA . ALA A 1 320 ? 24.781 41.281 11.828 1 77.12 320 ALA A CA 1
ATOM 2414 C C . ALA A 1 320 ? 26.141 41.562 11.203 1 77.12 320 ALA A C 1
ATOM 2416 O O . ALA A 1 320 ? 26.891 42.406 11.688 1 77.12 320 ALA A O 1
ATOM 2417 N N . GLY A 1 321 ? 26.422 41 10.109 1 76.06 321 GLY A N 1
ATOM 2418 C CA . GLY A 1 321 ? 27.766 41.094 9.562 1 76.06 321 GLY A CA 1
ATOM 2419 C C . GLY A 1 321 ? 28.812 40.438 10.422 1 76.06 321 GLY A C 1
ATOM 2420 O O . GLY A 1 321 ? 28.5 39.844 11.469 1 76.06 321 GLY A O 1
ATOM 2421 N N . GLY A 1 322 ? 30.062 40.281 9.984 1 81.69 322 GLY A N 1
ATOM 2422 C CA . GLY A 1 322 ? 31.141 39.625 10.727 1 81.69 322 GLY A CA 1
ATOM 2423 C C . GLY A 1 322 ? 31.109 38.125 10.625 1 81.69 322 GLY A C 1
ATOM 2424 O O . GLY A 1 322 ? 30.828 37.562 9.555 1 81.69 322 GLY A O 1
ATOM 2425 N N . GLU A 1 323 ? 31.516 37.562 11.758 1 83 323 GLU A N 1
ATOM 2426 C CA . GLU A 1 323 ? 31.469 36.094 11.797 1 83 323 GLU A CA 1
ATOM 2427 C C . GLU A 1 323 ? 30.031 35.594 11.812 1 83 323 GLU A C 1
ATOM 2429 O O . GLU A 1 323 ? 29.156 36.188 12.445 1 83 323 GLU A O 1
ATOM 2434 N N . MET A 1 324 ? 29.859 34.656 11.039 1 84.94 324 MET A N 1
ATOM 2435 C CA . MET A 1 324 ? 28.5 34.094 10.969 1 84.94 324 MET A CA 1
ATOM 2436 C C . MET A 1 324 ? 28.047 33.594 12.336 1 84.94 324 MET A C 1
ATOM 2438 O O . MET A 1 324 ? 28.719 32.781 12.961 1 84.94 324 MET A O 1
ATOM 2442 N N . ALA A 1 325 ? 26.984 34.094 12.828 1 82.38 325 ALA A N 1
ATOM 2443 C CA . ALA A 1 325 ? 26.422 33.75 14.133 1 82.38 325 ALA A CA 1
ATOM 2444 C C . ALA A 1 325 ? 26.125 32.281 14.234 1 82.38 325 ALA A C 1
ATOM 2446 O O . ALA A 1 325 ? 26.203 31.688 15.32 1 82.38 325 ALA A O 1
ATOM 2447 N N . VAL A 1 326 ? 25.797 31.672 13.164 1 89.81 326 VAL A N 1
ATOM 2448 C CA . VAL A 1 326 ? 25.469 30.266 13.078 1 89.81 326 VAL A CA 1
ATOM 2449 C C . VAL A 1 326 ? 26.109 29.656 11.828 1 89.81 326 VAL A C 1
ATOM 2451 O O . VAL A 1 326 ? 25.812 30.062 10.703 1 89.81 326 VAL A O 1
ATOM 2454 N N . SER A 1 327 ? 27.016 28.75 12.055 1 93.44 327 SER A N 1
ATOM 2455 C CA . SER A 1 327 ? 27.703 28.172 10.906 1 93.44 327 SER A CA 1
ATOM 2456 C C . SER A 1 327 ? 27.266 26.734 10.672 1 93.44 327 SER A C 1
ATOM 2458 O O . SER A 1 327 ? 27.516 26.172 9.602 1 93.44 327 SER A O 1
ATOM 2460 N N . ALA A 1 328 ? 26.641 26.156 11.758 1 95.62 328 ALA A N 1
ATOM 2461 C CA . ALA A 1 328 ? 26.125 24.797 11.625 1 95.62 328 ALA A CA 1
ATOM 2462 C C . ALA A 1 328 ? 24.969 24.547 12.602 1 95.62 328 ALA A C 1
ATOM 2464 O O . ALA A 1 328 ? 24.984 25.062 13.727 1 95.62 328 ALA A O 1
ATOM 2465 N N . VAL A 1 329 ? 24.062 23.812 12.148 1 96.5 329 VAL A N 1
ATOM 2466 C CA . VAL A 1 329 ? 22.938 23.484 13 1 96.5 329 VAL A CA 1
ATOM 2467 C C . VAL A 1 329 ? 22.531 22.031 12.812 1 96.5 329 VAL A C 1
ATOM 2469 O O . VAL A 1 329 ? 22.859 21.422 11.789 1 96.5 329 VAL A O 1
ATOM 2472 N N . GLY A 1 330 ? 21.859 21.422 13.812 1 96.38 330 GLY A N 1
ATOM 2473 C CA . GLY A 1 330 ? 21.344 20.062 13.75 1 96.38 330 GLY A CA 1
ATOM 2474 C C . GLY A 1 330 ? 19.828 20.016 13.688 1 96.38 330 GLY A C 1
ATOM 2475 O O . GLY A 1 330 ? 19.141 20.688 14.453 1 96.38 330 GLY A O 1
ATOM 2476 N N . PHE A 1 331 ? 19.312 19.219 12.75 1 97.06 331 PHE A N 1
ATOM 2477 C CA . PHE A 1 331 ? 17.875 19.016 12.617 1 97.06 331 PHE A CA 1
ATOM 2478 C C . PHE A 1 331 ? 17.5 17.547 12.852 1 97.06 331 PHE A C 1
ATOM 2480 O O . PHE A 1 331 ? 18.25 16.656 12.469 1 97.06 331 PHE A O 1
ATOM 2487 N N . ASN A 1 332 ? 16.375 17.312 13.508 1 96.12 332 ASN A N 1
ATOM 2488 C CA . ASN A 1 332 ? 15.703 16.031 13.336 1 96.12 332 ASN A CA 1
ATOM 2489 C C . ASN A 1 332 ? 15.227 15.836 11.898 1 96.12 332 ASN A C 1
ATOM 2491 O O . ASN A 1 332 ? 14.445 16.625 11.391 1 96.12 332 ASN A O 1
ATOM 2495 N N . PRO A 1 333 ? 15.688 14.805 11.242 1 96.38 333 PRO A N 1
ATOM 2496 C CA . PRO A 1 333 ? 15.383 14.672 9.82 1 96.38 333 PRO A CA 1
ATOM 2497 C C . PRO A 1 333 ? 13.883 14.562 9.547 1 96.38 333 PRO A C 1
ATOM 2499 O O . PRO A 1 333 ? 13.391 15.086 8.539 1 96.38 333 PRO A O 1
ATOM 2502 N N . ARG A 1 334 ? 13.133 13.922 10.359 1 96.31 334 ARG A N 1
ATOM 2503 C CA . ARG A 1 334 ? 11.695 13.789 10.172 1 96.31 334 ARG A CA 1
ATOM 2504 C C . ARG A 1 334 ? 10.992 15.133 10.305 1 96.31 334 ARG A C 1
ATOM 2506 O O . ARG A 1 334 ? 10.109 15.461 9.508 1 96.31 334 ARG A O 1
ATOM 2513 N N . TYR A 1 335 ? 11.398 15.938 11.32 1 97.56 335 TYR A N 1
ATOM 2514 C CA . TYR A 1 335 ? 10.805 17.25 11.508 1 97.56 335 TYR A CA 1
ATOM 2515 C C . TYR A 1 335 ? 11.078 18.156 10.312 1 97.56 335 TYR A C 1
ATOM 2517 O O . TYR A 1 335 ? 10.195 18.875 9.852 1 97.56 335 TYR A O 1
ATOM 2525 N N . LEU A 1 336 ? 12.297 18.062 9.898 1 98.31 336 LEU A N 1
ATOM 2526 C CA . LEU A 1 336 ? 12.68 18.891 8.766 1 98.31 336 LEU A CA 1
ATOM 2527 C C . LEU A 1 336 ? 11.922 18.484 7.508 1 98.31 336 LEU A C 1
ATOM 2529 O O . LEU A 1 336 ? 11.406 19.344 6.785 1 98.31 336 LEU A O 1
ATOM 2533 N N . THR A 1 337 ? 11.812 17.203 7.227 1 98.19 337 THR A N 1
ATOM 2534 C CA . THR A 1 337 ? 11.078 16.703 6.07 1 98.19 337 THR A CA 1
ATOM 2535 C C . THR A 1 337 ? 9.609 17.109 6.145 1 98.19 337 THR A C 1
ATOM 2537 O O . THR A 1 337 ? 9.039 17.547 5.148 1 98.19 337 THR A O 1
ATOM 2540 N N . ASP A 1 338 ? 9.047 16.953 7.258 1 98.12 338 ASP A N 1
ATOM 2541 C CA . ASP A 1 338 ? 7.648 17.344 7.445 1 98.12 338 ASP A CA 1
ATOM 2542 C C . ASP A 1 338 ? 7.449 18.828 7.141 1 98.12 338 ASP A C 1
ATOM 2544 O O . ASP A 1 338 ? 6.516 19.188 6.426 1 98.12 338 ASP A O 1
ATOM 2548 N N . ALA A 1 339 ? 8.289 19.641 7.742 1 98.56 339 ALA A N 1
ATOM 2549 C CA . ALA A 1 339 ? 8.188 21.094 7.559 1 98.56 339 ALA A CA 1
ATOM 2550 C C . ALA A 1 339 ? 8.297 21.469 6.082 1 98.56 339 ALA A C 1
ATOM 2552 O O . ALA A 1 339 ? 7.5 22.266 5.578 1 98.56 339 ALA A O 1
ATOM 2553 N N . LEU A 1 340 ? 9.242 20.875 5.426 1 98.75 340 LEU A N 1
ATOM 2554 C CA . LEU A 1 340 ? 9.484 21.188 4.02 1 98.75 340 LEU A CA 1
ATOM 2555 C C . LEU A 1 340 ? 8.344 20.672 3.145 1 98.75 340 LEU A C 1
ATOM 2557 O O . LEU A 1 340 ? 7.938 21.344 2.197 1 98.75 340 LEU A O 1
ATOM 2561 N N . SER A 1 341 ? 7.84 19.5 3.445 1 98.25 341 SER A N 1
ATOM 2562 C CA . SER A 1 341 ? 6.762 18.906 2.664 1 98.25 341 SER A CA 1
ATOM 2563 C C . SER A 1 341 ? 5.469 19.703 2.816 1 98.25 341 SER A C 1
ATOM 2565 O O . SER A 1 341 ? 4.57 19.609 1.976 1 98.25 341 SER A O 1
ATOM 2567 N N . ALA A 1 342 ? 5.355 20.406 3.867 1 97.81 342 ALA A N 1
ATOM 2568 C CA . ALA A 1 342 ? 4.145 21.172 4.141 1 97.81 342 ALA A CA 1
ATOM 2569 C C . ALA A 1 342 ? 4.113 22.469 3.312 1 97.81 342 ALA A C 1
ATOM 2571 O O . ALA A 1 342 ? 3.07 23.109 3.211 1 97.81 342 ALA A O 1
ATOM 2572 N N . LEU A 1 343 ? 5.223 22.812 2.732 1 97.69 343 LEU A N 1
ATOM 2573 C CA . LEU A 1 343 ? 5.301 24.047 1.947 1 97.69 343 LEU A CA 1
ATOM 2574 C C . LEU A 1 343 ? 4.844 23.797 0.513 1 97.69 343 LEU A C 1
ATOM 2576 O O . LEU A 1 343 ? 5.023 22.703 -0.024 1 97.69 343 LEU A O 1
ATOM 2580 N N . ASP A 1 344 ? 4.242 24.766 -0.079 1 94.31 344 ASP A N 1
ATOM 2581 C CA . ASP A 1 344 ? 3.846 24.656 -1.479 1 94.31 344 ASP A CA 1
ATOM 2582 C C . ASP A 1 344 ? 4.562 25.719 -2.326 1 94.31 344 ASP A C 1
ATOM 2584 O O . ASP A 1 344 ? 4.203 25.938 -3.484 1 94.31 344 ASP A O 1
ATOM 2588 N N . THR A 1 345 ? 5.504 26.406 -1.769 1 97.81 345 THR A N 1
ATOM 2589 C CA . THR A 1 345 ? 6.262 27.438 -2.477 1 97.81 345 THR A CA 1
ATOM 2590 C C . THR A 1 345 ? 7.531 26.844 -3.086 1 97.81 345 THR A C 1
ATOM 2592 O O . THR A 1 345 ? 8.086 25.875 -2.561 1 97.81 345 THR A O 1
ATOM 2595 N N . PRO A 1 346 ? 7.98 27.406 -4.117 1 98.38 346 PRO A N 1
ATOM 2596 C CA . PRO A 1 346 ? 9.18 26.875 -4.781 1 98.38 346 PRO A CA 1
ATOM 2597 C C . PRO A 1 346 ? 10.445 27.078 -3.951 1 98.38 346 PRO A C 1
ATOM 2599 O O . PRO A 1 346 ? 11.414 26.328 -4.121 1 98.38 346 PRO A O 1
ATOM 2602 N N . TYR A 1 347 ? 10.445 28.078 -3.064 1 98.75 347 TYR A N 1
ATOM 2603 C CA . TYR A 1 347 ? 11.602 28.344 -2.215 1 98.75 347 TYR A CA 1
ATOM 2604 C C . TYR A 1 347 ? 11.211 28.359 -0.743 1 98.75 347 TYR A C 1
ATOM 2606 O O . TYR A 1 347 ? 10.023 28.484 -0.413 1 98.75 347 TYR A O 1
ATOM 2614 N N . VAL A 1 348 ? 12.227 28.188 0.096 1 98.81 348 VAL A N 1
ATOM 2615 C CA . VAL A 1 348 ? 12.047 28.203 1.543 1 98.81 348 VAL A CA 1
ATOM 2616 C C . VAL A 1 348 ? 13.109 29.094 2.184 1 98.81 348 VAL A C 1
ATOM 2618 O O . VAL A 1 348 ? 14.242 29.172 1.699 1 98.81 348 VAL A O 1
ATOM 2621 N N . GLN A 1 349 ? 12.742 29.797 3.221 1 98.62 349 GLN A N 1
ATOM 2622 C CA . GLN A 1 349 ? 13.688 30.531 4.047 1 98.62 349 GLN A CA 1
ATOM 2623 C C . GLN A 1 349 ? 13.805 29.906 5.438 1 98.62 349 GLN A C 1
ATOM 2625 O O . GLN A 1 349 ? 12.797 29.703 6.121 1 98.62 349 GLN A O 1
ATOM 2630 N N . PHE A 1 350 ? 15.016 29.562 5.766 1 98.31 350 PHE A N 1
ATOM 2631 C CA . PHE A 1 350 ? 15.359 29.25 7.148 1 98.31 350 PHE A CA 1
ATOM 2632 C C . PHE A 1 350 ? 15.875 30.484 7.871 1 98.31 350 PHE A C 1
ATOM 2634 O O . PHE A 1 350 ? 16.734 31.203 7.363 1 98.31 350 PHE A O 1
ATOM 2641 N N . SER A 1 351 ? 15.336 30.75 9.031 1 97.44 351 SER A N 1
ATOM 2642 C CA . SER A 1 351 ? 15.773 31.859 9.867 1 97.44 351 SER A CA 1
ATOM 2643 C C . SER A 1 351 ? 16.391 31.359 11.164 1 97.44 351 SER A C 1
ATOM 2645 O O . SER A 1 351 ? 15.734 30.656 11.945 1 97.44 351 SER A O 1
ATOM 2647 N N . PHE A 1 352 ? 17.641 31.75 11.359 1 96.81 352 PHE A N 1
ATOM 2648 C CA . PHE A 1 352 ? 18.391 31.328 12.531 1 96.81 352 PHE A CA 1
ATOM 2649 C C . PHE A 1 352 ? 18.781 32.531 13.391 1 96.81 352 PHE A C 1
ATOM 2651 O O . PHE A 1 352 ? 19.141 33.562 12.867 1 96.81 352 PHE A O 1
ATOM 2658 N N . THR A 1 353 ? 18.703 32.344 14.695 1 94.06 353 THR A N 1
ATOM 2659 C CA . THR A 1 353 ? 19.203 33.375 15.609 1 94.06 353 THR A CA 1
ATOM 2660 C C . THR A 1 353 ? 20.547 32.969 16.203 1 94.06 353 THR A C 1
ATOM 2662 O O . THR A 1 353 ? 21.5 33.75 16.172 1 94.06 353 THR A O 1
ATOM 2665 N N . ALA A 1 354 ? 20.594 31.797 16.828 1 89.75 354 ALA A N 1
ATOM 2666 C CA . ALA A 1 354 ? 21.781 31.234 17.469 1 89.75 354 ALA A CA 1
ATOM 2667 C C . ALA A 1 354 ? 21.719 29.703 17.469 1 89.75 354 ALA A C 1
ATOM 2669 O O . ALA A 1 354 ? 20.656 29.125 17.281 1 89.75 354 ALA A O 1
ATOM 2670 N N . PRO A 1 355 ? 22.922 29.078 17.672 1 87.19 355 PRO A N 1
ATOM 2671 C CA . PRO A 1 355 ? 22.891 27.625 17.828 1 87.19 355 PRO A CA 1
ATOM 2672 C C . PRO A 1 355 ? 21.984 27.156 18.969 1 87.19 355 PRO A C 1
ATOM 2674 O O . PRO A 1 355 ? 21.938 27.812 20.016 1 87.19 355 PRO A O 1
ATOM 2677 N N . GLY A 1 356 ? 21.234 26.156 18.734 1 88.88 356 GLY A N 1
ATOM 2678 C CA . GLY A 1 356 ? 20.391 25.578 19.766 1 88.88 356 GLY A CA 1
ATOM 2679 C C . GLY A 1 356 ? 19.062 26.297 19.922 1 88.88 356 GLY A C 1
ATOM 2680 O O . GLY A 1 356 ? 18.219 25.875 20.703 1 88.88 356 GLY A O 1
ATOM 2681 N N . LYS A 1 357 ? 18.969 27.438 19.359 1 93 357 LYS A N 1
ATOM 2682 C CA . LYS A 1 357 ? 17.703 28.156 19.344 1 93 357 LYS A CA 1
ATOM 2683 C C . LYS A 1 357 ? 16.797 27.656 18.219 1 93 357 LYS A C 1
ATOM 2685 O O . LYS A 1 357 ? 17.281 27.047 17.25 1 93 357 LYS A O 1
ATOM 2690 N N . PRO A 1 358 ? 15.523 27.859 18.328 1 95.81 358 PRO A N 1
ATOM 2691 C CA . PRO A 1 358 ? 14.609 27.359 17.297 1 95.81 358 PRO A CA 1
ATOM 2692 C C . PRO A 1 358 ? 14.859 27.984 15.922 1 95.81 358 PRO A C 1
ATOM 2694 O O . PRO A 1 358 ? 15.344 29.109 15.836 1 95.81 358 PRO A O 1
ATOM 2697 N N . CYS A 1 359 ? 14.602 27.266 14.914 1 97.75 359 CYS A N 1
ATOM 2698 C CA . CYS A 1 359 ? 14.656 27.719 13.531 1 97.75 359 CYS A CA 1
ATOM 2699 C C . CYS A 1 359 ? 13.258 27.984 12.992 1 97.75 359 CYS A C 1
ATOM 2701 O O . CYS A 1 359 ? 12.352 27.172 13.156 1 97.75 359 CYS A O 1
ATOM 2703 N N . LEU A 1 360 ? 13.07 29.156 12.398 1 98.38 360 LEU A N 1
ATOM 2704 C CA . LEU A 1 360 ? 11.82 29.453 11.711 1 98.38 360 LEU A CA 1
ATOM 2705 C C . LEU A 1 360 ? 11.914 29.078 10.234 1 98.38 360 LEU A C 1
ATOM 2707 O O . LEU A 1 360 ? 12.883 29.422 9.562 1 98.38 360 LEU A O 1
ATOM 2711 N N . VAL A 1 361 ? 10.938 28.312 9.742 1 98.69 361 VAL A N 1
ATOM 2712 C CA . VAL A 1 361 ? 10.852 27.859 8.359 1 98.69 361 VAL A CA 1
ATOM 2713 C C . VAL A 1 361 ? 9.625 28.469 7.691 1 98.69 361 VAL A C 1
ATOM 2715 O O . VAL A 1 361 ? 8.5 28.266 8.148 1 98.69 361 VAL A O 1
ATOM 2718 N N . GLN A 1 362 ? 9.805 29.188 6.559 1 98.56 362 GLN A N 1
ATOM 2719 C CA . GLN A 1 362 ? 8.703 29.844 5.848 1 98.56 362 GLN A CA 1
ATOM 2720 C C . GLN A 1 362 ? 8.859 29.688 4.336 1 98.56 362 GLN A C 1
ATOM 2722 O O . GLN A 1 362 ? 9.984 29.672 3.822 1 98.56 362 GLN A O 1
ATOM 2727 N N . GLY A 1 363 ? 7.719 29.578 3.639 1 98.5 363 GLY A N 1
ATOM 2728 C CA . GLY A 1 363 ? 7.73 29.5 2.186 1 98.5 363 GLY A CA 1
ATOM 2729 C C . GLY A 1 363 ? 8.023 30.828 1.519 1 98.5 363 GLY A C 1
ATOM 2730 O O . GLY A 1 363 ? 7.648 31.875 2.035 1 98.5 363 GLY A O 1
ATOM 2731 N N . LEU A 1 364 ? 8.734 30.766 0.397 1 97.94 364 LEU A N 1
ATOM 2732 C CA . LEU A 1 364 ? 9.039 31.922 -0.451 1 97.94 364 LEU A CA 1
ATOM 2733 C C . LEU A 1 364 ? 8.516 31.703 -1.866 1 97.94 364 LEU A C 1
ATOM 2735 O O . LEU A 1 364 ? 8.875 30.719 -2.523 1 97.94 364 LEU A O 1
ATOM 2739 N N . PRO A 1 365 ? 7.66 32.594 -2.328 1 96.75 365 PRO A N 1
ATOM 2740 C CA . PRO A 1 365 ? 7.207 32.469 -3.717 1 96.75 365 PRO A CA 1
ATOM 2741 C C . PRO A 1 365 ? 8.336 32.656 -4.723 1 96.75 365 PRO A C 1
ATOM 2743 O O . PRO A 1 365 ? 8.266 32.156 -5.844 1 96.75 365 PRO A O 1
ATOM 2746 N N . ASP A 1 366 ? 9.273 33.469 -4.328 1 96.62 366 ASP A N 1
ATOM 2747 C CA . ASP A 1 366 ? 10.469 33.781 -5.102 1 96.62 366 ASP A CA 1
ATOM 2748 C C . ASP A 1 366 ? 11.688 33.938 -4.195 1 96.62 366 ASP A C 1
ATOM 2750 O O . ASP A 1 366 ? 11.562 34.375 -3.049 1 96.62 366 ASP A O 1
ATOM 2754 N N . VAL A 1 367 ? 12.852 33.625 -4.77 1 96.5 367 VAL A N 1
ATOM 2755 C CA . VAL A 1 367 ? 14.055 33.594 -3.939 1 96.5 367 VAL A CA 1
ATOM 2756 C C . VAL A 1 367 ? 14.297 34.969 -3.332 1 96.5 367 VAL A C 1
ATOM 2758 O O . VAL A 1 367 ? 14.82 35.094 -2.221 1 96.5 367 VAL A O 1
ATOM 2761 N N . ASP A 1 368 ? 13.867 36.031 -4.055 1 96.31 368 ASP A N 1
ATOM 2762 C CA . ASP A 1 368 ? 14.078 37.375 -3.592 1 96.31 368 ASP A CA 1
ATOM 2763 C C . ASP A 1 368 ? 12.805 37.969 -2.988 1 96.31 368 ASP A C 1
ATOM 2765 O O . ASP A 1 368 ? 12.758 39.156 -2.656 1 96.31 368 ASP A O 1
ATOM 2769 N N . GLY A 1 369 ? 11.844 37.125 -2.92 1 95.94 369 GLY A N 1
ATOM 2770 C CA . GLY A 1 369 ? 10.57 37.625 -2.42 1 95.94 369 GLY A CA 1
ATOM 2771 C C . GLY A 1 369 ? 10.484 37.625 -0.905 1 95.94 369 GLY A C 1
ATOM 2772 O O . GLY A 1 369 ? 11.453 37.281 -0.223 1 95.94 369 GLY A O 1
ATOM 2773 N N . GLU A 1 370 ? 9.367 38.094 -0.385 1 96.75 370 GLU A N 1
ATOM 2774 C CA . GLU A 1 370 ? 9.086 38.062 1.048 1 96.75 370 GLU A CA 1
ATOM 2775 C C . GLU A 1 370 ? 8.484 36.75 1.467 1 96.75 370 GLU A C 1
ATOM 2777 O O . GLU A 1 370 ? 7.66 36.188 0.748 1 96.75 370 GLU A O 1
ATOM 2782 N N . PRO A 1 371 ? 8.953 36.219 2.635 1 97 371 PRO A N 1
ATOM 2783 C CA . PRO A 1 371 ? 8.336 34.969 3.123 1 97 371 PRO A CA 1
ATOM 2784 C C . PRO A 1 371 ? 6.824 35.094 3.297 1 97 371 PRO A C 1
ATOM 2786 O O . PRO A 1 371 ? 6.328 36.156 3.705 1 97 371 PRO A O 1
ATOM 2789 N N . GLU A 1 372 ? 6.168 34.062 2.982 1 95.94 372 GLU A N 1
ATOM 2790 C CA . GLU A 1 372 ? 4.734 34.031 3.252 1 95.94 372 GLU A CA 1
ATOM 2791 C C . GLU A 1 372 ? 4.449 34.156 4.746 1 95.94 372 GLU A C 1
ATOM 2793 O O . GLU A 1 372 ? 5.043 33.438 5.559 1 95.94 372 GLU A O 1
ATOM 2798 N N . ALA A 1 373 ? 3.514 35.031 5.09 1 93.94 373 ALA A N 1
ATOM 2799 C CA . ALA A 1 373 ? 3.295 35.344 6.492 1 93.94 373 ALA A CA 1
ATOM 2800 C C . ALA A 1 373 ? 2.229 34.469 7.113 1 93.94 373 ALA A C 1
ATOM 2802 O O . ALA A 1 373 ? 2.129 34.344 8.336 1 93.94 373 ALA A O 1
ATOM 2803 N N . ASP A 1 374 ? 1.457 33.812 6.309 1 95.69 374 ASP A N 1
ATOM 2804 C CA . ASP A 1 374 ? 0.262 33.156 6.812 1 95.69 374 ASP A CA 1
ATOM 2805 C C . ASP A 1 374 ? 0.599 31.766 7.344 1 95.69 374 ASP A C 1
ATOM 2807 O O . ASP A 1 374 ? -0.214 31.141 8.031 1 95.69 374 ASP A O 1
ATOM 2811 N N . TYR A 1 375 ? 1.757 31.25 6.988 1 97.44 375 TYR A N 1
ATOM 2812 C CA . TYR A 1 375 ? 2.195 29.969 7.508 1 97.44 375 TYR A CA 1
ATOM 2813 C C . TYR A 1 375 ? 3.607 30.047 8.078 1 97.44 375 TYR A C 1
ATOM 2815 O O . TYR A 1 375 ? 4.527 30.5 7.391 1 97.44 375 TYR A O 1
ATOM 2823 N N . LYS A 1 376 ? 3.766 29.609 9.273 1 97.88 376 LYS A N 1
ATOM 2824 C CA . LYS A 1 376 ? 5.043 29.562 9.977 1 97.88 376 LYS A CA 1
ATOM 2825 C C . LYS A 1 376 ? 5.277 28.188 10.602 1 97.88 376 LYS A C 1
ATOM 2827 O O . LYS A 1 376 ? 4.359 27.609 11.18 1 97.88 376 LYS A O 1
ATOM 2832 N N . HIS A 1 377 ? 6.43 27.656 10.43 1 98.5 377 HIS A N 1
ATOM 2833 C CA . HIS A 1 377 ? 6.852 26.406 11.031 1 98.5 377 HIS A CA 1
ATOM 2834 C C . HIS A 1 377 ? 8.141 26.578 11.828 1 98.5 377 HIS A C 1
ATOM 2836 O O . HIS A 1 377 ? 9.125 27.109 11.305 1 98.5 377 HIS A O 1
ATOM 2842 N N . VAL A 1 378 ? 8.141 26.234 13.07 1 98.19 378 VAL A N 1
ATOM 2843 C CA . VAL A 1 378 ? 9.312 26.359 13.922 1 98.19 378 VAL A CA 1
ATOM 2844 C C . VAL A 1 378 ? 9.82 24.969 14.312 1 98.19 378 VAL A C 1
ATOM 2846 O O . VAL A 1 378 ? 9.023 24.094 14.664 1 98.19 378 VAL A O 1
ATOM 2849 N N . ILE A 1 379 ? 11.117 24.75 14.219 1 97.94 379 ILE A N 1
ATOM 2850 C CA . ILE A 1 379 ? 11.766 23.5 14.617 1 97.94 379 ILE A CA 1
ATOM 2851 C C . ILE A 1 379 ? 12.828 23.797 15.672 1 97.94 379 ILE A C 1
ATOM 2853 O O . ILE A 1 379 ? 13.68 24.672 15.477 1 97.94 379 ILE A O 1
ATOM 2857 N N . MET A 1 380 ? 12.711 23.078 16.797 1 96.75 380 MET A N 1
ATOM 2858 C CA . MET A 1 380 ? 13.805 23.141 17.75 1 96.75 380 MET A CA 1
ATOM 2859 C C . MET A 1 380 ? 15.047 22.438 17.219 1 96.75 380 MET A C 1
ATOM 2861 O O . MET A 1 380 ? 14.992 21.281 16.828 1 96.75 380 MET A O 1
ATOM 2865 N N . LEU A 1 381 ? 16.188 23.141 17.203 1 96.25 381 LEU A N 1
ATOM 2866 C CA . LEU A 1 381 ? 17.422 22.578 16.688 1 96.25 381 LEU A CA 1
ATOM 2867 C C . LEU A 1 381 ? 18.031 21.594 17.672 1 96.25 381 LEU A C 1
ATOM 2869 O O . LEU A 1 381 ? 17.891 21.75 18.891 1 96.25 381 LEU A O 1
ATOM 2873 N N . MET A 1 382 ? 18.625 20.594 17.141 1 94.44 382 MET A N 1
ATOM 2874 C CA . MET A 1 382 ? 19.312 19.594 17.953 1 94.44 382 MET A CA 1
ATOM 2875 C C . MET A 1 382 ? 20.75 20.016 18.234 1 94.44 382 MET A C 1
ATOM 2877 O O . MET A 1 382 ? 21.344 20.75 17.453 1 94.44 382 MET A O 1
ATOM 2881 N N . ARG A 1 383 ? 21.219 19.5 19.391 1 90.19 383 ARG A N 1
ATOM 2882 C CA . ARG A 1 383 ? 22.625 19.719 19.688 1 90.19 383 ARG A CA 1
ATOM 2883 C C . ARG A 1 383 ? 23.516 18.875 18.766 1 90.19 383 ARG A C 1
ATOM 2885 O O . ARG A 1 383 ? 23.203 17.719 18.5 1 90.19 383 ARG A O 1
ATOM 2892 N N . LEU A 1 384 ? 24.469 19.5 18.219 1 88.94 384 LEU A N 1
ATOM 2893 C CA . LEU A 1 384 ? 25.406 18.766 17.375 1 88.94 384 LEU A CA 1
ATOM 2894 C C . LEU A 1 384 ? 26.453 18.047 18.219 1 88.94 384 LEU A C 1
ATOM 2896 O O . LEU A 1 384 ? 26.891 18.562 19.25 1 88.94 384 LEU A O 1
ATOM 2900 N N . PRO A 1 385 ? 26.734 16.812 17.828 1 75.94 385 PRO A N 1
ATOM 2901 C CA . PRO A 1 385 ? 27.812 16.125 18.531 1 75.94 385 PRO A CA 1
ATOM 2902 C C . PRO A 1 385 ? 29.141 16.875 18.453 1 75.94 385 PRO A C 1
ATOM 2904 O O . PRO A 1 385 ? 29.406 17.562 17.453 1 75.94 385 PRO A O 1
ATOM 2907 N N . GLY A 1 386 ? 29.828 17.344 19.688 1 64.62 386 GLY A N 1
ATOM 2908 C CA . GLY A 1 386 ? 31.125 17.984 19.719 1 64.62 386 GLY A CA 1
ATOM 2909 C C . GLY A 1 386 ? 32.156 17.266 18.875 1 64.62 386 GLY A C 1
ATOM 2910 O O . GLY A 1 386 ? 32 16.078 18.562 1 64.62 386 GLY A O 1
ATOM 2911 N N . MET B 1 1 ? 38.625 -0.283 -7.406 1 96.88 1 MET B N 1
ATOM 2912 C CA . MET B 1 1 ? 37.531 -0.239 -8.359 1 96.88 1 MET B CA 1
ATOM 2913 C C . MET B 1 1 ? 37.031 1.192 -8.562 1 96.88 1 MET B C 1
ATOM 2915 O O . MET B 1 1 ? 36.812 1.916 -7.594 1 96.88 1 MET B O 1
ATOM 2919 N N . LYS B 1 2 ? 36.969 1.686 -9.836 1 98.44 2 LYS B N 1
ATOM 2920 C CA . LYS B 1 2 ? 36.438 2.98 -10.242 1 98.44 2 LYS B CA 1
ATOM 2921 C C . LYS B 1 2 ? 35.5 2.84 -11.445 1 98.44 2 LYS B C 1
ATOM 2923 O O . LYS B 1 2 ? 35.938 2.473 -12.531 1 98.44 2 LYS B O 1
ATOM 2928 N N . ILE B 1 3 ? 34.281 3.164 -11.227 1 98.62 3 ILE B N 1
ATOM 2929 C CA . ILE B 1 3 ? 33.312 2.916 -12.297 1 98.62 3 ILE B CA 1
ATOM 2930 C C . ILE B 1 3 ? 32.312 4.066 -12.359 1 98.62 3 ILE B C 1
ATOM 2932 O O . ILE B 1 3 ? 32.156 4.809 -11.391 1 98.62 3 ILE B O 1
ATOM 2936 N N . THR B 1 4 ? 31.688 4.266 -13.5 1 98.69 4 THR B N 1
ATOM 2937 C CA . THR B 1 4 ? 30.547 5.156 -13.734 1 98.69 4 THR B CA 1
ATOM 2938 C C . THR B 1 4 ? 29.391 4.398 -14.375 1 98.69 4 THR B C 1
ATOM 2940 O O . THR B 1 4 ? 29.578 3.658 -15.344 1 98.69 4 THR B O 1
ATOM 2943 N N . VAL B 1 5 ? 28.25 4.539 -13.812 1 97.81 5 VAL B N 1
ATOM 2944 C CA . VAL B 1 5 ? 27.094 3.82 -14.312 1 97.81 5 VAL B CA 1
ATOM 2945 C C . VAL B 1 5 ? 25.906 4.777 -14.438 1 97.81 5 VAL B C 1
ATOM 2947 O O . VAL B 1 5 ? 25.875 5.82 -13.781 1 97.81 5 VAL B O 1
ATOM 2950 N N . GLU B 1 6 ? 25 4.449 -15.328 1 96.56 6 GLU B N 1
ATOM 2951 C CA . GLU B 1 6 ? 23.734 5.191 -15.422 1 96.56 6 GLU B CA 1
ATOM 2952 C C . GLU B 1 6 ? 22.859 4.965 -14.195 1 96.56 6 GLU B C 1
ATOM 2954 O O . GLU B 1 6 ? 22.641 3.82 -13.789 1 96.56 6 GLU B O 1
ATOM 2959 N N . ARG B 1 7 ? 22.312 6.016 -13.672 1 95.81 7 ARG B N 1
ATOM 2960 C CA . ARG B 1 7 ? 21.656 6 -12.367 1 95.81 7 ARG B CA 1
ATOM 2961 C C . ARG B 1 7 ? 20.453 5.078 -12.367 1 95.81 7 ARG B C 1
ATOM 2963 O O . ARG B 1 7 ? 20.328 4.203 -11.508 1 95.81 7 ARG B O 1
ATOM 2970 N N . ASP B 1 8 ? 19.531 5.195 -13.32 1 95.5 8 ASP B N 1
ATOM 2971 C CA . ASP B 1 8 ? 18.297 4.414 -13.328 1 95.5 8 ASP B CA 1
ATOM 2972 C C . ASP B 1 8 ? 18.594 2.924 -13.492 1 95.5 8 ASP B C 1
ATOM 2974 O O . ASP B 1 8 ? 17.953 2.086 -12.852 1 95.5 8 ASP B O 1
ATOM 2978 N N . VAL B 1 9 ? 19.562 2.613 -14.336 1 94.94 9 VAL B N 1
ATOM 2979 C CA . VAL B 1 9 ? 19.953 1.229 -14.578 1 94.94 9 VAL B CA 1
ATOM 2980 C C . VAL B 1 9 ? 20.531 0.631 -13.297 1 94.94 9 VAL B C 1
ATOM 2982 O O . VAL B 1 9 ? 20.172 -0.48 -12.906 1 94.94 9 VAL B O 1
ATOM 2985 N N . MET B 1 10 ? 21.344 1.401 -12.711 1 96.25 10 MET B N 1
ATOM 2986 C CA . MET B 1 10 ? 21.984 0.947 -11.477 1 96.25 10 MET B CA 1
ATOM 2987 C C . MET B 1 10 ? 20.953 0.764 -10.367 1 96.25 10 MET B C 1
ATOM 2989 O O . MET B 1 10 ? 20.969 -0.234 -9.648 1 96.25 10 MET B O 1
ATOM 2993 N N . ALA B 1 11 ? 20.078 1.726 -10.211 1 96.88 11 ALA B N 1
ATOM 2994 C CA . ALA B 1 11 ? 19.062 1.662 -9.172 1 96.88 11 ALA B CA 1
ATOM 2995 C C . ALA B 1 11 ? 18.203 0.414 -9.32 1 96.88 11 ALA B C 1
ATOM 2997 O O . ALA B 1 11 ? 17.938 -0.289 -8.344 1 96.88 11 ALA B O 1
ATOM 2998 N N . GLU B 1 12 ? 17.797 0.118 -10.492 1 95.06 12 GLU B N 1
ATOM 2999 C CA . GLU B 1 12 ? 16.984 -1.062 -10.766 1 95.06 12 GLU B CA 1
ATOM 3000 C C . GLU B 1 12 ? 17.766 -2.346 -10.477 1 95.06 12 GLU B C 1
ATOM 3002 O O . GLU B 1 12 ? 17.219 -3.285 -9.891 1 95.06 12 GLU B O 1
ATOM 3007 N N . ALA B 1 13 ? 18.984 -2.381 -10.938 1 96.38 13 ALA B N 1
ATOM 3008 C CA . ALA B 1 13 ? 19.828 -3.557 -10.75 1 96.38 13 ALA B CA 1
ATOM 3009 C C . ALA B 1 13 ? 20.062 -3.838 -9.266 1 96.38 13 ALA B C 1
ATOM 3011 O O . ALA B 1 13 ? 19.906 -4.973 -8.812 1 96.38 13 ALA B O 1
ATOM 3012 N N . VAL B 1 14 ? 20.375 -2.811 -8.562 1 97.56 14 VAL B N 1
ATOM 3013 C CA . VAL B 1 14 ? 20.625 -2.941 -7.133 1 97.56 14 VAL B CA 1
ATOM 3014 C C . VAL B 1 14 ? 19.359 -3.389 -6.414 1 97.56 14 VAL B C 1
ATOM 3016 O O . VAL B 1 14 ? 19.406 -4.27 -5.555 1 97.56 14 VAL B O 1
ATOM 3019 N N . ALA B 1 15 ? 18.281 -2.75 -6.73 1 95.81 15 ALA B N 1
ATOM 3020 C CA . ALA B 1 15 ? 17.016 -3.109 -6.109 1 95.81 15 ALA B CA 1
ATOM 3021 C C . ALA B 1 15 ? 16.688 -4.586 -6.332 1 95.81 15 ALA B C 1
ATOM 3023 O O . ALA B 1 15 ? 16.266 -5.281 -5.406 1 95.81 15 ALA B O 1
ATOM 3024 N N . TRP B 1 16 ? 16.875 -5.074 -7.492 1 94.88 16 TRP B N 1
ATOM 3025 C CA . TRP B 1 16 ? 16.578 -6.461 -7.824 1 94.88 16 TRP B CA 1
ATOM 3026 C C . TRP B 1 16 ? 17.438 -7.418 -7.02 1 94.88 16 TRP B C 1
ATOM 3028 O O . TRP B 1 16 ? 16.938 -8.383 -6.43 1 94.88 16 TRP B O 1
ATOM 3038 N N . VAL B 1 17 ? 18.75 -7.145 -7.012 1 96 17 VAL B N 1
ATOM 3039 C CA . VAL B 1 17 ? 19.688 -8.016 -6.301 1 96 17 VAL B CA 1
ATOM 3040 C C . VAL B 1 17 ? 19.391 -7.973 -4.801 1 96 17 VAL B C 1
ATOM 3042 O O . VAL B 1 17 ? 19.453 -9 -4.121 1 96 17 VAL B O 1
ATOM 3045 N N . ALA B 1 18 ? 19.031 -6.836 -4.363 1 95.19 18 ALA B N 1
ATOM 3046 C CA . ALA B 1 18 ? 18.781 -6.637 -2.938 1 95.19 18 ALA B CA 1
ATOM 3047 C C . ALA B 1 18 ? 17.562 -7.414 -2.475 1 95.19 18 ALA B C 1
ATOM 3049 O O . ALA B 1 18 ? 17.422 -7.73 -1.291 1 95.19 18 ALA B O 1
ATOM 3050 N N . ARG B 1 19 ? 16.656 -7.715 -3.326 1 91.06 19 ARG B N 1
ATOM 3051 C CA . ARG B 1 19 ? 15.453 -8.469 -2.982 1 91.06 19 ARG B CA 1
ATOM 3052 C C . ARG B 1 19 ? 15.812 -9.852 -2.445 1 91.06 19 ARG B C 1
ATOM 3054 O O . ARG B 1 19 ? 15.055 -10.43 -1.664 1 91.06 19 ARG B O 1
ATOM 3061 N N . SER B 1 20 ? 16.938 -10.344 -2.859 1 90.06 20 SER B N 1
ATOM 3062 C CA . SER B 1 20 ? 17.328 -11.695 -2.48 1 90.06 20 SER B CA 1
ATOM 3063 C C . SER B 1 20 ? 18.156 -11.695 -1.204 1 90.06 20 SER B C 1
ATOM 3065 O O . SER B 1 20 ? 18.594 -12.75 -0.73 1 90.06 20 SER B O 1
ATOM 3067 N N . LEU B 1 21 ? 18.359 -10.516 -0.697 1 94.06 21 LEU B N 1
ATOM 3068 C CA . LEU B 1 21 ? 19.109 -10.43 0.551 1 94.06 21 LEU B CA 1
ATOM 3069 C C . LEU B 1 21 ? 18.266 -10.891 1.729 1 94.06 21 LEU B C 1
ATOM 3071 O O . LEU B 1 21 ? 17.062 -10.586 1.796 1 94.06 21 LEU B O 1
ATOM 3075 N N . PRO B 1 22 ? 18.844 -11.602 2.607 1 89.56 22 PRO B N 1
ATOM 3076 C CA . PRO B 1 22 ? 18.094 -12.016 3.789 1 89.56 22 PRO B CA 1
ATOM 3077 C C . PRO B 1 22 ? 17.781 -10.852 4.723 1 89.56 22 PRO B C 1
ATOM 3079 O O . PRO B 1 22 ? 18.609 -9.961 4.902 1 89.56 22 PRO B O 1
ATOM 3082 N N . ASN B 1 23 ? 16.562 -10.844 5.254 1 84.44 23 ASN B N 1
ATOM 3083 C CA . ASN B 1 23 ? 16.219 -9.812 6.223 1 84.44 23 ASN B CA 1
ATOM 3084 C C . ASN B 1 23 ? 17.047 -9.93 7.5 1 84.44 23 ASN B C 1
ATOM 3086 O O . ASN B 1 23 ? 17.5 -8.922 8.047 1 84.44 23 ASN B O 1
ATOM 3090 N N . ARG B 1 24 ? 17.25 -11.234 7.992 1 87.56 24 ARG B N 1
ATOM 3091 C CA . ARG B 1 24 ? 18.109 -11.555 9.125 1 87.56 24 ARG B CA 1
ATOM 3092 C C . ARG B 1 24 ? 19.219 -12.516 8.719 1 87.56 24 ARG B C 1
ATOM 3094 O O . ARG B 1 24 ? 19.062 -13.734 8.859 1 87.56 24 ARG B O 1
ATOM 3101 N N . PRO B 1 25 ? 20.312 -11.922 8.273 1 88.06 25 PRO B N 1
ATOM 3102 C CA . PRO B 1 25 ? 21.359 -12.82 7.773 1 88.06 25 PRO B CA 1
ATOM 3103 C C . PRO B 1 25 ? 21.984 -13.68 8.875 1 88.06 25 PRO B C 1
ATOM 3105 O O . PRO B 1 25 ? 22.156 -13.211 10 1 88.06 25 PRO B O 1
ATOM 3108 N N . SER B 1 26 ? 22.25 -14.977 8.617 1 87.06 26 SER B N 1
ATOM 3109 C CA . SER B 1 26 ? 22.906 -15.898 9.547 1 87.06 26 SER B CA 1
ATOM 3110 C C . SER B 1 26 ? 24.281 -15.383 9.961 1 87.06 26 SER B C 1
ATOM 3112 O O . SER B 1 26 ? 24.703 -15.586 11.102 1 87.06 26 SER B O 1
ATOM 3114 N N . VAL B 1 27 ? 25 -14.836 9.023 1 91.19 27 VAL B N 1
ATOM 3115 C CA . VAL B 1 27 ? 26.25 -14.148 9.266 1 91.19 27 VAL B CA 1
ATOM 3116 C C . VAL B 1 27 ? 26.219 -12.742 8.664 1 91.19 27 VAL B C 1
ATOM 3118 O O . VAL B 1 27 ? 25.688 -12.555 7.562 1 91.19 27 VAL B O 1
ATOM 3121 N N . PRO B 1 28 ? 26.75 -11.797 9.297 1 91.56 28 PRO B N 1
ATOM 3122 C CA . PRO B 1 28 ? 26.594 -10.398 8.906 1 91.56 28 PRO B CA 1
ATOM 3123 C C . PRO B 1 28 ? 27.062 -10.133 7.477 1 91.56 28 PRO B C 1
ATOM 3125 O O . PRO B 1 28 ? 26.484 -9.281 6.789 1 91.56 28 PRO B O 1
ATOM 3128 N N . ILE B 1 29 ? 28 -10.891 7.027 1 95.31 29 ILE B N 1
ATOM 3129 C CA . ILE B 1 29 ? 28.609 -10.617 5.727 1 95.31 29 ILE B CA 1
ATOM 3130 C C . ILE B 1 29 ? 27.594 -10.891 4.617 1 95.31 29 ILE B C 1
ATOM 3132 O O . ILE B 1 29 ? 27.719 -10.352 3.514 1 95.31 29 ILE B O 1
ATOM 3136 N N . LEU B 1 30 ? 26.578 -11.672 4.867 1 96.06 30 LEU B N 1
ATOM 3137 C CA . LEU B 1 30 ? 25.594 -12.062 3.861 1 96.06 30 LEU B CA 1
ATOM 3138 C C . LEU B 1 30 ? 24.594 -10.938 3.619 1 96.06 30 LEU B C 1
ATOM 3140 O O . LEU B 1 30 ? 23.766 -11.023 2.705 1 96.06 30 LEU B O 1
ATOM 3144 N N . ALA B 1 31 ? 24.719 -9.867 4.359 1 96.12 31 ALA B N 1
ATOM 3145 C CA . ALA B 1 31 ? 23.953 -8.656 4.094 1 96.12 31 ALA B CA 1
ATOM 3146 C C . ALA B 1 31 ? 24.594 -7.832 2.979 1 96.12 31 ALA B C 1
ATOM 3148 O O . ALA B 1 31 ? 24.016 -6.848 2.512 1 96.12 31 ALA B O 1
ATOM 3149 N N . GLY B 1 32 ? 25.688 -8.266 2.521 1 97.06 32 GLY B N 1
ATOM 3150 C CA . GLY B 1 32 ? 26.453 -7.523 1.536 1 97.06 32 GLY B CA 1
ATOM 3151 C C . GLY B 1 32 ? 26 -7.762 0.112 1 97.06 32 GLY B C 1
ATOM 3152 O O . GLY B 1 32 ? 25.5 -8.844 -0.21 1 97.06 32 GLY B O 1
ATOM 3153 N N . LEU B 1 33 ? 26.125 -6.758 -0.669 1 98.19 33 LEU B N 1
ATOM 3154 C CA . LEU B 1 33 ? 25.984 -6.805 -2.121 1 98.19 33 LEU B CA 1
ATOM 3155 C C . LEU B 1 33 ? 27.344 -6.672 -2.797 1 98.19 33 LEU B C 1
ATOM 3157 O O . LEU B 1 33 ? 28.047 -5.684 -2.592 1 98.19 33 LEU B O 1
ATOM 3161 N N . LEU B 1 34 ? 27.703 -7.648 -3.539 1 98.44 34 LEU B N 1
ATOM 3162 C CA . LEU B 1 34 ? 29.016 -7.711 -4.184 1 98.44 34 LEU B CA 1
ATOM 3163 C C . LEU B 1 34 ? 28.984 -6.996 -5.531 1 98.44 34 LEU B C 1
ATOM 3165 O O . LEU B 1 34 ? 28.109 -7.254 -6.359 1 98.44 34 LEU B O 1
ATOM 3169 N N . MET B 1 35 ? 29.922 -6.09 -5.691 1 98.38 35 MET B N 1
ATOM 3170 C CA . MET B 1 35 ? 30.141 -5.398 -6.957 1 98.38 35 MET B CA 1
ATOM 3171 C C . MET B 1 35 ? 31.469 -5.824 -7.586 1 98.38 35 MET B C 1
ATOM 3173 O O . MET B 1 35 ? 32.5 -5.785 -6.93 1 98.38 35 MET B O 1
ATOM 3177 N N . ARG B 1 36 ? 31.391 -6.254 -8.797 1 98.12 36 ARG B N 1
ATOM 3178 C CA . ARG B 1 36 ? 32.594 -6.602 -9.547 1 98.12 36 ARG B CA 1
ATOM 3179 C C . ARG B 1 36 ? 32.625 -5.895 -10.891 1 98.12 36 ARG B C 1
ATOM 3181 O O . ARG B 1 36 ? 31.734 -6.09 -11.727 1 98.12 36 ARG B O 1
ATOM 3188 N N . ALA B 1 37 ? 33.625 -5.094 -11.094 1 98.31 37 ALA B N 1
ATOM 3189 C CA . ALA B 1 37 ? 33.781 -4.355 -12.344 1 98.31 37 ALA B CA 1
ATOM 3190 C C . ALA B 1 37 ? 34.906 -4.945 -13.18 1 98.31 37 ALA B C 1
ATOM 3192 O O . ALA B 1 37 ? 36.062 -5.043 -12.727 1 98.31 37 ALA B O 1
ATOM 3193 N N . THR B 1 38 ? 34.625 -5.395 -14.336 1 97.44 38 THR B N 1
ATOM 3194 C CA . THR B 1 38 ? 35.594 -5.922 -15.297 1 97.44 38 THR B CA 1
ATOM 3195 C C . THR B 1 38 ? 35.188 -5.52 -16.719 1 97.44 38 THR B C 1
ATOM 3197 O O . THR B 1 38 ? 34.031 -5.621 -17.109 1 97.44 38 THR B O 1
ATOM 3200 N N . GLY B 1 39 ? 36.219 -5.098 -17.484 1 96.94 39 GLY B N 1
ATOM 3201 C CA . GLY B 1 39 ? 35.938 -4.676 -18.844 1 96.94 39 GLY B CA 1
ATOM 3202 C C . GLY B 1 39 ? 35 -3.484 -18.906 1 96.94 39 GLY B C 1
ATOM 3203 O O . GLY B 1 39 ? 35.312 -2.406 -18.406 1 96.94 39 GLY B O 1
ATOM 3204 N N . SER B 1 40 ? 33.812 -3.689 -19.453 1 97.06 40 SER B N 1
ATOM 3205 C CA . SER B 1 40 ? 32.812 -2.629 -19.562 1 97.06 40 SER B CA 1
ATOM 3206 C C . SER B 1 40 ? 31.516 -3.012 -18.844 1 97.06 40 SER B C 1
ATOM 3208 O O . SER B 1 40 ? 30.438 -2.572 -19.234 1 97.06 40 SER B O 1
ATOM 3210 N N . GLN B 1 41 ? 31.766 -3.879 -17.844 1 97.31 41 GLN B N 1
ATOM 3211 C CA . GLN B 1 41 ? 30.562 -4.383 -17.188 1 97.31 41 GLN B CA 1
ATOM 3212 C C . GLN B 1 41 ? 30.703 -4.312 -15.664 1 97.31 41 GLN B C 1
ATOM 3214 O O . GLN B 1 41 ? 31.812 -4.367 -15.133 1 97.31 41 GLN B O 1
ATOM 3219 N N . LEU B 1 42 ? 29.656 -4.125 -15.062 1 98.06 42 LEU B N 1
ATOM 3220 C CA . LEU B 1 42 ? 29.5 -4.254 -13.617 1 98.06 42 LEU B CA 1
ATOM 3221 C C . LEU B 1 42 ? 28.547 -5.406 -13.273 1 98.06 42 LEU B C 1
ATOM 3223 O O . LEU B 1 42 ? 27.438 -5.473 -13.789 1 98.06 42 LEU B O 1
ATOM 3227 N N . VAL B 1 43 ? 29.016 -6.305 -12.477 1 98.12 43 VAL B N 1
ATOM 3228 C CA . VAL B 1 43 ? 28.18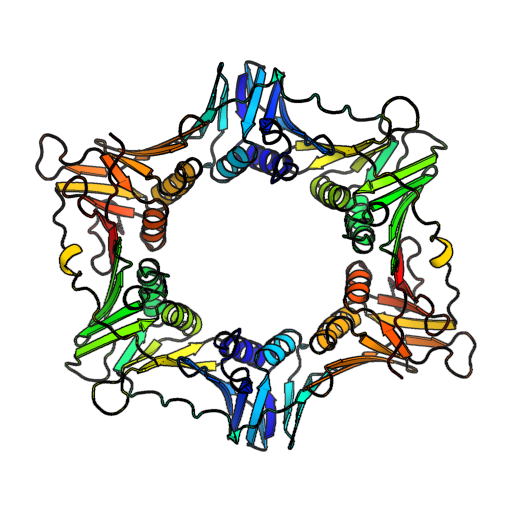8 -7.406 -12 1 98.12 43 VAL B CA 1
ATOM 3229 C C . VAL B 1 43 ? 27.844 -7.18 -10.531 1 98.12 43 VAL B C 1
ATOM 3231 O O . VAL B 1 43 ? 28.719 -6.98 -9.695 1 98.12 43 VAL B O 1
ATOM 3234 N N . LEU B 1 44 ? 26.594 -7.125 -10.234 1 98.12 44 LEU B N 1
ATOM 3235 C CA . LEU B 1 44 ? 26.062 -7.043 -8.875 1 98.12 44 LEU B CA 1
ATOM 3236 C C . LEU B 1 44 ? 25.516 -8.391 -8.422 1 98.12 44 LEU B C 1
ATOM 3238 O O . LEU B 1 44 ? 24.781 -9.047 -9.164 1 98.12 44 LEU B O 1
ATOM 3242 N N . SER B 1 45 ? 25.844 -8.789 -7.184 1 98 45 SER B N 1
ATOM 3243 C CA . SER B 1 45 ? 25.438 -10.125 -6.766 1 98 45 SER B CA 1
ATOM 3244 C C . SER B 1 45 ? 25.062 -10.148 -5.289 1 98 45 SER B C 1
ATOM 3246 O O . SER B 1 45 ? 25.562 -9.352 -4.5 1 98 45 SER B O 1
ATOM 3248 N N . SER B 1 46 ? 24.25 -11.047 -4.953 1 97.06 46 SER B N 1
ATOM 3249 C CA . SER B 1 46 ? 23.906 -11.406 -3.584 1 97.06 46 SER B CA 1
ATOM 3250 C C . SER B 1 46 ? 23.828 -12.922 -3.422 1 97.06 46 SER B C 1
ATOM 3252 O O . SER B 1 46 ? 23.641 -13.648 -4.402 1 97.06 46 SER B O 1
ATOM 3254 N N . PHE B 1 47 ? 24.031 -13.391 -2.211 1 96 47 PHE B N 1
ATOM 3255 C CA . PHE B 1 47 ? 24 -14.82 -1.921 1 96 47 PHE B CA 1
ATOM 3256 C C . PHE B 1 47 ? 23.672 -15.07 -0.451 1 96 47 PHE B C 1
ATOM 3258 O O . PHE B 1 47 ? 24.219 -14.398 0.429 1 96 47 PHE B O 1
ATOM 3265 N N . ASP B 1 48 ? 22.75 -16.016 -0.205 1 93.69 48 ASP B N 1
ATOM 3266 C CA . ASP B 1 48 ? 22.391 -16.344 1.174 1 93.69 48 ASP B CA 1
ATOM 3267 C C . ASP B 1 48 ? 22.578 -17.828 1.456 1 93.69 48 ASP B C 1
ATOM 3269 O O . ASP B 1 48 ? 21.859 -18.406 2.289 1 93.69 48 ASP B O 1
ATOM 3273 N N . TYR B 1 49 ? 23.453 -18.484 0.718 1 93 49 TYR B N 1
ATOM 3274 C CA . TYR B 1 49 ? 23.797 -19.891 0.798 1 93 49 TYR B CA 1
ATOM 3275 C C . TYR B 1 49 ? 22.672 -20.766 0.221 1 93 49 TYR B C 1
ATOM 3277 O O . TYR B 1 49 ? 22.828 -21.969 0.076 1 93 49 TYR B O 1
ATOM 3285 N N . GLU B 1 50 ? 21.578 -20.188 -0.136 1 92 50 GLU B N 1
ATOM 3286 C CA . GLU B 1 50 ? 20.484 -20.922 -0.765 1 92 50 GLU B CA 1
ATOM 3287 C C . GLU B 1 50 ? 20.188 -20.375 -2.162 1 92 50 GLU B C 1
ATOM 3289 O O . GLU B 1 50 ? 20.031 -21.141 -3.113 1 92 50 GLU B O 1
ATOM 3294 N N . THR B 1 51 ? 20.094 -19.125 -2.213 1 94.81 51 THR B N 1
ATOM 3295 C CA . THR B 1 51 ? 19.766 -18.438 -3.457 1 94.81 51 THR B CA 1
ATOM 3296 C C . THR B 1 51 ? 20.812 -17.375 -3.777 1 94.81 51 THR B C 1
ATOM 3298 O O . THR B 1 51 ? 21.266 -16.641 -2.889 1 94.81 51 THR B O 1
ATOM 3301 N N . SER B 1 52 ? 21.266 -17.375 -4.984 1 96.25 52 SER B N 1
ATOM 3302 C CA . SER B 1 52 ? 22.141 -16.312 -5.469 1 96.25 52 SER B CA 1
ATOM 3303 C C . SER B 1 52 ? 21.469 -15.516 -6.586 1 96.25 52 SER B C 1
ATOM 3305 O O . SER B 1 52 ? 20.656 -16.047 -7.336 1 96.25 52 SER B O 1
ATOM 3307 N N . ALA B 1 53 ? 21.719 -14.297 -6.684 1 96.38 53 ALA B N 1
ATOM 3308 C CA . ALA B 1 53 ? 21.266 -13.406 -7.758 1 96.38 53 ALA B CA 1
ATOM 3309 C C . ALA B 1 53 ? 22.438 -12.602 -8.328 1 96.38 53 ALA B C 1
ATOM 3311 O O . ALA B 1 53 ? 23.281 -12.125 -7.578 1 96.38 53 ALA B O 1
ATOM 3312 N N . ARG B 1 54 ? 22.469 -12.539 -9.594 1 96.38 54 ARG B N 1
ATOM 3313 C CA . ARG B 1 54 ? 23.484 -11.781 -10.312 1 96.38 54 ARG B CA 1
ATOM 3314 C C . ARG B 1 54 ? 22.859 -10.984 -11.453 1 96.38 54 ARG B C 1
ATOM 3316 O O . ARG B 1 54 ? 22.047 -11.508 -12.211 1 96.38 54 ARG B O 1
ATOM 3323 N N . ILE B 1 55 ? 23.219 -9.789 -11.555 1 96.62 55 ILE B N 1
ATOM 3324 C CA . ILE B 1 55 ? 22.797 -8.977 -12.688 1 96.62 55 ILE B CA 1
ATOM 3325 C C . ILE B 1 55 ? 24 -8.266 -13.297 1 96.62 55 ILE B C 1
ATOM 3327 O O . ILE B 1 55 ? 24.875 -7.773 -12.578 1 96.62 55 ILE B O 1
ATOM 3331 N N . THR B 1 56 ? 24.141 -8.289 -14.57 1 97.12 56 THR B N 1
ATOM 3332 C CA . THR B 1 56 ? 25.203 -7.621 -15.312 1 97.12 56 THR B CA 1
ATOM 3333 C C . THR B 1 56 ? 24.672 -6.387 -16.031 1 97.12 56 THR B C 1
ATOM 3335 O O . THR B 1 56 ? 23.703 -6.473 -16.781 1 97.12 56 THR B O 1
ATOM 3338 N N . ILE B 1 57 ? 25.297 -5.301 -15.805 1 96.88 57 ILE B N 1
ATOM 3339 C CA . ILE B 1 57 ? 24.906 -4.07 -16.484 1 96.88 57 ILE B CA 1
ATOM 3340 C C . ILE B 1 57 ? 26.125 -3.428 -17.125 1 96.88 57 ILE B C 1
ATOM 3342 O O . ILE B 1 57 ? 27.266 -3.738 -16.75 1 96.88 57 ILE B O 1
ATOM 3346 N N . ASP B 1 58 ? 25.844 -2.547 -18.094 1 96.38 58 ASP B N 1
ATOM 3347 C CA . ASP B 1 58 ? 26.938 -1.791 -18.719 1 96.38 58 ASP B CA 1
ATOM 3348 C C . ASP B 1 58 ? 27.469 -0.713 -17.766 1 96.38 58 ASP B C 1
ATOM 3350 O O . ASP B 1 58 ? 26.688 -0.08 -17.047 1 96.38 58 ASP B O 1
ATOM 3354 N N . ALA B 1 59 ? 28.75 -0.597 -17.766 1 97.19 59 ALA B N 1
ATOM 3355 C CA . ALA B 1 59 ? 29.391 0.42 -16.953 1 97.19 59 ALA B CA 1
ATOM 3356 C C . ALA B 1 59 ? 30.672 0.915 -17.594 1 97.19 59 ALA B C 1
ATOM 3358 O O . ALA B 1 59 ? 31.328 0.176 -18.344 1 97.19 59 ALA B O 1
ATOM 3359 N N . GLN B 1 60 ? 30.938 2.203 -17.438 1 98.56 60 GLN B N 1
ATOM 3360 C CA . GLN B 1 60 ? 32.281 2.682 -17.703 1 98.56 60 GLN B CA 1
ATOM 3361 C C . GLN B 1 60 ? 33.25 2.291 -16.578 1 98.56 60 GLN B C 1
ATOM 3363 O O . GLN B 1 60 ? 33.125 2.762 -15.453 1 98.56 60 GLN B O 1
ATOM 3368 N N . VAL B 1 61 ? 34.219 1.437 -16.906 1 98.56 61 VAL B N 1
ATOM 3369 C CA . VAL B 1 61 ? 35.156 0.936 -15.914 1 98.56 61 VAL B CA 1
ATOM 3370 C C . VAL B 1 61 ? 36.5 1.598 -16.109 1 98.56 61 VAL B C 1
ATOM 3372 O O . VAL B 1 61 ? 37.25 1.274 -17.047 1 98.56 61 VAL B O 1
ATOM 3375 N N . ASP B 1 62 ? 36.812 2.471 -15.227 1 98.5 62 ASP B N 1
ATOM 3376 C CA . ASP B 1 62 ? 38.125 3.113 -15.258 1 98.5 62 ASP B CA 1
ATOM 3377 C C . ASP B 1 62 ? 39.188 2.26 -14.547 1 98.5 62 ASP B C 1
ATOM 3379 O O . ASP B 1 62 ? 40.344 2.229 -14.961 1 98.5 62 ASP B O 1
ATOM 3383 N N . GLU B 1 63 ? 38.844 1.64 -13.445 1 98.12 63 GLU B N 1
ATOM 3384 C CA . GLU B 1 63 ? 39.656 0.687 -12.695 1 98.12 63 GLU B CA 1
ATOM 3385 C C . GLU B 1 63 ? 38.844 -0.547 -12.312 1 98.12 63 GLU B C 1
ATOM 3387 O O . GLU B 1 63 ? 37.812 -0.435 -11.656 1 98.12 63 GLU B O 1
ATOM 3392 N N . GLU B 1 64 ? 39.281 -1.698 -12.703 1 98.25 64 GLU B N 1
ATOM 3393 C CA . GLU B 1 64 ? 38.625 -2.951 -12.352 1 98.25 64 GLU B CA 1
ATOM 3394 C C . GLU B 1 64 ? 38.781 -3.254 -10.859 1 98.25 64 GLU B C 1
ATOM 3396 O O . GLU B 1 64 ? 39.688 -2.727 -10.203 1 98.25 64 GLU B O 1
ATOM 3401 N N . GLY B 1 65 ? 37.875 -4.051 -10.352 1 97.12 65 GLY B N 1
ATOM 3402 C CA . GLY B 1 65 ? 37.969 -4.449 -8.953 1 97.12 65 GLY B CA 1
ATOM 3403 C C . GLY B 1 65 ? 36.625 -4.898 -8.375 1 97.12 65 GLY B C 1
ATOM 3404 O O . GLY B 1 65 ? 35.688 -5.148 -9.117 1 97.12 65 GLY B O 1
ATOM 3405 N N . GLU B 1 66 ? 36.719 -5.145 -7.043 1 97.12 66 GLU B N 1
ATOM 3406 C CA . GLU B 1 66 ? 35.531 -5.629 -6.34 1 97.12 66 GLU B CA 1
ATOM 3407 C C . GLU B 1 66 ? 35.25 -4.801 -5.086 1 97.12 66 GLU B C 1
ATOM 3409 O O . GLU B 1 66 ? 36.156 -4.207 -4.516 1 97.12 66 GLU B O 1
ATOM 3414 N N . ALA B 1 67 ? 34.094 -4.727 -4.738 1 97.94 67 ALA B N 1
ATOM 3415 C CA . ALA B 1 67 ? 33.656 -4.102 -3.492 1 97.94 67 ALA B CA 1
ATOM 3416 C C . ALA B 1 67 ? 32.438 -4.809 -2.922 1 97.94 67 ALA B C 1
ATOM 3418 O O . ALA B 1 67 ? 31.594 -5.316 -3.672 1 97.94 67 ALA B O 1
ATOM 3419 N N . LEU B 1 68 ? 32.375 -4.914 -1.628 1 97.75 68 LEU B N 1
ATOM 3420 C CA . LEU B 1 68 ? 31.266 -5.477 -0.882 1 97.75 68 LEU B CA 1
ATOM 3421 C C . LEU B 1 68 ? 30.719 -4.465 0.12 1 97.75 68 LEU B C 1
ATOM 3423 O O . LEU B 1 68 ? 31.438 -4.012 1.011 1 97.75 68 L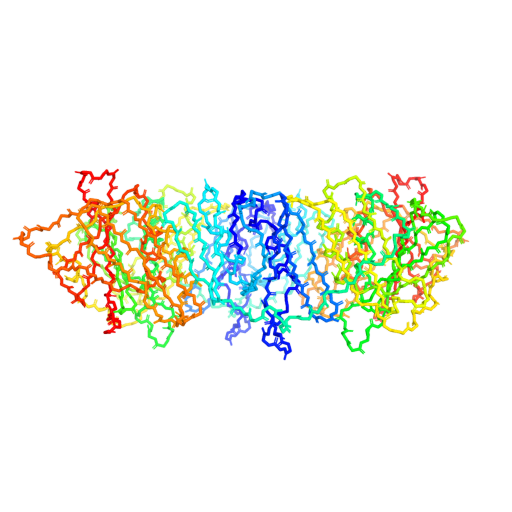EU B O 1
ATOM 3427 N N . VAL B 1 69 ? 29.469 -4.078 -0.128 1 97.69 69 VAL B N 1
ATOM 3428 C CA . VAL B 1 69 ? 28.875 -3.086 0.762 1 97.69 69 VAL B CA 1
ATOM 3429 C C . VAL B 1 69 ? 27.484 -3.549 1.196 1 97.69 69 VAL B C 1
ATOM 3431 O O . VAL B 1 69 ? 26.953 -4.531 0.671 1 97.69 69 VAL B O 1
ATOM 3434 N N . SER B 1 70 ? 26.859 -2.908 2.184 1 96.25 70 SER B N 1
ATOM 3435 C CA . SER B 1 70 ? 25.5 -3.215 2.605 1 96.25 70 SER B CA 1
ATOM 3436 C C . SER B 1 70 ? 24.531 -3.102 1.441 1 96.25 70 SER B C 1
ATOM 3438 O O . SER B 1 70 ? 24.344 -2.02 0.88 1 96.25 70 SER B O 1
ATOM 3440 N N . GLY B 1 71 ? 23.906 -4.219 1.144 1 97.31 71 GLY B N 1
ATOM 3441 C CA . GLY B 1 71 ? 23 -4.234 0.003 1 97.31 71 GLY B CA 1
ATOM 3442 C C . GLY B 1 71 ? 21.734 -3.422 0.225 1 97.31 71 GLY B C 1
ATOM 3443 O O . GLY B 1 71 ? 21.312 -2.674 -0.657 1 97.31 71 GLY B O 1
ATOM 3444 N N . ARG B 1 72 ? 21.156 -3.578 1.305 1 96.31 72 ARG B N 1
ATOM 3445 C CA . ARG B 1 72 ? 19.922 -2.861 1.612 1 96.31 72 ARG B CA 1
ATOM 3446 C C . ARG B 1 72 ? 20.141 -1.354 1.604 1 96.31 72 ARG B C 1
ATOM 3448 O O . ARG B 1 72 ? 19.359 -0.604 1.021 1 96.31 72 ARG B O 1
ATOM 3455 N N . LEU B 1 73 ? 21.203 -0.895 2.271 1 96.56 73 LEU B N 1
ATOM 3456 C CA . LEU B 1 73 ? 21.516 0.529 2.303 1 96.56 73 LEU B CA 1
ATOM 3457 C C . LEU B 1 73 ? 21.766 1.061 0.895 1 96.56 73 LEU B C 1
ATOM 3459 O O . LEU B 1 73 ? 21.25 2.121 0.528 1 96.56 73 LEU B O 1
ATOM 3463 N N . LEU B 1 74 ? 22.547 0.343 0.142 1 98.19 74 LEU B N 1
ATOM 3464 C CA . LEU B 1 74 ? 22.828 0.774 -1.225 1 98.19 74 LEU B CA 1
ATOM 3465 C C . LEU B 1 74 ? 21.531 0.863 -2.035 1 98.19 74 LEU B C 1
ATOM 3467 O O . LEU B 1 74 ? 21.391 1.759 -2.867 1 98.19 74 LEU B O 1
ATOM 3471 N N . SER B 1 75 ? 20.719 -0.088 -1.859 1 98 75 SER B N 1
ATOM 3472 C CA . SER B 1 75 ? 19.438 -0.073 -2.566 1 98 75 SER B CA 1
ATOM 3473 C C . SER B 1 75 ? 18.641 1.186 -2.242 1 98 75 SER B C 1
ATOM 3475 O O . SER B 1 75 ? 18.109 1.834 -3.141 1 98 75 SER B O 1
ATOM 3477 N N . GLU B 1 76 ? 18.547 1.533 -1 1 97.44 76 GLU B N 1
ATOM 3478 C CA . GLU B 1 76 ? 17.844 2.744 -0.582 1 97.44 76 GLU B CA 1
ATOM 3479 C C . GLU B 1 76 ? 18.5 3.992 -1.164 1 97.44 76 GLU B C 1
ATOM 3481 O O . GLU B 1 76 ? 17.812 4.902 -1.631 1 97.44 76 GLU B O 1
ATOM 3486 N N . ILE B 1 77 ? 19.797 4.043 -1.117 1 98.19 77 ILE B N 1
ATOM 3487 C CA . ILE B 1 77 ? 20.547 5.184 -1.636 1 98.19 77 ILE B CA 1
ATOM 3488 C C . ILE B 1 77 ? 20.312 5.312 -3.141 1 98.19 77 ILE B C 1
ATOM 3490 O O . ILE B 1 77 ? 20 6.395 -3.635 1 98.19 77 ILE B O 1
ATOM 3494 N N . ALA B 1 78 ? 20.469 4.211 -3.812 1 98 78 ALA B N 1
ATOM 3495 C CA . ALA B 1 78 ? 20.375 4.211 -5.27 1 98 78 ALA B CA 1
ATOM 3496 C C . ALA B 1 78 ? 19.016 4.762 -5.73 1 98 78 ALA B C 1
ATOM 3498 O O . ALA B 1 78 ? 18.953 5.523 -6.695 1 98 78 ALA B O 1
ATOM 3499 N N . ARG B 1 79 ? 17.984 4.426 -5.078 1 96.06 79 ARG B N 1
ATOM 3500 C CA . ARG B 1 79 ? 16.641 4.848 -5.477 1 96.06 79 ARG B CA 1
ATOM 3501 C C . ARG B 1 79 ? 16.438 6.332 -5.203 1 96.06 79 ARG B C 1
ATOM 3503 O O . ARG B 1 79 ? 15.547 6.957 -5.793 1 96.06 79 ARG B O 1
ATOM 3510 N N . SER B 1 80 ? 17.203 6.918 -4.387 1 97.31 80 SER B N 1
ATOM 3511 C CA . SER B 1 80 ? 17 8.297 -3.953 1 97.31 80 SER B CA 1
ATOM 3512 C C . SER B 1 80 ? 17.891 9.258 -4.73 1 97.31 80 SER B C 1
ATOM 3514 O O . SER B 1 80 ? 17.734 10.477 -4.617 1 97.31 80 SER B O 1
ATOM 3516 N N . LEU B 1 81 ? 18.734 8.797 -5.559 1 98 81 LEU B N 1
ATOM 3517 C CA . LEU B 1 81 ? 19.75 9.617 -6.219 1 98 81 LEU B CA 1
ATOM 3518 C C . LEU B 1 81 ? 19.125 10.492 -7.297 1 98 81 LEU B C 1
ATOM 3520 O O . LEU B 1 81 ? 18.094 10.125 -7.875 1 98 81 LEU B O 1
ATOM 3524 N N . PRO B 1 82 ? 19.734 11.625 -7.559 1 96.19 82 PRO B N 1
ATOM 3525 C CA . PRO B 1 82 ? 19.266 12.469 -8.656 1 96.19 82 PRO B CA 1
ATOM 3526 C C . PRO B 1 82 ? 19.562 11.875 -10.031 1 96.19 82 PRO B C 1
ATOM 3528 O O . PRO B 1 82 ? 20.281 10.883 -10.133 1 96.19 82 PRO B O 1
ATOM 3531 N N . ASN B 1 83 ? 18.984 12.461 -11.031 1 95.62 83 ASN B N 1
ATOM 3532 C CA . ASN B 1 83 ? 19.141 11.953 -12.391 1 95.62 83 ASN B CA 1
ATOM 3533 C C . ASN B 1 83 ? 20.469 12.367 -13 1 95.62 83 ASN B C 1
ATOM 3535 O O . ASN B 1 83 ? 20.516 13.188 -13.922 1 95.62 83 ASN B O 1
ATOM 3539 N N . ARG B 1 84 ? 21.547 11.867 -12.531 1 97.06 84 ARG B N 1
ATOM 3540 C CA . ARG B 1 84 ? 22.922 12.031 -12.969 1 97.06 84 ARG B CA 1
ATOM 3541 C C . ARG B 1 84 ? 23.672 10.703 -12.906 1 97.06 84 ARG B C 1
ATOM 3543 O O . ARG B 1 84 ? 23.25 9.773 -12.227 1 97.06 84 ARG B O 1
ATOM 3550 N N . PRO B 1 85 ? 24.75 10.578 -13.656 1 97.75 85 PRO B N 1
ATOM 3551 C CA . PRO B 1 85 ? 25.547 9.352 -13.555 1 97.75 85 PRO B CA 1
ATOM 3552 C C . PRO B 1 85 ? 26.109 9.125 -12.148 1 97.75 85 PRO B C 1
ATOM 3554 O O . PRO B 1 85 ? 26.469 10.094 -11.461 1 97.75 85 PRO B O 1
ATOM 3557 N N . ALA B 1 86 ? 26.141 7.953 -11.758 1 98.56 86 ALA B N 1
ATOM 3558 C CA . ALA B 1 86 ? 26.703 7.582 -10.453 1 98.56 86 ALA B CA 1
ATOM 3559 C C . ALA B 1 86 ? 28.125 7.074 -10.586 1 98.56 86 ALA B C 1
ATOM 3561 O O . ALA B 1 86 ? 28.406 6.172 -11.383 1 98.56 86 ALA B O 1
ATOM 3562 N N . ARG B 1 87 ? 29.062 7.586 -9.844 1 98.5 87 ARG B N 1
ATOM 3563 C CA . ARG B 1 87 ? 30.469 7.18 -9.859 1 98.5 87 ARG B CA 1
ATOM 3564 C C . ARG B 1 87 ? 30.844 6.484 -8.555 1 98.5 87 ARG B C 1
ATOM 3566 O O . ARG B 1 87 ? 30.594 7.008 -7.469 1 98.5 87 ARG B O 1
ATOM 3573 N N . PHE B 1 88 ? 31.359 5.309 -8.672 1 98.69 88 PHE B N 1
ATOM 3574 C CA . PHE B 1 88 ? 31.859 4.547 -7.527 1 98.69 88 PHE B CA 1
ATOM 3575 C C . PHE B 1 88 ? 33.375 4.496 -7.527 1 98.69 88 PHE B C 1
ATOM 3577 O O . PHE B 1 88 ? 34 4.211 -8.555 1 98.69 88 PHE B O 1
ATOM 3584 N N . THR B 1 89 ? 33.906 4.789 -6.402 1 98.56 89 THR B N 1
ATOM 3585 C CA . THR B 1 89 ? 35.344 4.609 -6.184 1 98.56 89 THR B CA 1
ATOM 3586 C C . THR B 1 89 ? 35.594 3.818 -4.906 1 98.56 89 THR B C 1
ATOM 3588 O O . THR B 1 89 ? 35.219 4.262 -3.812 1 98.56 89 THR B O 1
ATOM 3591 N N . ALA B 1 90 ? 36.188 2.668 -5.082 1 97.19 90 ALA B N 1
ATOM 3592 C CA . ALA B 1 90 ? 36.469 1.83 -3.924 1 97.19 90 ALA B CA 1
ATOM 3593 C C . ALA B 1 90 ? 37.938 1.974 -3.514 1 97.19 90 ALA B C 1
ATOM 3595 O O . ALA B 1 90 ? 38.844 1.986 -4.363 1 97.19 90 ALA B O 1
ATOM 3596 N N . ASN B 1 91 ? 38.125 2.18 -2.238 1 89.44 91 ASN B N 1
ATOM 3597 C CA . ASN B 1 91 ? 39.469 2.082 -1.65 1 89.44 91 ASN B CA 1
ATOM 3598 C C . ASN B 1 91 ? 39.562 0.873 -0.726 1 89.44 91 ASN B C 1
ATOM 3600 O O . ASN B 1 91 ? 38.906 -0.138 -0.93 1 89.44 91 ASN B O 1
ATOM 3604 N N . SER B 1 92 ? 40.531 0.843 0.233 1 86.38 92 SER B N 1
ATOM 3605 C CA . SER B 1 92 ? 40.781 -0.338 1.052 1 86.38 92 SER B CA 1
ATOM 3606 C C . SER B 1 92 ? 39.625 -0.601 2.016 1 86.38 92 SER B C 1
ATOM 3608 O O . SER B 1 92 ? 39.312 -1.754 2.309 1 86.38 92 SER B O 1
ATOM 3610 N N . ASN B 1 93 ? 38.969 0.384 2.389 1 92.81 93 ASN B N 1
ATOM 3611 C CA . ASN B 1 93 ? 38.031 0.126 3.473 1 92.81 93 ASN B CA 1
ATOM 3612 C C . ASN B 1 93 ? 36.656 0.754 3.193 1 92.81 93 ASN B C 1
ATOM 3614 O O . ASN B 1 93 ? 35.719 0.517 3.928 1 92.81 93 ASN B O 1
ATOM 3618 N N . HIS B 1 94 ? 36.625 1.614 2.145 1 96.69 94 HIS B N 1
ATOM 3619 C CA . HIS B 1 94 ? 35.312 2.25 1.886 1 96.69 94 HIS B CA 1
ATOM 3620 C C . HIS B 1 94 ? 35.062 2.379 0.388 1 96.69 94 HIS B C 1
ATOM 3622 O O . HIS B 1 94 ? 36 2.275 -0.418 1 96.69 94 HIS B O 1
ATOM 3628 N N . VAL B 1 95 ? 33.812 2.561 0.035 1 98.06 95 VAL B N 1
ATOM 3629 C CA . VAL B 1 95 ? 33.375 2.924 -1.309 1 98.06 95 VAL B CA 1
ATOM 3630 C C . VAL B 1 95 ? 32.781 4.324 -1.292 1 98.06 95 VAL B C 1
ATOM 3632 O O . VAL B 1 95 ? 31.922 4.625 -0.46 1 98.06 95 VAL B O 1
ATOM 3635 N N . GLU B 1 96 ? 33.25 5.16 -2.135 1 98.19 96 GLU B N 1
ATOM 3636 C CA . GLU B 1 96 ? 32.656 6.48 -2.33 1 98.19 96 GLU B CA 1
ATOM 3637 C C . GLU B 1 96 ? 31.688 6.484 -3.518 1 98.19 96 GLU B C 1
ATOM 3639 O O . GLU B 1 96 ? 32.031 6.031 -4.609 1 98.19 96 GLU B O 1
ATOM 3644 N N . LEU B 1 97 ? 30.531 6.859 -3.303 1 98.5 97 LEU B N 1
ATOM 3645 C CA . LEU B 1 97 ? 29.516 7.031 -4.336 1 98.5 97 LEU B CA 1
ATOM 3646 C C . LEU B 1 97 ? 29.203 8.508 -4.551 1 98.5 97 LEU B C 1
ATOM 3648 O O . LEU B 1 97 ? 28.797 9.203 -3.617 1 98.5 97 LEU B O 1
ATOM 3652 N N . VAL B 1 98 ? 29.422 9 -5.734 1 98.56 98 VAL B N 1
ATOM 3653 C CA . VAL B 1 98 ? 29.172 10.391 -6.066 1 98.56 98 VAL B CA 1
ATOM 3654 C C . VAL B 1 98 ? 28.141 10.477 -7.184 1 98.56 98 VAL B C 1
ATOM 3656 O O . VAL B 1 98 ? 28.266 9.805 -8.211 1 98.56 98 VAL B O 1
ATOM 3659 N N . CYS B 1 99 ? 27.172 11.234 -7.055 1 98.44 99 CYS B N 1
ATOM 3660 C CA . CYS B 1 99 ? 26.125 11.523 -8.031 1 98.44 99 CYS B CA 1
ATOM 3661 C C . CYS B 1 99 ? 25.688 12.977 -7.953 1 98.44 99 CYS B C 1
ATOM 3663 O O . CYS B 1 99 ? 24.922 13.352 -7.066 1 98.44 99 CYS B O 1
ATOM 3665 N N . GLY B 1 100 ? 26.078 13.766 -8.945 1 96.81 100 GLY B N 1
ATOM 3666 C CA . GLY B 1 100 ? 25.875 15.195 -8.805 1 96.81 100 GLY B CA 1
ATOM 3667 C C . GLY B 1 100 ? 26.562 15.773 -7.586 1 96.81 100 GLY B C 1
ATOM 3668 O O . GLY B 1 100 ? 27.781 15.609 -7.418 1 96.81 100 GLY B O 1
ATOM 3669 N N . SER B 1 101 ? 25.75 16.406 -6.715 1 97.38 101 SER B N 1
ATOM 3670 C CA . SER B 1 101 ? 26.328 17.031 -5.52 1 97.38 101 SER B CA 1
ATOM 3671 C C . SER B 1 101 ? 26.281 16.078 -4.328 1 97.38 101 SER B C 1
ATOM 3673 O O . SER B 1 101 ? 26.844 16.375 -3.271 1 97.38 101 SER B O 1
ATOM 3675 N N . ALA B 1 102 ? 25.656 15 -4.496 1 98.06 102 ALA B N 1
ATOM 3676 C CA . ALA B 1 102 ? 25.516 14.031 -3.412 1 98.06 102 ALA B CA 1
ATOM 3677 C C . ALA B 1 102 ? 26.75 13.125 -3.33 1 98.06 102 ALA B C 1
ATOM 3679 O O . ALA B 1 102 ? 27.266 12.688 -4.355 1 98.06 102 ALA B O 1
ATOM 3680 N N . ARG B 1 103 ? 27.219 12.906 -2.182 1 98.19 103 ARG B N 1
ATOM 3681 C CA . ARG B 1 103 ? 28.359 12.023 -1.916 1 98.19 103 ARG B CA 1
ATOM 3682 C C . ARG B 1 103 ? 28.047 11.078 -0.759 1 98.19 103 ARG B C 1
ATOM 3684 O O . ARG B 1 103 ? 27.594 11.516 0.301 1 98.19 103 ARG B O 1
ATOM 3691 N N . PHE B 1 104 ? 28.281 9.844 -0.966 1 98.38 104 PHE B N 1
ATOM 3692 C CA . PHE B 1 104 ? 28.141 8.828 0.065 1 98.38 104 PHE B CA 1
ATOM 3693 C C . PHE B 1 104 ? 29.453 8.07 0.253 1 98.38 104 PHE B C 1
ATOM 3695 O O . PHE B 1 104 ? 30.188 7.828 -0.712 1 98.38 104 PHE B O 1
ATOM 3702 N N . THR B 1 105 ? 29.766 7.734 1.437 1 97.88 105 THR B N 1
ATOM 3703 C CA . THR B 1 105 ? 30.844 6.82 1.775 1 97.88 105 THR B CA 1
ATOM 3704 C C . THR B 1 105 ? 30.312 5.605 2.525 1 97.88 105 THR B C 1
ATOM 3706 O O . THR B 1 105 ? 29.719 5.738 3.602 1 97.88 105 THR B O 1
ATOM 3709 N N . LEU B 1 106 ? 30.5 4.465 1.976 1 97.88 106 LEU B N 1
ATOM 3710 C CA . LEU B 1 106 ? 30.016 3.223 2.555 1 97.88 106 LEU B CA 1
ATOM 3711 C C . LEU B 1 106 ? 31.156 2.34 3.02 1 97.88 106 LEU B C 1
ATOM 3713 O O . LEU B 1 106 ? 32.156 2.16 2.293 1 97.88 106 LEU B O 1
ATOM 3717 N N . GLN B 1 107 ? 31.062 1.845 4.164 1 96.75 107 GLN B N 1
ATOM 3718 C CA . GLN B 1 107 ? 32.062 0.915 4.656 1 96.75 107 GLN B CA 1
ATOM 3719 C C . GLN B 1 107 ? 32.062 -0.377 3.844 1 96.75 107 GLN B C 1
ATOM 3721 O O . GLN B 1 107 ? 31.016 -0.933 3.551 1 96.75 107 GLN B O 1
ATOM 3726 N N . MET B 1 108 ? 33.219 -0.828 3.494 1 96 108 MET B N 1
ATOM 3727 C CA . MET B 1 108 ? 33.344 -2.086 2.768 1 96 108 MET B CA 1
ATOM 3728 C C . MET B 1 108 ? 33.406 -3.27 3.73 1 96 108 MET B C 1
ATOM 3730 O O . MET B 1 108 ? 34 -3.188 4.797 1 96 108 MET B O 1
ATOM 3734 N N . LEU B 1 109 ? 32.75 -4.273 3.408 1 94.25 109 LEU B N 1
ATOM 3735 C CA . LEU B 1 109 ? 32.906 -5.574 4.051 1 94.25 109 LEU B CA 1
ATOM 3736 C C . LEU B 1 109 ? 34.031 -6.371 3.396 1 94.25 109 LEU B C 1
ATOM 3738 O O . LEU B 1 109 ? 34.375 -6.121 2.242 1 94.25 109 LEU B O 1
ATOM 3742 N N . PRO B 1 110 ? 34.562 -7.254 4.184 1 94.75 110 PRO B N 1
ATOM 3743 C CA . PRO B 1 110 ? 35.688 -8.016 3.611 1 94.75 110 PRO B CA 1
ATOM 3744 C C . PRO B 1 110 ? 35.25 -8.953 2.492 1 94.75 110 PRO B C 1
ATOM 3746 O O . PRO B 1 110 ? 34.688 -10.016 2.758 1 94.75 110 PRO B O 1
ATOM 3749 N N . VAL B 1 111 ? 35.656 -8.609 1.323 1 95.19 111 VAL B N 1
ATOM 3750 C CA . VAL B 1 111 ? 35.25 -9.352 0.132 1 95.19 111 VAL B CA 1
ATOM 3751 C C . VAL B 1 111 ? 35.719 -10.797 0.225 1 95.19 111 VAL B C 1
ATOM 3753 O O . VAL B 1 111 ? 35.031 -11.719 -0.185 1 95.19 111 VAL B O 1
ATOM 3756 N N . GLU B 1 112 ? 36.844 -10.992 0.803 1 94.88 112 GLU B N 1
ATOM 3757 C CA . GLU B 1 112 ? 37.469 -12.305 0.863 1 94.88 112 GLU B CA 1
ATOM 3758 C C . GLU B 1 112 ? 36.656 -13.273 1.714 1 94.88 112 GLU B C 1
ATOM 3760 O O . GLU B 1 112 ? 36.781 -14.492 1.558 1 94.88 112 GLU B O 1
ATOM 3765 N N . ASP B 1 113 ? 35.906 -12.719 2.604 1 95.88 113 ASP B N 1
ATOM 3766 C CA . ASP B 1 113 ? 35.094 -13.547 3.502 1 95.88 113 ASP B CA 1
ATOM 3767 C C . ASP B 1 113 ? 33.75 -13.867 2.889 1 95.88 113 ASP B C 1
ATOM 3769 O O . ASP B 1 113 ? 32.969 -14.648 3.451 1 95.88 113 ASP B O 1
ATOM 3773 N N . TYR B 1 114 ? 33.438 -13.141 1.816 1 96.44 114 TYR B N 1
ATOM 3774 C CA . TYR B 1 114 ? 32.188 -13.414 1.149 1 96.44 114 TYR B CA 1
ATOM 3775 C C . TYR B 1 114 ? 32.219 -14.766 0.457 1 96.44 114 TYR B C 1
ATOM 3777 O O . TYR B 1 114 ? 33.188 -15.117 -0.198 1 96.44 114 TYR B O 1
ATOM 3785 N N . PRO B 1 115 ? 31.172 -15.562 0.637 1 95.31 115 PRO B N 1
ATOM 3786 C CA . PRO B 1 115 ? 31.188 -16.906 0.043 1 95.31 115 PRO B CA 1
ATOM 3787 C C . PRO B 1 115 ? 31.234 -16.875 -1.483 1 95.31 115 PRO B C 1
ATOM 3789 O O . PRO B 1 115 ? 30.75 -15.914 -2.098 1 95.31 115 PRO B O 1
ATOM 3792 N N . GLN B 1 116 ? 31.797 -17.891 -1.941 1 95.69 116 GLN B N 1
ATOM 3793 C CA . GLN B 1 116 ? 31.781 -18.031 -3.393 1 95.69 116 GLN B CA 1
ATOM 3794 C C . GLN B 1 116 ? 30.359 -18.297 -3.895 1 95.69 116 GLN B C 1
ATOM 3796 O O . GLN B 1 116 ? 29.641 -19.109 -3.318 1 95.69 116 GLN B O 1
ATOM 3801 N N . LEU B 1 117 ? 30.016 -17.594 -4.934 1 95.31 117 LEU B N 1
ATOM 3802 C CA . LEU B 1 117 ? 28.719 -17.812 -5.551 1 95.31 117 LEU B CA 1
ATOM 3803 C C . LEU B 1 117 ? 28.672 -19.141 -6.289 1 95.31 117 LEU B C 1
ATOM 3805 O O . LEU B 1 117 ? 29.672 -19.562 -6.875 1 95.31 117 LEU B O 1
ATOM 3809 N N . PRO B 1 118 ? 27.562 -19.781 -6.254 1 94.06 118 PRO B N 1
ATOM 3810 C CA . PRO B 1 118 ? 27.438 -21 -7.055 1 94.06 118 PRO B CA 1
ATOM 3811 C C . PRO B 1 118 ? 27.562 -20.734 -8.555 1 94.06 118 PRO B C 1
ATOM 3813 O O . PRO B 1 118 ? 27.188 -19.656 -9.023 1 94.06 118 PRO B O 1
ATOM 3816 N N . GLU B 1 119 ? 28.047 -21.656 -9.172 1 93 119 GLU B N 1
ATOM 3817 C CA . GLU B 1 119 ? 28.109 -21.562 -10.625 1 93 119 GLU B CA 1
ATOM 3818 C C . GLU B 1 119 ? 26.781 -21.953 -11.266 1 93 119 GLU B C 1
ATOM 3820 O O . GLU B 1 119 ? 26.109 -22.875 -10.805 1 93 119 GLU B O 1
ATOM 3825 N N . MET B 1 120 ? 26.484 -21.25 -12.289 1 93.25 120 MET B N 1
ATOM 3826 C CA . MET B 1 120 ? 25.312 -21.594 -13.078 1 93.25 120 MET B CA 1
ATOM 3827 C C . MET B 1 120 ? 25.453 -22.984 -13.711 1 93.25 120 MET B C 1
ATOM 3829 O O . MET B 1 120 ? 26.453 -23.25 -14.391 1 93.25 120 MET B O 1
ATOM 3833 N N . PRO B 1 121 ? 24.5 -23.797 -13.438 1 92.12 121 PRO B N 1
ATOM 3834 C CA . PRO B 1 121 ? 24.578 -25.094 -14.133 1 92.12 121 PRO B CA 1
ATOM 3835 C C . PRO B 1 121 ? 24.438 -24.953 -15.648 1 92.12 121 PRO B C 1
ATOM 3837 O O . PRO B 1 121 ? 24.156 -23.859 -16.141 1 92.12 121 PRO B O 1
ATOM 3840 N N . ALA B 1 122 ? 24.719 -26.094 -16.234 1 91.69 122 ALA B N 1
ATOM 3841 C CA . ALA B 1 122 ? 24.547 -26.109 -17.688 1 91.69 122 ALA B CA 1
ATOM 3842 C C . ALA B 1 122 ? 23.094 -25.891 -18.078 1 91.69 122 ALA B C 1
ATOM 3844 O O . ALA B 1 122 ? 22.188 -26.422 -17.438 1 91.69 122 ALA B O 1
ATOM 3845 N N . GLU B 1 123 ? 22.922 -25.109 -19.141 1 93.31 123 GLU B N 1
ATOM 3846 C CA . GLU B 1 123 ? 21.578 -24.797 -19.641 1 93.31 123 GLU B CA 1
ATOM 3847 C C . GLU B 1 123 ? 20.844 -26.062 -20.078 1 93.31 123 GLU B C 1
ATOM 3849 O O . GLU B 1 123 ? 21.391 -26.875 -20.828 1 93.31 123 GLU B O 1
ATOM 3854 N N . SER B 1 124 ? 19.703 -26.219 -19.578 1 93.88 124 SER B N 1
ATOM 3855 C CA . SER B 1 124 ? 18.844 -27.344 -19.953 1 93.88 124 SER B CA 1
ATOM 3856 C C . SER B 1 124 ? 17.953 -26.984 -21.141 1 93.88 124 SER B C 1
ATOM 3858 O O . SER B 1 124 ? 17.5 -27.859 -21.875 1 93.88 124 SER B O 1
ATOM 3860 N N . GLY B 1 125 ? 17.734 -25.719 -21.328 1 95.62 125 GLY B N 1
ATOM 3861 C CA . GLY B 1 125 ? 16.891 -25.25 -22.422 1 95.62 125 GLY B CA 1
ATOM 3862 C C . GLY B 1 125 ? 16.344 -23.859 -22.188 1 95.62 125 GLY B C 1
ATOM 3863 O O . GLY B 1 125 ? 16.75 -23.172 -21.266 1 95.62 125 GLY B O 1
ATOM 3864 N N . THR B 1 126 ? 15.484 -23.406 -23.156 1 96.94 126 THR B N 1
ATOM 3865 C CA . THR B 1 126 ? 14.906 -22.062 -23.062 1 96.94 126 THR B CA 1
ATOM 3866 C C . THR B 1 126 ? 13.391 -22.125 -23.266 1 96.94 126 THR B C 1
ATOM 3868 O O . THR B 1 126 ? 12.867 -23.062 -23.859 1 96.94 126 THR B O 1
ATOM 3871 N N . VAL B 1 127 ? 12.766 -21.203 -22.75 1 96.81 127 VAL B N 1
ATOM 3872 C CA . VAL B 1 127 ? 11.32 -21.047 -22.875 1 96.81 127 VAL B CA 1
ATOM 3873 C C . VAL B 1 127 ? 10.969 -19.578 -23.078 1 96.81 127 VAL B C 1
ATOM 3875 O O . VAL B 1 127 ? 11.609 -18.688 -22.516 1 96.81 127 VAL B O 1
ATOM 3878 N N . PRO B 1 128 ? 10 -19.281 -23.984 1 96.88 128 PRO B N 1
ATOM 3879 C CA . PRO B 1 128 ? 9.602 -17.875 -24.141 1 96.88 128 PRO B CA 1
ATOM 3880 C C . PRO B 1 128 ? 9.258 -17.219 -22.797 1 96.88 128 PRO B C 1
ATOM 3882 O O . PRO B 1 128 ? 8.562 -17.812 -21.984 1 96.88 128 PRO B O 1
ATOM 3885 N N . SER B 1 129 ? 9.719 -15.961 -22.594 1 95.81 129 SER B N 1
ATOM 3886 C CA . SER B 1 129 ? 9.641 -15.281 -21.312 1 95.81 129 SER B CA 1
ATOM 3887 C C . SER B 1 129 ? 8.188 -15.102 -20.875 1 95.81 129 SER B C 1
ATOM 3889 O O . SER B 1 129 ? 7.848 -15.359 -19.719 1 95.81 129 SER B O 1
ATOM 3891 N N . ASP B 1 130 ? 7.34 -14.633 -21.766 1 95.38 130 ASP B N 1
ATOM 3892 C CA . ASP B 1 130 ? 5.945 -14.359 -21.438 1 95.38 130 ASP B CA 1
ATOM 3893 C C . ASP B 1 130 ? 5.211 -15.641 -21.031 1 95.38 130 ASP B C 1
ATOM 3895 O O . ASP B 1 130 ? 4.434 -15.648 -20.078 1 95.38 130 ASP B O 1
ATOM 3899 N N . GLU B 1 131 ? 5.477 -16.719 -21.766 1 96.06 131 GLU B N 1
ATOM 3900 C CA . GLU B 1 131 ? 4.855 -18.016 -21.469 1 96.06 131 GLU B CA 1
ATOM 3901 C C . GLU B 1 131 ? 5.309 -18.547 -20.109 1 96.06 131 GLU B C 1
ATOM 3903 O O . GLU B 1 131 ? 4.5 -19.078 -19.344 1 96.06 131 GLU B O 1
ATOM 3908 N N . PHE B 1 132 ? 6.562 -18.375 -19.938 1 96.56 132 PHE B N 1
ATOM 3909 C CA . PHE B 1 132 ? 7.113 -18.859 -18.672 1 96.56 132 PHE B CA 1
ATOM 3910 C C . PHE B 1 132 ? 6.508 -18.109 -17.484 1 96.56 132 PHE B C 1
ATOM 3912 O O . PHE B 1 132 ? 6.055 -18.719 -16.516 1 96.56 132 PHE B O 1
ATOM 3919 N N . THR B 1 133 ? 6.5 -16.797 -17.562 1 96.06 133 THR B N 1
ATOM 3920 C CA . THR B 1 133 ? 5.961 -15.961 -16.5 1 96.06 133 THR B CA 1
ATOM 3921 C C . THR B 1 133 ? 4.504 -16.312 -16.219 1 96.06 133 THR B C 1
ATOM 3923 O O . THR B 1 133 ? 4.117 -16.516 -15.062 1 96.06 133 THR B O 1
ATOM 3926 N N . ARG B 1 134 ? 3.754 -16.422 -17.234 1 96.31 134 ARG B N 1
ATOM 3927 C CA . ARG B 1 134 ? 2.342 -16.766 -17.094 1 96.31 134 ARG B CA 1
ATOM 3928 C C . ARG B 1 134 ? 2.168 -18.141 -16.469 1 96.31 134 ARG B C 1
ATOM 3930 O O . ARG B 1 134 ? 1.35 -18.328 -15.57 1 96.31 134 ARG B O 1
ATOM 3937 N N . SER B 1 135 ? 2.918 -19.109 -16.953 1 97.75 135 SER B N 1
ATOM 3938 C CA . SER B 1 135 ? 2.807 -20.484 -16.5 1 97.75 135 SER B CA 1
ATOM 3939 C C . SER B 1 135 ? 3.152 -20.609 -15.016 1 97.75 135 SER B C 1
ATOM 3941 O O . SER B 1 135 ? 2.434 -21.266 -14.258 1 97.75 135 SER B O 1
ATOM 3943 N N . VAL B 1 136 ? 4.215 -19.953 -14.648 1 98 136 VAL B N 1
ATOM 3944 C CA . VAL B 1 136 ? 4.625 -19.984 -13.25 1 98 136 VAL B CA 1
ATOM 3945 C C . VAL B 1 136 ? 3.551 -19.344 -12.383 1 98 136 VAL B C 1
ATOM 3947 O O . VAL B 1 136 ? 3.182 -19.891 -11.336 1 98 136 VAL B O 1
ATOM 3950 N N . ALA B 1 137 ? 3.027 -18.219 -12.805 1 97.62 137 ALA B N 1
ATOM 3951 C CA . ALA B 1 137 ? 1.995 -17.516 -12.047 1 97.62 137 ALA B CA 1
ATOM 3952 C C . ALA B 1 137 ? 0.766 -18.406 -11.852 1 97.62 137 ALA B C 1
ATOM 3954 O O . ALA B 1 137 ? 0.138 -18.375 -10.789 1 97.62 137 ALA B O 1
ATOM 3955 N N . GLN B 1 138 ? 0.436 -19.156 -12.828 1 97.94 138 GLN B N 1
ATOM 3956 C CA . GLN B 1 138 ? -0.738 -20.016 -12.773 1 97.94 138 GLN B CA 1
ATOM 3957 C C . GLN B 1 138 ? -0.548 -21.141 -11.758 1 97.94 138 GLN B C 1
ATOM 3959 O O . GLN B 1 138 ? -1.489 -21.516 -11.062 1 97.94 138 GLN B O 1
ATOM 3964 N N . VAL B 1 139 ? 0.665 -21.594 -11.68 1 98.44 139 VAL B N 1
ATOM 3965 C CA . VAL B 1 139 ? 0.892 -22.844 -10.945 1 98.44 139 VAL B CA 1
ATOM 3966 C C . VAL B 1 139 ? 1.24 -22.531 -9.492 1 98.44 139 VAL B C 1
ATOM 3968 O O . VAL B 1 139 ? 0.824 -23.25 -8.578 1 98.44 139 VAL B O 1
ATOM 3971 N N . VAL B 1 140 ? 1.927 -21.422 -9.242 1 98.38 140 VAL B N 1
ATOM 3972 C CA . VAL B 1 140 ? 2.463 -21.109 -7.918 1 98.38 140 VAL B CA 1
ATOM 3973 C C . VAL B 1 140 ? 1.316 -20.875 -6.938 1 98.38 140 VAL B C 1
ATOM 3975 O O . VAL B 1 140 ? 1.489 -21.016 -5.723 1 98.38 140 VAL B O 1
ATOM 3978 N N . VAL B 1 141 ? 0.172 -20.531 -7.383 1 97.94 141 VAL B N 1
ATOM 3979 C CA . VAL B 1 141 ? -0.961 -20.234 -6.516 1 97.94 141 VAL B CA 1
ATOM 3980 C C . VAL B 1 141 ? -1.382 -21.484 -5.746 1 97.94 141 VAL B C 1
ATOM 3982 O O . VAL B 1 141 ? -2.059 -21.391 -4.719 1 97.94 141 VAL B O 1
ATOM 3985 N N . ALA B 1 142 ? -1.008 -22.688 -6.211 1 98.31 142 ALA B N 1
ATOM 3986 C CA . ALA B 1 142 ? -1.4 -23.938 -5.578 1 98.31 142 ALA B CA 1
ATOM 3987 C C . ALA B 1 142 ? -0.311 -24.453 -4.633 1 98.31 142 ALA B C 1
ATOM 3989 O O . ALA B 1 142 ? -0.476 -25.484 -3.979 1 98.31 142 ALA B O 1
ATOM 3990 N N . ALA B 1 143 ? 0.827 -23.766 -4.594 1 98.38 143 ALA B N 1
ATOM 3991 C CA . ALA B 1 143 ? 1.895 -24.156 -3.672 1 98.38 143 ALA B CA 1
ATOM 3992 C C . ALA B 1 143 ? 1.557 -23.734 -2.242 1 98.38 143 ALA B C 1
ATOM 3994 O O . ALA B 1 143 ? 0.949 -22.688 -2.02 1 98.38 143 ALA B O 1
ATOM 3995 N N . GLY B 1 144 ? 1.948 -24.594 -1.312 1 97.56 144 GLY B N 1
ATOM 3996 C CA . GLY B 1 144 ? 1.765 -24.25 0.088 1 97.56 144 GLY B CA 1
ATOM 3997 C C . GLY B 1 144 ? 2.717 -23.156 0.565 1 97.56 144 GLY B C 1
ATOM 3998 O O . GLY B 1 144 ? 3.641 -22.781 -0.155 1 97.56 144 GLY B O 1
ATOM 3999 N N . ARG B 1 145 ? 2.459 -22.656 1.774 1 94.38 145 ARG B N 1
ATOM 4000 C CA . ARG B 1 145 ? 3.299 -21.594 2.326 1 94.38 145 ARG B CA 1
ATOM 4001 C C . ARG B 1 145 ? 3.881 -22 3.676 1 94.38 145 ARG B C 1
ATOM 4003 O O . ARG B 1 145 ? 4.641 -21.25 4.285 1 94.38 145 ARG B O 1
ATOM 4010 N N . ASP B 1 146 ? 3.535 -23.219 4.117 1 95.38 146 ASP B N 1
ATOM 4011 C CA . ASP B 1 146 ? 4.004 -23.719 5.406 1 95.38 146 ASP B CA 1
ATOM 4012 C C . ASP B 1 146 ? 5.418 -24.281 5.301 1 95.38 146 ASP B C 1
ATOM 4014 O O . ASP B 1 146 ? 5.617 -25.375 4.777 1 95.38 146 ASP B O 1
ATOM 4018 N N . GLU B 1 147 ? 6.297 -23.688 5.938 1 91.56 147 GLU B N 1
ATOM 4019 C CA . GLU B 1 147 ? 7.699 -24.062 5.828 1 91.56 147 GLU B CA 1
ATOM 4020 C C . GLU B 1 147 ? 7.988 -25.344 6.609 1 91.56 147 GLU B C 1
ATOM 4022 O O . GLU B 1 147 ? 9.031 -25.969 6.418 1 91.56 147 GLU B O 1
ATOM 4027 N N . LEU B 1 148 ? 7.074 -25.781 7.434 1 94.19 148 LEU B N 1
ATOM 4028 C CA . LEU B 1 148 ? 7.227 -27.031 8.156 1 94.19 148 LEU B CA 1
ATOM 4029 C C . LEU B 1 148 ? 6.992 -28.234 7.234 1 94.19 148 LEU B C 1
ATOM 4031 O O . LEU B 1 148 ? 7.344 -29.359 7.574 1 94.19 148 LEU B O 1
ATOM 4035 N N . LEU B 1 149 ? 6.387 -27.984 6.082 1 94.81 149 LEU B N 1
ATOM 4036 C CA . LEU B 1 149 ? 6.184 -28.984 5.047 1 94.81 149 LEU B CA 1
ATOM 4037 C C . LEU B 1 149 ? 6.812 -28.547 3.729 1 94.81 149 LEU B C 1
ATOM 4039 O O . LEU B 1 149 ? 6.105 -28.328 2.742 1 94.81 149 LEU B O 1
ATOM 4043 N N . PRO B 1 150 ? 8.094 -28.516 3.701 1 94.5 150 PRO B N 1
ATOM 4044 C CA . PRO B 1 150 ? 8.812 -27.875 2.602 1 94.5 150 PRO B CA 1
ATOM 4045 C C . PRO B 1 150 ? 8.445 -28.453 1.237 1 94.5 150 PRO B C 1
ATOM 4047 O O . PRO B 1 150 ? 8.406 -27.719 0.245 1 94.5 150 PRO B O 1
ATOM 4050 N N . VAL B 1 151 ? 8.164 -29.734 1.16 1 95.44 151 VAL B N 1
ATOM 4051 C CA . VAL B 1 151 ? 7.879 -30.391 -0.111 1 95.44 151 VAL B CA 1
ATOM 4052 C C . VAL B 1 151 ? 6.656 -29.75 -0.765 1 95.44 151 VAL B C 1
ATOM 4054 O O . VAL B 1 151 ? 6.547 -29.719 -1.993 1 95.44 151 VAL B O 1
ATOM 4057 N N . PHE B 1 152 ? 5.781 -29.156 0.047 1 97.25 152 PHE B N 1
ATOM 4058 C CA . PHE B 1 152 ? 4.535 -28.578 -0.456 1 97.25 152 PHE B CA 1
ATOM 4059 C C . PHE B 1 152 ? 4.715 -27.109 -0.806 1 97.25 152 PHE B C 1
ATOM 4061 O O . PHE B 1 152 ? 3.799 -26.484 -1.338 1 97.25 152 PHE B O 1
ATOM 4068 N N . THR B 1 153 ? 5.883 -26.578 -0.557 1 97.56 153 THR B N 1
ATOM 4069 C CA . THR B 1 153 ? 6.137 -25.156 -0.827 1 97.56 153 THR B CA 1
ATOM 4070 C C . THR B 1 153 ? 6.867 -24.984 -2.154 1 97.56 153 THR B C 1
ATOM 4072 O O . THR B 1 153 ? 7.363 -23.906 -2.457 1 97.56 153 THR B O 1
ATOM 4075 N N . GLY B 1 154 ? 6.938 -26.031 -2.936 1 97.38 154 GLY B N 1
ATOM 4076 C CA . GLY B 1 154 ? 7.699 -25.984 -4.176 1 97.38 154 GLY B CA 1
ATOM 4077 C C . GLY B 1 154 ? 6.836 -26.156 -5.41 1 97.38 154 GLY B C 1
ATOM 4078 O O . GLY B 1 154 ? 5.66 -26.516 -5.309 1 97.38 154 GLY B O 1
ATOM 4079 N N . VAL B 1 155 ? 7.387 -25.812 -6.5 1 97.94 155 VAL B N 1
ATOM 4080 C CA . VAL B 1 155 ? 6.891 -26.172 -7.828 1 97.94 155 VAL B CA 1
ATOM 4081 C C . VAL B 1 155 ? 7.766 -27.266 -8.43 1 97.94 155 VAL B C 1
ATOM 4083 O O . VAL B 1 155 ? 8.977 -27.094 -8.562 1 97.94 155 VAL B O 1
ATOM 4086 N N . ARG B 1 156 ? 7.168 -28.391 -8.734 1 96.69 156 ARG B N 1
ATOM 4087 C CA . ARG B 1 156 ? 7.855 -29.469 -9.445 1 96.69 156 ARG B CA 1
ATOM 4088 C C . ARG B 1 156 ? 7.969 -29.156 -10.93 1 96.69 156 ARG B C 1
ATOM 4090 O O . ARG B 1 156 ? 6.961 -28.938 -11.602 1 96.69 156 ARG B O 1
ATOM 4097 N N . ILE B 1 157 ? 9.148 -29.109 -11.406 1 96 157 ILE B N 1
ATOM 4098 C CA . ILE B 1 157 ? 9.422 -28.938 -12.828 1 96 157 ILE B CA 1
ATOM 4099 C C . ILE B 1 157 ? 9.828 -30.266 -13.445 1 96 157 ILE B C 1
ATOM 4101 O O . ILE B 1 157 ? 10.734 -30.938 -12.945 1 96 157 ILE B O 1
ATOM 4105 N N . GLU B 1 158 ? 9.125 -30.656 -14.461 1 94.56 158 GLU B N 1
ATOM 4106 C CA . GLU B 1 158 ? 9.461 -31.875 -15.195 1 94.56 158 GLU B CA 1
ATOM 4107 C C . GLU B 1 158 ? 9.797 -31.562 -16.656 1 94.56 158 GLU B C 1
ATOM 4109 O O . GLU B 1 158 ? 9.047 -30.844 -17.328 1 94.56 158 GLU B O 1
ATOM 4114 N N . ILE B 1 159 ? 10.883 -32.094 -17.047 1 94.62 159 ILE B N 1
ATOM 4115 C CA . ILE B 1 159 ? 11.305 -31.984 -18.438 1 94.62 159 ILE B CA 1
ATOM 4116 C C . ILE B 1 159 ? 11.203 -33.344 -19.109 1 94.62 159 ILE B C 1
ATOM 4118 O O . ILE B 1 159 ? 11.766 -34.344 -18.625 1 94.62 159 ILE B O 1
ATOM 4122 N N . ASN B 1 160 ? 10.438 -33.406 -20.078 1 94.25 160 ASN B N 1
ATOM 4123 C CA . ASN B 1 160 ? 10.352 -34.562 -20.984 1 94.25 160 ASN B CA 1
ATOM 4124 C C . ASN B 1 160 ? 10.492 -34.125 -22.438 1 94.25 160 ASN B C 1
ATOM 4126 O O . ASN B 1 160 ? 9.508 -33.781 -23.078 1 94.25 160 ASN B O 1
ATOM 4130 N N . ASP B 1 161 ? 11.734 -34.25 -22.859 1 93.31 161 ASP B N 1
ATOM 4131 C CA . ASP B 1 161 ? 12.07 -33.75 -24.203 1 93.31 161 ASP B CA 1
ATOM 4132 C C . ASP B 1 161 ? 11.609 -32.312 -24.391 1 93.31 161 ASP B C 1
ATOM 4134 O O . ASP B 1 161 ? 12.039 -31.422 -23.656 1 93.31 161 ASP B O 1
ATOM 4138 N N . ASP B 1 162 ? 10.633 -32.062 -25.281 1 95.19 162 ASP B N 1
ATOM 4139 C CA . ASP B 1 162 ? 10.25 -30.688 -25.594 1 95.19 162 ASP B CA 1
ATOM 4140 C C . ASP B 1 162 ? 9.031 -30.266 -24.766 1 95.19 162 ASP B C 1
ATOM 4142 O O . ASP B 1 162 ? 8.414 -29.234 -25.062 1 95.19 162 ASP B O 1
ATOM 4146 N N . ARG B 1 163 ? 8.766 -31.078 -23.766 1 95.75 163 ARG B N 1
ATOM 4147 C CA . ARG B 1 163 ? 7.637 -30.75 -22.906 1 95.75 163 ARG B CA 1
ATOM 4148 C C . ARG B 1 163 ? 8.117 -30.344 -21.516 1 95.75 163 ARG B C 1
ATOM 4150 O O . ARG B 1 163 ? 8.938 -31.047 -20.906 1 95.75 163 ARG B O 1
ATOM 4157 N N . LEU B 1 164 ? 7.695 -29.234 -21.109 1 96.38 164 LEU B N 1
ATOM 4158 C CA . LEU B 1 164 ? 7.934 -28.734 -19.766 1 96.38 164 LEU B CA 1
ATOM 4159 C C . LEU B 1 164 ? 6.648 -28.734 -18.938 1 96.38 164 LEU B C 1
ATOM 4161 O O . LEU B 1 164 ? 5.637 -28.172 -19.359 1 96.38 164 LEU B O 1
ATOM 4165 N N . SER B 1 165 ? 6.672 -29.406 -17.812 1 96.81 165 SER B N 1
ATOM 4166 C CA . SER B 1 165 ? 5.523 -29.438 -16.906 1 96.81 165 SER B CA 1
ATOM 4167 C C . SER B 1 165 ? 5.844 -28.75 -15.586 1 96.81 165 SER B C 1
ATOM 4169 O O . SER B 1 165 ? 6.91 -28.984 -15.008 1 96.81 165 SER B O 1
ATOM 4171 N N . LEU B 1 166 ? 5.012 -27.891 -15.18 1 97.88 166 LEU B N 1
ATOM 4172 C CA . LEU B 1 166 ? 5.059 -27.281 -13.859 1 97.88 166 LEU B CA 1
ATOM 4173 C C . LEU B 1 166 ? 3.889 -27.734 -13 1 97.88 166 LEU B C 1
ATOM 4175 O O . LEU B 1 166 ? 2.73 -27.656 -13.414 1 97.88 166 LEU B O 1
ATOM 4179 N N . LEU B 1 167 ? 4.195 -28.266 -11.789 1 97.75 167 LEU B N 1
ATOM 4180 C CA . LEU B 1 167 ? 3.172 -28.766 -10.875 1 97.75 167 LEU B CA 1
ATOM 4181 C C . LEU B 1 167 ? 3.363 -28.188 -9.477 1 97.75 167 LEU B C 1
ATOM 4183 O O . LEU B 1 167 ? 4.492 -28.078 -9 1 97.75 167 LEU B O 1
ATOM 4187 N N . ALA B 1 168 ? 2.324 -27.875 -8.828 1 98.12 168 ALA B N 1
ATOM 4188 C CA . ALA B 1 168 ? 2.348 -27.484 -7.422 1 98.12 168 ALA B CA 1
ATOM 4189 C C . ALA B 1 168 ? 1.104 -27.984 -6.691 1 98.12 168 ALA B C 1
ATOM 4191 O O . ALA B 1 168 ? 0.039 -28.125 -7.297 1 98.12 168 ALA B O 1
ATOM 4192 N N . THR B 1 169 ? 1.249 -28.281 -5.441 1 97.69 169 THR B N 1
ATOM 4193 C CA . THR B 1 169 ? 0.134 -28.703 -4.602 1 97.69 169 THR B CA 1
ATOM 4194 C C . THR B 1 169 ? 0.374 -28.328 -3.146 1 97.69 169 THR B C 1
ATOM 4196 O O . THR B 1 169 ? 1.521 -28.234 -2.703 1 97.69 169 THR B O 1
ATOM 4199 N N . ASP B 1 170 ? -0.674 -27.984 -2.449 1 97.25 170 ASP B N 1
ATOM 4200 C CA . ASP B 1 170 ? -0.6 -27.781 -1.004 1 97.25 170 ASP B CA 1
ATOM 4201 C C . ASP B 1 170 ? -1.423 -28.828 -0.261 1 97.25 170 ASP B C 1
ATOM 4203 O O . ASP B 1 170 ? -1.902 -28.578 0.847 1 97.25 170 ASP B O 1
ATOM 4207 N N . ARG B 1 171 ? -1.703 -29.969 -0.73 1 94.31 171 ARG B N 1
ATOM 4208 C CA . ARG B 1 171 ? -2.414 -31.125 -0.193 1 94.31 171 ARG B CA 1
ATOM 4209 C C . ARG B 1 171 ? -3.906 -31.031 -0.492 1 94.31 171 ARG B C 1
ATOM 4211 O O . ARG B 1 171 ? -4.574 -32.062 -0.655 1 94.31 171 ARG B O 1
ATOM 4218 N N . TYR B 1 172 ? -4.398 -29.859 -0.683 1 95.75 172 TYR B N 1
ATOM 4219 C CA . TYR B 1 172 ? -5.84 -29.688 -0.828 1 95.75 172 TYR B CA 1
ATOM 4220 C C . TYR B 1 172 ? -6.195 -29.219 -2.23 1 95.75 172 TYR B C 1
ATOM 4222 O O . TYR B 1 172 ? -7.367 -29.234 -2.621 1 95.75 172 TYR B O 1
ATOM 4230 N N . ARG B 1 173 ? -5.297 -28.828 -2.934 1 97.5 173 ARG B N 1
ATOM 4231 C CA . ARG B 1 173 ? -5.422 -28.422 -4.332 1 97.5 173 ARG B CA 1
ATOM 4232 C C . ARG B 1 173 ? -4.129 -28.688 -5.094 1 97.5 173 ARG B C 1
ATOM 4234 O O . ARG B 1 173 ? -3.092 -28.969 -4.492 1 97.5 173 ARG B O 1
ATOM 4241 N N . MET B 1 174 ? -4.309 -28.625 -6.449 1 97.75 174 MET B N 1
ATOM 4242 C CA . MET B 1 174 ? -3.158 -28.844 -7.32 1 97.75 174 MET B CA 1
ATOM 4243 C C . MET B 1 174 ? -3.326 -28.125 -8.648 1 97.75 174 MET B C 1
ATOM 4245 O O . MET B 1 174 ? -4.445 -27.984 -9.148 1 97.75 174 MET B O 1
ATOM 4249 N N . ALA B 1 175 ? -2.262 -27.656 -9.18 1 98.31 175 ALA B N 1
ATOM 4250 C CA . ALA B 1 175 ? -2.227 -27.016 -10.492 1 98.31 175 ALA B CA 1
ATOM 4251 C C . ALA B 1 175 ? -1.145 -27.641 -11.375 1 98.31 175 ALA B C 1
ATOM 4253 O O . ALA B 1 175 ? -0.073 -28.016 -10.883 1 98.31 175 ALA B O 1
ATOM 4254 N N . LEU B 1 176 ? -1.45 -27.797 -12.602 1 98 176 LEU B N 1
ATOM 4255 C CA . LEU B 1 176 ? -0.536 -28.328 -13.609 1 98 176 LEU B CA 1
ATOM 4256 C C . LEU B 1 176 ? -0.572 -27.484 -14.875 1 98 176 LEU B C 1
ATOM 4258 O O . LEU B 1 176 ? -1.646 -27.203 -15.414 1 98 176 LEU B O 1
ATOM 4262 N N . LYS B 1 177 ? 0.532 -27.016 -15.305 1 98.12 177 LYS B N 1
ATOM 4263 C CA . LYS B 1 177 ? 0.698 -26.344 -16.578 1 98.12 177 LYS B CA 1
ATOM 4264 C C . LYS B 1 177 ? 1.745 -27.031 -17.453 1 98.12 177 LYS B C 1
ATOM 4266 O O . LYS B 1 177 ? 2.84 -27.344 -16.969 1 98.12 177 LYS B O 1
ATOM 4271 N N . GLU B 1 178 ? 1.395 -27.359 -18.562 1 97.12 178 GLU B N 1
ATOM 4272 C CA . GLU B 1 178 ? 2.322 -27.953 -19.531 1 97.12 178 GLU B CA 1
ATOM 4273 C C . GLU B 1 178 ? 2.561 -27.016 -20.719 1 97.12 178 GLU B C 1
ATOM 4275 O O . GLU B 1 178 ? 1.622 -26.406 -21.219 1 97.12 178 GLU B O 1
ATOM 4280 N N . LEU B 1 179 ? 3.756 -26.906 -21.094 1 96.31 179 LEU B N 1
ATOM 4281 C CA . LEU B 1 179 ? 4.09 -26.078 -22.25 1 96.31 179 LEU B CA 1
ATOM 4282 C C . LEU B 1 179 ? 5.25 -26.672 -23.031 1 96.31 179 LEU B C 1
ATOM 4284 O O . LEU B 1 179 ? 5.957 -27.547 -22.531 1 96.31 179 LEU B O 1
ATOM 4288 N N . THR B 1 180 ? 5.355 -26.234 -24.266 1 95.69 180 THR B N 1
ATOM 4289 C CA . THR B 1 180 ? 6.5 -26.609 -25.094 1 95.69 180 THR B CA 1
ATOM 4290 C C . THR B 1 180 ? 7.664 -25.656 -24.859 1 95.69 180 THR B C 1
ATOM 4292 O O . THR B 1 180 ? 7.457 -24.469 -24.578 1 95.69 180 THR B O 1
ATOM 4295 N N . TRP B 1 181 ? 8.82 -26.172 -24.875 1 95.62 181 TRP B N 1
ATOM 4296 C CA . TRP B 1 181 ? 10.023 -25.359 -24.719 1 95.62 181 TRP B CA 1
ATOM 4297 C C . TRP B 1 181 ? 11.148 -25.859 -25.609 1 95.62 181 TRP B C 1
ATOM 4299 O O . TRP B 1 181 ? 10.961 -26.812 -26.391 1 95.62 181 TRP B O 1
ATOM 4309 N N . ASN B 1 182 ? 12.234 -25.141 -25.594 1 96 182 ASN B N 1
ATOM 4310 C CA . ASN B 1 182 ? 13.383 -25.469 -26.422 1 96 182 ASN B CA 1
ATOM 4311 C C . ASN B 1 182 ? 14.492 -26.141 -25.609 1 96 182 ASN B C 1
ATOM 4313 O O . ASN B 1 182 ? 15.352 -25.453 -25.062 1 96 182 ASN B O 1
ATOM 4317 N N . PRO B 1 183 ? 14.492 -27.438 -25.609 1 94.62 183 PRO B N 1
ATOM 4318 C CA . PRO B 1 183 ? 15.531 -28.141 -24.844 1 94.62 183 PRO B CA 1
ATOM 4319 C C . PRO B 1 183 ? 16.922 -28.016 -25.484 1 94.62 183 PRO B C 1
ATOM 4321 O O . PRO B 1 183 ? 17.031 -27.953 -26.703 1 94.62 183 PRO B O 1
ATOM 4324 N N . ALA B 1 184 ? 17.906 -27.984 -24.641 1 91.81 184 ALA B N 1
ATOM 4325 C CA . ALA B 1 184 ? 19.281 -27.922 -25.125 1 91.81 184 ALA B CA 1
ATOM 4326 C C . ALA B 1 184 ? 19.703 -29.281 -25.703 1 91.81 184 ALA B C 1
ATOM 4328 O O . ALA B 1 184 ? 20.578 -29.328 -26.578 1 91.81 184 ALA B O 1
ATOM 4329 N N . THR B 1 185 ? 19.234 -30.297 -25.109 1 88.62 185 THR B N 1
ATOM 4330 C CA . THR B 1 185 ? 19.547 -31.641 -25.594 1 88.62 185 THR B CA 1
ATOM 4331 C C . THR B 1 185 ? 18.266 -32.406 -25.906 1 88.62 185 THR B C 1
ATOM 4333 O O . THR B 1 185 ? 17.203 -32.125 -25.344 1 88.62 185 THR B O 1
ATOM 4336 N N . THR B 1 186 ? 18.453 -33.375 -26.859 1 82.88 186 THR B N 1
ATOM 4337 C CA . THR B 1 186 ? 17.328 -34.219 -27.219 1 82.88 186 THR B CA 1
ATOM 4338 C C . THR B 1 186 ? 17.125 -35.344 -26.203 1 82.88 186 THR B C 1
ATOM 4340 O O . THR B 1 186 ? 18.094 -35.844 -25.625 1 82.88 186 THR B O 1
ATOM 4343 N N . GLN B 1 187 ? 15.93 -35.75 -25.984 1 80 187 GLN B N 1
ATOM 4344 C CA . GLN B 1 187 ? 15.508 -36.844 -25.109 1 80 187 GLN B CA 1
ATOM 4345 C C . GLN B 1 187 ? 15.859 -36.531 -23.656 1 80 187 GLN B C 1
ATOM 4347 O O . GLN B 1 187 ? 16.172 -37.438 -22.875 1 80 187 GLN B O 1
ATOM 4352 N N . ALA B 1 188 ? 15.977 -35.25 -23.344 1 81.5 188 ALA B N 1
ATOM 4353 C CA . ALA B 1 188 ? 16.25 -34.844 -21.969 1 81.5 188 ALA B CA 1
ATOM 4354 C C . ALA B 1 188 ? 15.102 -35.219 -21.047 1 81.5 188 ALA B C 1
ATOM 4356 O O . ALA B 1 188 ? 13.93 -35.094 -21.422 1 81.5 188 ALA B O 1
ATOM 4357 N N . GLU B 1 189 ? 15.359 -35.906 -19.969 1 89 189 GLU B N 1
ATOM 4358 C CA . GLU B 1 189 ? 14.422 -36.156 -18.875 1 89 189 GLU B CA 1
ATOM 4359 C C . GLU B 1 189 ? 15.008 -35.719 -17.547 1 89 189 GLU B C 1
ATOM 4361 O O . GLU B 1 189 ? 16.125 -36.094 -17.172 1 89 189 GLU B O 1
ATOM 4366 N N . SER B 1 190 ? 14.32 -34.812 -16.922 1 89.25 190 SER B N 1
ATOM 4367 C CA . SER B 1 190 ? 14.758 -34.312 -15.633 1 89.25 190 SER B CA 1
ATOM 4368 C C . SER B 1 190 ? 13.578 -33.781 -14.82 1 89.25 190 SER B C 1
ATOM 4370 O O . SER B 1 190 ? 12.516 -33.531 -15.367 1 89.25 190 SER B O 1
ATOM 4372 N N . ALA B 1 191 ? 13.766 -33.812 -13.539 1 91.31 191 ALA B N 1
ATOM 4373 C CA . ALA B 1 191 ? 12.773 -33.25 -12.641 1 91.31 191 ALA B CA 1
ATOM 4374 C C . ALA B 1 191 ? 13.438 -32.562 -11.461 1 91.31 191 ALA B C 1
ATOM 4376 O O . ALA B 1 191 ? 14.508 -32.969 -11.008 1 91.31 191 ALA B O 1
ATOM 4377 N N . ALA B 1 192 ? 12.828 -31.547 -11.008 1 93 192 ALA B N 1
ATOM 4378 C CA . ALA B 1 192 ? 13.344 -30.797 -9.867 1 93 192 ALA B CA 1
ATOM 4379 C C . ALA B 1 192 ? 12.203 -30.156 -9.078 1 93 192 ALA B C 1
ATOM 4381 O O . ALA B 1 192 ? 11.141 -29.875 -9.633 1 93 192 ALA B O 1
ATOM 4382 N N . LEU B 1 193 ? 12.438 -30.031 -7.801 1 95.81 193 LEU B N 1
ATOM 4383 C CA . LEU B 1 193 ? 11.516 -29.312 -6.93 1 95.81 193 LEU B CA 1
ATOM 4384 C C . LEU B 1 193 ? 12.102 -27.969 -6.508 1 95.81 193 LEU B C 1
ATOM 4386 O O . LEU B 1 193 ? 13.078 -27.922 -5.758 1 95.81 193 LEU B O 1
ATOM 4390 N N . VAL B 1 194 ? 11.469 -26.922 -7.012 1 96.56 194 VAL B N 1
ATOM 4391 C CA . VAL B 1 194 ? 12.008 -25.578 -6.863 1 96.56 194 VAL B CA 1
ATOM 4392 C C . VAL B 1 194 ? 11.164 -24.797 -5.871 1 96.56 194 VAL B C 1
ATOM 4394 O O . VAL B 1 194 ? 9.93 -24.797 -5.945 1 96.56 194 VAL B O 1
ATOM 4397 N N . PRO B 1 195 ? 11.773 -24.078 -4.91 1 96.56 195 PRO B N 1
ATOM 4398 C CA . PRO B 1 195 ? 10.961 -23.234 -4.039 1 96.56 195 PRO B CA 1
ATOM 4399 C C . PRO B 1 195 ? 10.055 -22.281 -4.816 1 96.56 195 PRO B C 1
ATOM 4401 O O . PRO B 1 195 ? 10.531 -21.5 -5.648 1 96.56 195 PRO B O 1
ATOM 4404 N N . ALA B 1 196 ? 8.781 -22.281 -4.496 1 97.94 196 ALA B N 1
ATOM 4405 C CA . ALA B 1 196 ? 7.777 -21.547 -5.27 1 97.94 196 ALA B CA 1
ATOM 4406 C C . ALA B 1 196 ? 8.016 -20.047 -5.195 1 97.94 196 ALA B C 1
ATOM 4408 O O . ALA B 1 196 ? 7.879 -19.344 -6.195 1 97.94 196 ALA B O 1
ATOM 4409 N N . ARG B 1 197 ? 8.344 -19.594 -4.059 1 94.94 197 ARG B N 1
ATOM 4410 C CA . ARG B 1 197 ? 8.57 -18.156 -3.861 1 94.94 197 ARG B CA 1
ATOM 4411 C C . ARG B 1 197 ? 9.68 -17.656 -4.77 1 94.94 197 ARG B C 1
ATOM 4413 O O . ARG B 1 197 ? 9.539 -16.609 -5.406 1 94.94 197 ARG B O 1
ATOM 4420 N N . VAL B 1 198 ? 10.742 -18.359 -4.836 1 94.75 198 VAL B N 1
ATOM 4421 C CA . VAL B 1 198 ? 11.891 -17.984 -5.656 1 94.75 198 VAL B CA 1
ATOM 4422 C C . VAL B 1 198 ? 11.508 -18.031 -7.133 1 94.75 198 VAL B C 1
ATOM 4424 O O . VAL B 1 198 ? 11.836 -17.109 -7.891 1 94.75 198 VAL B O 1
ATOM 4427 N N . LEU B 1 199 ? 10.852 -19.078 -7.465 1 96.75 199 LEU B N 1
ATOM 4428 C CA . LEU B 1 199 ? 10.453 -19.25 -8.859 1 96.75 199 LEU B CA 1
ATOM 4429 C C . LEU B 1 199 ? 9.516 -18.125 -9.297 1 96.75 199 LEU B C 1
ATOM 4431 O O . LEU B 1 199 ? 9.672 -17.578 -10.391 1 96.75 199 LEU B O 1
ATOM 4435 N N . SER B 1 200 ? 8.562 -17.812 -8.5 1 96.44 200 SER B N 1
ATOM 4436 C CA . SER B 1 200 ? 7.602 -16.75 -8.805 1 96.44 200 SER B CA 1
ATOM 4437 C C . SER B 1 200 ? 8.297 -15.414 -9 1 96.44 200 SER B C 1
ATOM 4439 O O . SER B 1 200 ? 8.031 -14.711 -9.984 1 96.44 200 SER B O 1
ATOM 4441 N N . GLU B 1 201 ? 9.164 -15.055 -8.156 1 91.94 201 GLU B N 1
ATOM 4442 C CA . GLU B 1 201 ? 9.883 -13.797 -8.242 1 91.94 201 GLU B CA 1
ATOM 4443 C C . GLU B 1 201 ? 10.797 -13.766 -9.469 1 91.94 201 GLU B C 1
ATOM 4445 O O . GLU B 1 201 ? 10.891 -12.742 -10.148 1 91.94 201 GLU B O 1
ATOM 4450 N N . SER B 1 202 ? 11.469 -14.867 -9.742 1 92.69 202 SER B N 1
ATOM 4451 C CA . SER B 1 202 ? 12.391 -14.961 -10.867 1 92.69 202 SER B CA 1
ATOM 4452 C C . SER B 1 202 ? 11.656 -14.836 -12.203 1 92.69 202 SER B C 1
ATOM 4454 O O . SER B 1 202 ? 12.109 -14.133 -13.102 1 92.69 202 SER B O 1
ATOM 4456 N N . ALA B 1 203 ? 10.602 -15.516 -12.242 1 93.62 203 ALA B N 1
ATOM 4457 C CA . ALA B 1 203 ? 9.828 -15.492 -13.484 1 93.62 203 ALA B CA 1
ATOM 4458 C C . ALA B 1 203 ? 9.367 -14.07 -13.812 1 93.62 203 ALA B C 1
ATOM 4460 O O . ALA B 1 203 ? 9.461 -13.633 -14.961 1 93.62 203 ALA B O 1
ATOM 4461 N N . ARG B 1 204 ? 8.953 -13.344 -12.867 1 91.25 204 ARG B N 1
ATOM 4462 C CA . ARG B 1 204 ? 8.477 -11.977 -13.062 1 91.25 204 ARG B CA 1
ATOM 4463 C C . ARG B 1 204 ? 9.617 -11.047 -13.438 1 91.25 204 ARG B C 1
ATOM 4465 O O . ARG B 1 204 ? 9.445 -10.148 -14.266 1 91.25 204 ARG B O 1
ATOM 4472 N N . SER B 1 205 ? 10.711 -11.258 -12.875 1 91.81 205 SER B N 1
ATOM 4473 C CA . SER B 1 205 ? 11.836 -10.336 -13.016 1 91.81 205 SER B CA 1
ATOM 4474 C C . SER B 1 205 ? 12.586 -10.57 -14.32 1 91.81 205 SER B C 1
ATOM 4476 O O . SER B 1 205 ? 13.344 -9.711 -14.766 1 91.81 205 SER B O 1
ATOM 4478 N N . MET B 1 206 ? 12.438 -11.742 -14.977 1 89.94 206 MET B N 1
ATOM 4479 C CA . MET B 1 206 ? 13.18 -12.094 -16.188 1 89.94 206 MET B CA 1
ATOM 4480 C C . MET B 1 206 ? 12.273 -12.055 -17.406 1 89.94 206 MET B C 1
ATOM 4482 O O . MET B 1 206 ? 12.594 -12.641 -18.438 1 89.94 206 MET B O 1
ATOM 4486 N N . GLY B 1 207 ? 11.18 -11.344 -17.266 1 84.62 207 GLY B N 1
ATOM 4487 C CA . GLY B 1 207 ? 10.18 -11.336 -18.328 1 84.62 207 GLY B CA 1
ATOM 4488 C C . GLY B 1 207 ? 10.445 -10.289 -19.391 1 84.62 207 GLY B C 1
ATOM 4489 O O . GLY B 1 207 ? 9.641 -10.109 -20.297 1 84.62 207 GLY B O 1
ATOM 4490 N N . GLY B 1 208 ? 11.539 -9.586 -19.312 1 85.81 208 GLY B N 1
ATOM 4491 C CA . GLY B 1 208 ? 11.781 -8.484 -20.219 1 85.81 208 GLY B CA 1
ATOM 4492 C C . GLY B 1 208 ? 12.297 -8.938 -21.578 1 85.81 208 GLY B C 1
ATOM 4493 O O . GLY B 1 208 ? 12.156 -8.219 -22.578 1 85.81 208 GLY B O 1
ATOM 4494 N N . GLY B 1 209 ? 12.93 -10.125 -21.688 1 89.88 209 GLY B N 1
ATOM 4495 C CA . GLY B 1 209 ? 13.508 -10.633 -22.922 1 89.88 209 GLY B CA 1
ATOM 4496 C C . GLY B 1 209 ? 12.602 -11.609 -23.641 1 89.88 209 GLY B C 1
ATOM 4497 O O . GLY B 1 209 ? 11.438 -11.773 -23.281 1 89.88 209 GLY B O 1
ATOM 4498 N N . GLU B 1 210 ? 13.141 -12.188 -24.688 1 91.5 210 GLU B N 1
ATOM 4499 C CA . GLU B 1 210 ? 12.391 -13.125 -25.531 1 91.5 210 GLU B CA 1
ATOM 4500 C C . GLU B 1 210 ? 12.258 -14.484 -24.844 1 91.5 210 GLU B C 1
ATOM 4502 O O . GLU B 1 210 ? 11.25 -15.172 -25.016 1 91.5 210 GLU B O 1
ATOM 4507 N N . ALA B 1 211 ? 13.328 -14.805 -24.062 1 95.94 211 ALA B N 1
ATOM 4508 C CA . ALA B 1 211 ? 13.328 -16.156 -23.484 1 95.94 211 ALA B CA 1
ATOM 4509 C C . ALA B 1 211 ? 14.016 -16.172 -22.125 1 95.94 211 ALA B C 1
ATOM 4511 O O . ALA B 1 211 ? 14.82 -15.297 -21.812 1 95.94 211 ALA B O 1
ATOM 4512 N N . VAL B 1 212 ? 13.625 -17.109 -21.375 1 96.69 212 VAL B N 1
ATOM 4513 C CA . VAL B 1 212 ? 14.281 -17.469 -20.125 1 96.69 212 VAL B CA 1
ATOM 4514 C C . VAL B 1 212 ? 14.992 -18.812 -20.281 1 96.69 212 VAL B C 1
ATOM 4516 O O . VAL B 1 212 ? 14.445 -19.75 -20.859 1 96.69 212 VAL B O 1
ATOM 4519 N N . ALA B 1 213 ? 16.219 -18.859 -19.812 1 96.5 213 ALA B N 1
ATOM 4520 C CA . ALA B 1 213 ? 16.969 -20.109 -19.812 1 96.5 213 ALA B CA 1
ATOM 4521 C C . ALA B 1 213 ? 16.875 -20.812 -18.469 1 96.5 213 ALA B C 1
ATOM 4523 O O . ALA B 1 213 ? 17.031 -20.172 -17.422 1 96.5 213 ALA B O 1
ATOM 4524 N N . LEU B 1 214 ? 16.562 -22.078 -18.562 1 95.62 214 LEU B N 1
ATOM 4525 C CA . LEU B 1 214 ? 16.562 -22.938 -17.375 1 95.62 214 LEU B CA 1
ATOM 4526 C C . LEU B 1 214 ? 17.781 -23.859 -17.375 1 95.62 214 LEU B C 1
ATOM 4528 O O . LEU B 1 214 ? 18.156 -24.406 -18.422 1 95.62 214 LEU B O 1
ATOM 4532 N N . ALA B 1 215 ? 18.391 -23.938 -16.188 1 94.25 215 ALA B N 1
ATOM 4533 C CA . ALA B 1 215 ? 19.516 -24.859 -16 1 94.25 215 ALA B CA 1
ATOM 4534 C C . ALA B 1 215 ? 19.281 -25.75 -14.789 1 94.25 215 ALA B C 1
ATOM 4536 O O . ALA B 1 215 ? 19.266 -25.281 -13.648 1 94.25 215 ALA B O 1
ATOM 4537 N N . LEU B 1 216 ? 18.938 -26.953 -15.07 1 88.38 216 LEU B N 1
ATOM 4538 C CA . LEU B 1 216 ? 18.734 -27.953 -14.016 1 88.38 216 LEU B CA 1
ATOM 4539 C C . LEU B 1 216 ? 19.938 -28.875 -13.898 1 88.38 216 LEU B C 1
ATOM 4541 O O . LEU B 1 216 ? 20.406 -29.406 -14.898 1 88.38 216 LEU B O 1
ATOM 4545 N N . SER B 1 217 ? 20.5 -28.859 -12.797 1 75.75 217 SER B N 1
ATOM 4546 C CA . SER B 1 217 ? 21.672 -29.719 -12.602 1 75.75 217 SER B CA 1
ATOM 4547 C C . SER B 1 217 ? 21.281 -31.188 -12.695 1 75.75 217 SER B C 1
ATOM 4549 O O . SER B 1 217 ? 20.297 -31.625 -12.094 1 75.75 217 SER B O 1
ATOM 4551 N N . ASN B 1 218 ? 21.562 -31.828 -14 1 55.22 218 ASN B N 1
ATOM 4552 C CA . ASN B 1 218 ? 21.438 -33.25 -14.219 1 55.22 218 ASN B CA 1
ATOM 4553 C C . ASN B 1 218 ? 22.531 -34.031 -13.5 1 55.22 218 ASN B C 1
ATOM 4555 O O . ASN B 1 218 ? 23.703 -33.656 -13.555 1 55.22 218 ASN B O 1
ATOM 4559 N N . GLY B 1 219 ? 22.453 -34.875 -12.492 1 48.94 219 GLY B N 1
ATOM 4560 C CA . GLY B 1 219 ? 23.312 -35.906 -11.914 1 48.94 219 GLY B CA 1
ATOM 4561 C C . GLY B 1 219 ? 24.266 -35.344 -10.867 1 48.94 219 GLY B C 1
ATOM 4562 O O . GLY B 1 219 ? 24 -34.312 -10.266 1 48.94 219 GLY B O 1
ATOM 4563 N N . ILE B 1 220 ? 25.781 -35.594 -11.117 1 44.97 220 ILE B N 1
ATOM 4564 C CA . ILE B 1 220 ? 26.984 -35.719 -10.312 1 44.97 220 ILE B CA 1
ATOM 4565 C C . ILE B 1 220 ? 27.344 -34.375 -9.711 1 44.97 220 ILE B C 1
ATOM 4567 O O . ILE B 1 220 ? 27.656 -34.281 -8.516 1 44.97 220 ILE B O 1
ATOM 4571 N N . GLU B 1 221 ? 27.641 -33.344 -10.398 1 43.81 221 GLU B N 1
ATOM 4572 C CA . GLU B 1 221 ? 28.453 -32.219 -9.977 1 43.81 221 GLU B CA 1
ATOM 4573 C C . GLU B 1 221 ? 27.578 -31.094 -9.43 1 43.81 221 GLU B C 1
ATOM 4575 O O . GLU B 1 221 ? 28.016 -30.312 -8.586 1 43.81 221 GLU B O 1
ATOM 4580 N N . GLY B 1 222 ? 26.484 -30.766 -9.758 1 49.66 222 GLY B N 1
ATOM 4581 C CA . GLY B 1 222 ? 25.672 -29.672 -9.258 1 49.66 222 GLY B CA 1
ATOM 4582 C C . GLY B 1 222 ? 24.516 -30.125 -8.391 1 49.66 222 GLY B C 1
ATOM 4583 O O . GLY B 1 222 ? 23.344 -30.031 -8.789 1 49.66 222 GLY B O 1
ATOM 4584 N N . GLU B 1 223 ? 24.781 -30.875 -7.492 1 59.06 223 GLU B N 1
ATOM 4585 C CA . GLU B 1 223 ? 23.875 -31.594 -6.598 1 59.06 223 GLU B CA 1
ATOM 4586 C C . GLU B 1 223 ? 22.922 -30.625 -5.891 1 59.06 223 GLU B C 1
ATOM 4588 O O . GLU B 1 223 ? 23.359 -29.797 -5.086 1 59.06 223 GLU B O 1
ATOM 4593 N N . GLY B 1 224 ? 21.719 -30.375 -6.461 1 86.19 224 GLY B N 1
ATOM 4594 C CA . GLY B 1 224 ? 20.531 -29.844 -5.781 1 86.19 224 GLY B CA 1
ATOM 4595 C C . GLY B 1 224 ? 20.281 -28.375 -6.066 1 86.19 224 GLY B C 1
ATOM 4596 O O . GLY B 1 224 ? 19.859 -27.625 -5.188 1 86.19 224 GLY B O 1
ATOM 4597 N N . LEU B 1 225 ? 20.891 -27.953 -7.398 1 92.81 225 LEU B N 1
ATOM 4598 C CA . LEU B 1 225 ? 20.734 -26.531 -7.738 1 92.81 225 LEU B CA 1
ATOM 4599 C C . LEU B 1 225 ? 19.969 -26.375 -9.047 1 92.81 225 LEU B C 1
ATOM 4601 O O . LEU B 1 225 ? 20.094 -27.203 -9.953 1 92.81 225 LEU B O 1
ATOM 4605 N N . ILE B 1 226 ? 19.234 -25.328 -9.164 1 94.81 226 ILE B N 1
ATOM 4606 C CA . ILE B 1 226 ? 18.656 -24.875 -10.422 1 94.81 226 ILE B CA 1
ATOM 4607 C C . ILE B 1 226 ? 19.109 -23.453 -10.727 1 94.81 226 ILE B C 1
ATOM 4609 O O . ILE B 1 226 ? 19.375 -22.672 -9.812 1 94.81 226 ILE B O 1
ATOM 4613 N N . GLY B 1 227 ? 19.25 -23.156 -12 1 95.62 227 GLY B N 1
ATOM 4614 C CA . GLY B 1 227 ? 19.578 -21.828 -12.477 1 95.62 227 GLY B CA 1
ATOM 4615 C C . GLY B 1 227 ? 18.562 -21.281 -13.461 1 95.62 227 GLY B C 1
ATOM 4616 O O . GLY B 1 227 ? 18.047 -22.016 -14.289 1 95.62 227 GLY B O 1
ATOM 4617 N N . LEU B 1 228 ? 18.297 -20.031 -13.336 1 96.25 228 LEU B N 1
ATOM 4618 C CA . LEU B 1 228 ? 17.484 -19.297 -14.289 1 96.25 228 LEU B CA 1
ATOM 4619 C C . LEU B 1 228 ? 18.219 -18.062 -14.797 1 96.25 228 LEU B C 1
ATOM 4621 O O . LEU B 1 228 ? 18.922 -17.391 -14.023 1 96.25 228 LEU B O 1
ATOM 4625 N N . SER B 1 229 ? 18.141 -17.812 -16.047 1 96.31 229 SER B N 1
ATOM 4626 C CA . SER B 1 229 ? 18.75 -16.609 -16.594 1 96.31 229 SER B CA 1
ATOM 4627 C C . SER B 1 229 ? 17.875 -16 -17.688 1 96.31 229 SER B C 1
ATOM 4629 O O . SER B 1 229 ? 17.141 -16.719 -18.375 1 96.31 229 SER B O 1
ATOM 4631 N N . GLY B 1 230 ? 17.891 -14.781 -17.812 1 94.88 230 GLY B N 1
ATOM 4632 C CA . GLY B 1 230 ? 17.141 -14.031 -18.797 1 94.88 230 GLY B CA 1
ATOM 4633 C C . GLY B 1 230 ? 17.406 -12.539 -18.75 1 94.88 230 GLY B C 1
ATOM 4634 O O . GLY B 1 230 ? 18.266 -12.078 -17.984 1 94.88 230 GLY B O 1
ATOM 4635 N N . GLU B 1 231 ? 16.781 -11.891 -19.688 1 91.5 231 GLU B N 1
ATOM 4636 C CA . GLU B 1 231 ? 16.906 -10.438 -19.75 1 91.5 231 GLU B CA 1
ATOM 4637 C C . GLU B 1 231 ? 15.812 -9.75 -18.938 1 91.5 231 GLU B C 1
ATOM 4639 O O . GLU B 1 231 ? 14.672 -10.211 -18.906 1 91.5 231 GLU B O 1
ATOM 4644 N N . GLY B 1 232 ? 16.141 -8.758 -18.156 1 85.62 232 GLY B N 1
ATOM 4645 C CA . GLY B 1 232 ? 15.203 -7.895 -17.453 1 85.62 232 GLY B CA 1
ATOM 4646 C C . GLY B 1 232 ? 15.5 -6.418 -17.641 1 85.62 232 GLY B C 1
ATOM 4647 O O . GLY B 1 232 ? 16.344 -6.051 -18.453 1 85.62 232 GLY B O 1
ATOM 4648 N N . ALA B 1 233 ? 14.68 -5.641 -16.938 1 76.19 233 ALA B N 1
ATOM 4649 C CA . ALA B 1 233 ? 14.938 -4.203 -16.953 1 76.19 233 ALA B CA 1
ATOM 4650 C C . ALA B 1 233 ? 16.328 -3.887 -16.438 1 76.19 233 ALA B C 1
ATOM 4652 O O . ALA B 1 233 ? 16.703 -4.309 -15.336 1 76.19 233 ALA B O 1
ATOM 4653 N N . GLY B 1 234 ? 17.172 -3.359 -17.328 1 74.12 234 GLY B N 1
ATOM 4654 C CA . GLY B 1 234 ? 18.453 -2.848 -16.859 1 74.12 234 GLY B CA 1
ATOM 4655 C C . GLY B 1 234 ? 19.594 -3.832 -17.047 1 74.12 234 GLY B C 1
ATOM 4656 O O . GLY B 1 234 ? 20.703 -3.596 -16.578 1 74.12 234 GLY B O 1
ATOM 4657 N N . GLY B 1 235 ? 19.25 -5.102 -17.531 1 86.75 235 GLY B N 1
ATOM 4658 C CA . GLY B 1 235 ? 20.406 -5.941 -17.766 1 86.75 235 GLY B CA 1
ATOM 4659 C C . GLY B 1 235 ? 20.094 -7.426 -17.734 1 86.75 235 GLY B C 1
ATOM 4660 O O . GLY B 1 235 ? 18.938 -7.812 -17.516 1 86.75 235 GLY B O 1
ATOM 4661 N N . ARG B 1 236 ? 21.188 -8.203 -17.953 1 93.25 236 ARG B N 1
ATOM 4662 C CA . ARG B 1 236 ? 21.094 -9.656 -17.922 1 93.25 236 ARG B CA 1
ATOM 4663 C C . ARG B 1 236 ? 21.078 -10.172 -16.484 1 93.25 236 ARG B C 1
ATOM 4665 O O . ARG B 1 236 ? 21.922 -9.789 -15.672 1 93.25 236 ARG B O 1
ATOM 4672 N N . ARG B 1 237 ? 20.156 -11.102 -16.188 1 96.19 237 ARG B N 1
ATOM 4673 C CA . ARG B 1 237 ? 19.953 -11.594 -14.82 1 96.19 237 ARG B CA 1
ATOM 4674 C C . ARG B 1 237 ? 20.172 -13.102 -14.742 1 96.19 237 ARG B C 1
ATOM 4676 O O . ARG B 1 237 ? 19.859 -13.828 -15.68 1 96.19 237 ARG B O 1
ATOM 4683 N N . GLU B 1 238 ? 20.719 -13.469 -13.672 1 96.19 238 GLU B N 1
ATOM 4684 C CA . GLU B 1 238 ? 20.922 -14.875 -13.344 1 96.19 238 GLU B CA 1
ATOM 4685 C C . GLU B 1 238 ? 20.562 -15.156 -11.891 1 96.19 238 GLU B C 1
ATOM 4687 O O . GLU B 1 238 ? 20.859 -14.359 -11 1 96.19 238 GLU B O 1
ATOM 4692 N N . LEU B 1 239 ? 19.891 -16.234 -11.711 1 96.5 239 LEU B N 1
ATOM 4693 C CA . LEU B 1 239 ? 19.516 -16.672 -10.375 1 96.5 239 LEU B CA 1
ATOM 4694 C C . LEU B 1 239 ? 19.781 -18.172 -10.203 1 96.5 239 LEU B C 1
ATOM 4696 O O . LEU B 1 239 ? 19.531 -18.953 -11.117 1 96.5 239 LEU B O 1
ATOM 4700 N N . THR B 1 240 ? 20.406 -18.562 -9.109 1 95.88 240 THR B N 1
ATOM 4701 C CA . THR B 1 240 ? 20.484 -19.969 -8.727 1 95.88 240 THR B CA 1
ATOM 4702 C C . THR B 1 240 ? 19.828 -20.188 -7.379 1 95.88 240 THR B C 1
ATOM 4704 O O . THR B 1 240 ? 19.828 -19.312 -6.52 1 95.88 240 THR B O 1
ATOM 4707 N N . THR B 1 241 ? 19.266 -21.297 -7.195 1 95.81 241 THR B N 1
ATOM 4708 C CA . THR B 1 241 ? 18.703 -21.625 -5.898 1 95.81 241 THR B CA 1
ATOM 4709 C C . THR B 1 241 ? 18.812 -23.125 -5.637 1 95.81 241 THR B C 1
ATOM 4711 O O . THR B 1 241 ? 18.797 -23.938 -6.578 1 95.81 241 THR B O 1
ATOM 4714 N N . ARG B 1 242 ? 18.938 -23.422 -4.348 1 94.38 242 ARG B N 1
ATOM 4715 C CA . ARG B 1 242 ? 18.953 -24.828 -3.947 1 94.38 242 ARG B CA 1
ATOM 4716 C C . ARG B 1 242 ? 17.578 -25.453 -4.117 1 94.38 242 ARG B C 1
ATOM 4718 O O . ARG B 1 242 ? 16.562 -24.828 -3.822 1 94.38 242 ARG B O 1
ATOM 4725 N N . LEU B 1 243 ? 17.594 -26.672 -4.598 1 95.62 243 LEU B N 1
ATOM 4726 C CA . LEU B 1 243 ? 16.359 -27.422 -4.766 1 95.62 243 LEU B CA 1
ATOM 4727 C C . LEU B 1 243 ? 15.844 -27.922 -3.424 1 95.62 243 LEU B C 1
ATOM 4729 O O . LEU B 1 243 ? 16.609 -28.109 -2.482 1 95.62 243 LEU B O 1
ATOM 4733 N N . LEU B 1 244 ? 14.539 -28 -3.34 1 94.19 244 LEU B N 1
ATOM 4734 C CA . LEU B 1 244 ? 13.953 -28.625 -2.158 1 94.19 244 LEU B CA 1
ATOM 4735 C C . LEU B 1 244 ? 14.195 -30.125 -2.156 1 94.19 244 LEU B C 1
ATOM 4737 O O . LEU B 1 244 ? 14.219 -30.766 -3.217 1 94.19 244 LEU B O 1
ATOM 4741 N N . ASP B 1 245 ? 14.344 -30.562 -0.958 1 89.88 245 ASP B N 1
ATOM 4742 C CA . ASP B 1 245 ? 14.492 -32 -0.778 1 89.88 245 ASP B CA 1
ATOM 4743 C C . ASP B 1 245 ? 13.133 -32.656 -0.562 1 89.88 245 ASP B C 1
ATOM 4745 O O . ASP B 1 245 ? 12.164 -32 -0.191 1 89.88 245 ASP B O 1
ATOM 4749 N N . GLY B 1 246 ? 13.086 -33.938 -0.913 1 88.75 246 GLY B N 1
ATOM 4750 C CA . GLY B 1 246 ? 11.875 -34.688 -0.646 1 88.75 246 GLY B CA 1
ATOM 4751 C C . GLY B 1 246 ? 11.18 -35.156 -1.907 1 88.75 246 GLY B C 1
ATOM 4752 O O . GLY B 1 246 ? 11.477 -34.688 -3.004 1 88.75 246 GLY B O 1
ATOM 4753 N N . GLU B 1 247 ? 10.328 -36.062 -1.695 1 92 247 GLU B N 1
ATOM 4754 C CA . GLU B 1 247 ? 9.578 -36.625 -2.809 1 92 247 GLU B CA 1
ATOM 4755 C C . GLU B 1 247 ? 8.258 -35.875 -3.018 1 92 247 GLU B C 1
ATOM 4757 O O . GLU B 1 247 ? 7.422 -35.844 -2.113 1 92 247 GLU B O 1
ATOM 4762 N N . PHE B 1 248 ? 8.164 -35.281 -4.176 1 93.94 248 PHE B N 1
ATOM 4763 C CA . PHE B 1 248 ? 6.898 -34.656 -4.543 1 93.94 248 PHE B CA 1
ATOM 4764 C C . PHE B 1 248 ? 5.781 -35.688 -4.629 1 93.94 248 PHE B C 1
ATOM 4766 O O . PHE B 1 248 ? 5.977 -36.781 -5.176 1 93.94 248 PHE B O 1
ATOM 4773 N N . PRO B 1 249 ? 4.598 -35.344 -4.141 1 93.12 249 PRO B N 1
ATOM 4774 C CA . PRO B 1 249 ? 3.514 -36.344 -4.133 1 93.12 249 PRO B CA 1
ATOM 4775 C C . PRO B 1 249 ? 3.1 -36.781 -5.539 1 93.12 249 PRO B C 1
ATOM 4777 O O . PRO B 1 249 ? 3.1 -35.969 -6.465 1 93.12 249 PRO B O 1
ATOM 4780 N N . LYS B 1 250 ? 2.842 -38.062 -5.688 1 90.75 250 LYS B N 1
ATOM 4781 C CA . LYS B 1 250 ? 2.346 -38.594 -6.949 1 90.75 250 LYS B CA 1
ATOM 4782 C C . LYS B 1 250 ? 0.857 -38.312 -7.121 1 90.75 250 LYS B C 1
ATOM 4784 O O . LYS B 1 250 ? 0.019 -39.188 -6.898 1 90.75 250 LYS B O 1
ATOM 4789 N N . VAL B 1 251 ? 0.492 -37.094 -7.582 1 88.38 251 VAL B N 1
ATOM 4790 C CA . VAL B 1 251 ? -0.902 -36.688 -7.539 1 88.38 251 VAL B CA 1
ATOM 4791 C C . VAL B 1 251 ? -1.359 -36.25 -8.938 1 88.38 251 VAL B C 1
ATOM 4793 O O . VAL B 1 251 ? -2.455 -35.719 -9.102 1 88.38 251 VAL B O 1
ATOM 4796 N N . ARG B 1 252 ? -0.585 -36.5 -9.938 1 89.25 252 ARG B N 1
ATOM 4797 C CA . ARG B 1 252 ? -0.934 -36.125 -11.297 1 89.25 252 ARG B CA 1
ATOM 4798 C C . ARG B 1 252 ? -2.244 -36.75 -11.734 1 89.25 252 ARG B C 1
ATOM 4800 O O . ARG B 1 252 ? -3.037 -36.125 -12.453 1 89.25 252 ARG B O 1
ATOM 4807 N N . HIS B 1 253 ? -2.441 -37.938 -11.312 1 90.62 253 HIS B N 1
ATOM 4808 C CA . HIS B 1 253 ? -3.615 -38.719 -11.711 1 90.62 253 HIS B CA 1
ATOM 4809 C C . HIS B 1 253 ? -4.898 -38.062 -11.219 1 90.62 253 HIS B C 1
ATOM 4811 O O . HIS B 1 253 ? -5.98 -38.312 -11.758 1 90.62 253 HIS B O 1
ATOM 4817 N N . LEU B 1 254 ? -4.836 -37.219 -10.219 1 89.62 254 LEU B N 1
ATOM 4818 C CA . LEU B 1 254 ? -6.004 -36.531 -9.672 1 89.62 254 LEU B CA 1
ATOM 4819 C C . LEU B 1 254 ? -6.582 -35.562 -10.68 1 89.62 254 LEU B C 1
ATOM 4821 O O . LEU B 1 254 ? -7.715 -35.094 -10.523 1 89.62 254 LEU B O 1
ATOM 4825 N N . MET B 1 255 ? -5.824 -35.281 -11.703 1 91 255 MET B N 1
ATOM 4826 C CA . MET B 1 255 ? -6.289 -34.344 -12.703 1 91 255 MET B CA 1
ATOM 4827 C C . MET B 1 255 ? -7.082 -35.031 -13.805 1 91 255 MET B C 1
ATOM 4829 O O . MET B 1 255 ? -7.719 -34.375 -14.625 1 91 255 MET B O 1
ATOM 4833 N N . ASP B 1 256 ? -6.969 -36.312 -13.828 1 91.44 256 ASP B N 1
ATOM 4834 C CA . ASP B 1 256 ? -7.723 -37.094 -14.812 1 91.44 256 ASP B CA 1
ATOM 4835 C C . ASP B 1 256 ? -9.148 -37.344 -14.328 1 91.44 256 ASP B C 1
ATOM 4837 O O . ASP B 1 256 ? -9.477 -38.469 -13.906 1 91.44 256 ASP B O 1
ATOM 4841 N N . ILE B 1 257 ? -9.977 -36.406 -14.516 1 92.19 257 ILE B N 1
ATOM 4842 C CA . ILE B 1 257 ? -11.352 -36.469 -14.023 1 92.19 257 ILE B CA 1
ATOM 4843 C C . ILE B 1 257 ? -12.312 -36.688 -15.188 1 92.19 257 ILE B C 1
ATOM 4845 O O . ILE B 1 257 ? -12.242 -35.969 -16.188 1 92.19 257 ILE B O 1
ATOM 4849 N N . LYS B 1 258 ? -13.094 -37.75 -15.109 1 92.88 258 LYS B N 1
ATOM 4850 C CA . LYS B 1 258 ? -14.25 -37.938 -15.977 1 92.88 258 LYS B CA 1
ATOM 4851 C C . LYS B 1 258 ? -15.531 -37.438 -15.312 1 92.88 258 LYS B C 1
ATOM 4853 O O . LYS B 1 258 ? -16.125 -38.156 -14.492 1 92.88 258 LYS B O 1
ATOM 4858 N N . PRO B 1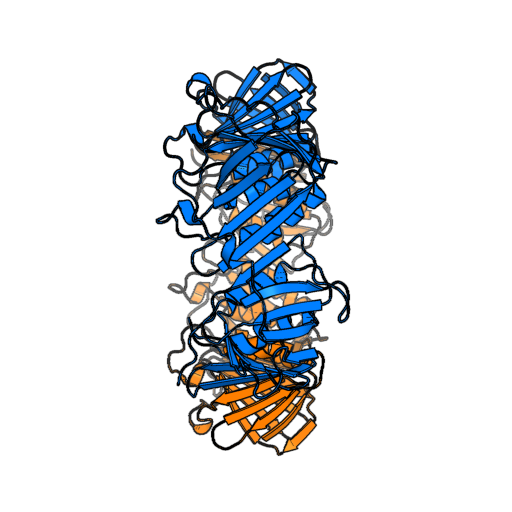 259 ? -15.922 -36.312 -15.75 1 94.88 259 PRO B N 1
ATOM 4859 C CA . PRO B 1 259 ? -17 -35.656 -14.984 1 94.88 259 PRO B CA 1
ATOM 4860 C C . PRO B 1 259 ? -18.359 -36.312 -15.227 1 94.88 259 PRO B C 1
ATOM 4862 O O . PRO B 1 259 ? -18.641 -36.75 -16.344 1 94.88 259 PRO B O 1
ATOM 4865 N N . ASN B 1 260 ? -19.188 -36.375 -14.258 1 95.62 260 ASN B N 1
ATOM 4866 C CA . ASN B 1 260 ? -20.609 -36.656 -14.359 1 95.62 260 ASN B CA 1
ATOM 4867 C C . ASN B 1 260 ? -21.438 -35.406 -14.57 1 95.62 260 ASN B C 1
ATOM 4869 O O . ASN B 1 260 ? -22.516 -35.469 -15.148 1 95.62 260 ASN B O 1
ATOM 4873 N N . VAL B 1 261 ? -20.953 -34.312 -14.07 1 96.25 261 VAL B N 1
ATOM 4874 C CA . VAL B 1 261 ? -21.594 -33 -14.227 1 96.25 261 VAL B CA 1
ATOM 4875 C C . VAL B 1 261 ? -20.547 -31.969 -14.602 1 96.25 261 VAL B C 1
ATOM 4877 O O . VAL B 1 261 ? -19.453 -31.938 -14.023 1 96.25 261 VAL B O 1
ATOM 4880 N N . THR B 1 262 ? -20.812 -31.156 -15.586 1 97.12 262 THR B N 1
ATOM 4881 C CA . THR B 1 262 ? -19.969 -30.016 -15.898 1 97.12 262 THR B CA 1
ATOM 4882 C C . THR B 1 262 ? -20.75 -28.703 -15.812 1 97.12 262 THR B C 1
ATOM 4884 O O . THR B 1 262 ? -21.953 -28.672 -16.109 1 97.12 262 THR B O 1
ATOM 4887 N N . VAL B 1 263 ? -20.141 -27.703 -15.32 1 98.06 263 VAL B N 1
ATOM 4888 C CA . VAL B 1 263 ? -20.703 -26.359 -15.234 1 98.06 263 VAL B CA 1
ATOM 4889 C C . VAL B 1 263 ? -19.812 -25.375 -15.977 1 98.06 263 VAL B C 1
ATOM 4891 O O . VAL B 1 263 ? -18.625 -25.281 -15.703 1 98.06 263 VAL B O 1
ATOM 4894 N N . ARG B 1 264 ? -20.297 -24.688 -16.953 1 98.62 264 ARG B N 1
ATOM 4895 C CA . ARG B 1 264 ? -19.594 -23.672 -17.719 1 98.62 264 ARG B CA 1
ATOM 4896 C C . ARG B 1 264 ? -20.172 -22.281 -17.453 1 98.62 264 ARG B C 1
ATOM 4898 O O . ARG B 1 264 ? -21.375 -22.078 -17.562 1 98.62 264 ARG B O 1
ATOM 4905 N N . VAL B 1 265 ? -19.375 -21.375 -17.047 1 98.62 265 VAL B N 1
ATOM 4906 C CA . VAL B 1 265 ? -19.828 -20.047 -16.625 1 98.62 265 VAL B CA 1
ATOM 4907 C C . VAL B 1 265 ? -18.766 -19 -16.984 1 98.62 265 VAL B C 1
ATOM 4909 O O . VAL B 1 265 ? -17.609 -19.344 -17.234 1 98.62 265 VAL B O 1
ATOM 4912 N N . LYS B 1 266 ? -19.156 -17.75 -17.109 1 98.62 266 LYS B N 1
ATOM 4913 C CA . LYS B 1 266 ? -18.188 -16.672 -17.312 1 98.62 266 LYS B CA 1
ATOM 4914 C C . LYS B 1 266 ? -17.203 -16.578 -16.141 1 98.62 266 LYS B C 1
ATOM 4916 O O . LYS B 1 266 ? -17.625 -16.484 -14.992 1 98.62 266 LYS B O 1
ATOM 4921 N N . THR B 1 267 ? -15.914 -16.531 -16.453 1 98.75 267 THR B N 1
ATOM 4922 C CA . THR B 1 267 ? -14.875 -16.578 -15.422 1 98.75 267 THR B CA 1
ATOM 4923 C C . THR B 1 267 ? -14.984 -15.383 -14.484 1 98.75 267 THR B C 1
ATOM 4925 O O . THR B 1 267 ? -14.984 -15.539 -13.266 1 98.75 267 THR B O 1
ATOM 4928 N N . GLU B 1 268 ? -15.102 -14.203 -15.016 1 98 268 GLU B N 1
ATOM 4929 C CA . GLU B 1 268 ? -15.133 -12.977 -14.227 1 98 268 GLU B CA 1
ATOM 4930 C C . GLU B 1 268 ? -16.375 -12.93 -13.336 1 98 268 GLU B C 1
ATOM 4932 O O . GLU B 1 268 ? -16.297 -12.484 -12.188 1 98 268 GLU B O 1
ATOM 4937 N N . GLU B 1 269 ? -17.516 -13.375 -13.836 1 97.94 269 GLU B N 1
ATOM 4938 C CA . GLU B 1 269 ? -18.766 -13.336 -13.07 1 97.94 269 GLU B CA 1
ATOM 4939 C C . GLU B 1 269 ? -18.688 -14.227 -11.836 1 97.94 269 GLU B C 1
ATOM 4941 O O . GLU B 1 269 ? -19.078 -13.82 -10.742 1 97.94 269 GLU B O 1
ATOM 4946 N N . VAL B 1 270 ? -18.203 -15.391 -12.078 1 98.56 270 VAL B N 1
ATOM 4947 C CA . VAL B 1 270 ? -18.125 -16.312 -10.945 1 98.56 270 VAL B CA 1
ATOM 4948 C C . VAL B 1 270 ? -17.047 -15.828 -9.969 1 98.56 270 VAL B C 1
ATOM 4950 O O . VAL B 1 270 ? -17.234 -15.906 -8.75 1 98.56 270 VAL B O 1
ATOM 4953 N N . LEU B 1 271 ? -15.938 -15.391 -10.43 1 98.56 271 LEU B N 1
ATOM 4954 C CA . LEU B 1 271 ? -14.883 -14.875 -9.57 1 98.56 271 LEU B CA 1
ATOM 4955 C C . LEU B 1 271 ? -15.406 -13.75 -8.688 1 98.56 271 LEU B C 1
ATOM 4957 O O . LEU B 1 271 ? -15.219 -13.773 -7.465 1 98.56 271 LEU B O 1
ATOM 4961 N N . GLU B 1 272 ? -16.062 -12.758 -9.25 1 97.88 272 GLU B N 1
ATOM 4962 C CA . GLU B 1 272 ? -16.609 -11.625 -8.5 1 97.88 272 GLU B CA 1
ATOM 4963 C C . GLU B 1 272 ? -17.656 -12.078 -7.496 1 97.88 272 GLU B C 1
ATOM 4965 O O . GLU B 1 272 ? -17.734 -11.562 -6.379 1 97.88 272 GLU B O 1
ATOM 4970 N N . SER B 1 273 ? -18.453 -12.977 -7.91 1 98.19 273 SER B N 1
ATOM 4971 C CA . SER B 1 273 ? -19.5 -13.5 -7.031 1 98.19 273 SER B CA 1
ATOM 4972 C C . SER B 1 273 ? -18.906 -14.203 -5.82 1 98.19 273 SER B C 1
ATOM 4974 O O . SER B 1 273 ? -19.375 -14.031 -4.695 1 98.19 273 SER B O 1
ATOM 4976 N N . VAL B 1 274 ? -17.906 -15.031 -6.086 1 98.06 274 VAL B N 1
ATOM 4977 C CA . VAL B 1 274 ? -17.234 -15.711 -4.988 1 98.06 274 VAL B CA 1
ATOM 4978 C C . VAL B 1 274 ? -16.688 -14.688 -4 1 98.06 274 VAL B C 1
ATOM 4980 O O . VAL B 1 274 ? -16.828 -14.836 -2.785 1 98.06 274 VAL B O 1
ATOM 4983 N N . LYS B 1 275 ? -16.078 -13.664 -4.484 1 97.12 275 LYS B N 1
ATOM 4984 C CA . LYS B 1 275 ? -15.523 -12.609 -3.635 1 97.12 275 LYS B CA 1
ATOM 4985 C C . LYS B 1 275 ? -16.625 -11.945 -2.803 1 97.12 275 LYS B C 1
ATOM 4987 O O . LYS B 1 275 ? -16.438 -11.711 -1.604 1 97.12 275 LYS B O 1
ATOM 4992 N N . ARG B 1 276 ? -17.766 -11.672 -3.416 1 96.56 276 ARG B N 1
ATOM 4993 C CA . ARG B 1 276 ? -18.891 -11.016 -2.74 1 96.56 276 ARG B CA 1
ATOM 4994 C C . ARG B 1 276 ? -19.469 -11.914 -1.648 1 96.56 276 ARG B C 1
ATOM 4996 O O . ARG B 1 276 ? -19.594 -11.492 -0.495 1 96.56 276 ARG B O 1
ATOM 5003 N N . VAL B 1 277 ? -19.719 -13.086 -2.031 1 97.12 277 VAL B N 1
ATOM 5004 C CA . VAL B 1 277 ? -20.422 -13.992 -1.127 1 97.12 277 VAL B CA 1
ATOM 5005 C C . VAL B 1 277 ? -19.5 -14.383 0.029 1 97.12 277 VAL B C 1
ATOM 5007 O O . VAL B 1 277 ? -19.953 -14.562 1.159 1 97.12 277 VAL B O 1
ATOM 5010 N N . SER B 1 278 ? -18.25 -14.414 -0.227 1 96.88 278 SER B N 1
ATOM 5011 C CA . SER B 1 278 ? -17.281 -14.82 0.784 1 96.88 278 SER B CA 1
ATOM 5012 C C . SER B 1 278 ? -17.156 -13.781 1.89 1 96.88 278 SER B C 1
ATOM 5014 O O . SER B 1 278 ? -16.625 -14.062 2.965 1 96.88 278 SER B O 1
ATOM 5016 N N . LEU B 1 279 ? -17.625 -12.539 1.713 1 96.38 279 LEU B N 1
ATOM 5017 C CA . LEU B 1 279 ? -17.531 -11.469 2.697 1 96.38 279 LEU B CA 1
ATOM 5018 C C . LEU B 1 279 ? -18.297 -11.828 3.965 1 96.38 279 LEU B C 1
ATOM 5020 O O . LEU B 1 279 ? -18 -11.32 5.047 1 96.38 279 LEU B O 1
ATOM 5024 N N . VAL B 1 280 ? -19.328 -12.734 3.826 1 95.75 280 VAL B N 1
ATOM 5025 C CA . VAL B 1 280 ? -20.141 -13.094 4.988 1 95.75 280 VAL B CA 1
ATOM 5026 C C . VAL B 1 280 ? -19.781 -14.492 5.465 1 95.75 280 VAL B C 1
ATOM 5028 O O . VAL B 1 280 ? -20.453 -15.062 6.324 1 95.75 280 VAL B O 1
ATOM 5031 N N . ALA B 1 281 ? -18.781 -15.039 4.836 1 90.25 281 ALA B N 1
ATOM 5032 C CA . ALA B 1 281 ? -18.344 -16.375 5.25 1 90.25 281 ALA B CA 1
ATOM 5033 C C . ALA B 1 281 ? -17.484 -16.297 6.5 1 90.25 281 ALA B C 1
ATOM 5035 O O . ALA B 1 281 ? -16.641 -15.414 6.633 1 90.25 281 ALA B O 1
ATOM 5036 N N . GLU B 1 282 ? -17.734 -17.141 7.457 1 85.19 282 GLU B N 1
ATOM 5037 C CA . GLU B 1 282 ? -16.828 -17.266 8.594 1 85.19 282 GLU B CA 1
ATOM 5038 C C . GLU B 1 282 ? -15.484 -17.844 8.172 1 85.19 282 GLU B C 1
ATOM 5040 O O . GLU B 1 282 ? -15.375 -18.484 7.125 1 85.19 282 GLU B O 1
ATOM 5045 N N . ARG B 1 283 ? -14.57 -17.594 9.086 1 79.25 283 ARG B N 1
ATOM 5046 C CA . ARG B 1 283 ? -13.25 -18.141 8.805 1 79.25 283 ARG B CA 1
ATOM 5047 C C . ARG B 1 283 ? -13.312 -19.656 8.672 1 79.25 283 ARG B C 1
ATOM 5049 O O . ARG B 1 283 ? -14 -20.328 9.445 1 79.25 283 ARG B O 1
ATOM 5056 N N . ASN B 1 284 ? -12.805 -20.266 7.625 1 79.94 284 ASN B N 1
ATOM 5057 C CA . ASN B 1 284 ? -12.656 -21.688 7.367 1 79.94 284 ASN B CA 1
ATOM 5058 C C . ASN B 1 284 ? -13.977 -22.328 6.953 1 79.94 284 ASN B C 1
ATOM 5060 O O . ASN B 1 284 ? -14.141 -23.547 7.039 1 79.94 284 ASN B O 1
ATOM 5064 N N . THR B 1 285 ? -14.906 -21.484 6.68 1 86.94 285 THR B N 1
ATOM 5065 C CA . THR B 1 285 ? -16.156 -22.062 6.184 1 86.94 285 THR B CA 1
ATOM 5066 C C . THR B 1 285 ? -16.188 -22.047 4.66 1 86.94 285 THR B C 1
ATOM 5068 O O . THR B 1 285 ? -15.453 -21.281 4.023 1 86.94 285 THR B O 1
ATOM 5071 N N . SER B 1 286 ? -17.031 -22.969 4.164 1 92.38 286 SER B N 1
ATOM 5072 C CA . SER B 1 286 ? -17.094 -23.172 2.721 1 92.38 286 SER B CA 1
ATOM 5073 C C . SER B 1 286 ? -18.078 -22.203 2.076 1 92.38 286 SER B C 1
ATOM 5075 O O . SER B 1 286 ? -19 -21.719 2.734 1 92.38 286 SER B O 1
ATOM 5077 N N . VAL B 1 287 ? -17.812 -21.812 0.887 1 96.19 287 VAL B N 1
ATOM 5078 C CA . VAL B 1 287 ? -18.812 -21.281 -0.033 1 96.19 287 VAL B CA 1
ATOM 5079 C C . VAL B 1 287 ? -19.531 -22.438 -0.741 1 96.19 287 VAL B C 1
ATOM 5081 O O . VAL B 1 287 ? -18.875 -23.312 -1.323 1 96.19 287 VAL B O 1
ATOM 5084 N N . ARG B 1 288 ? -20.812 -22.469 -0.635 1 96.62 288 ARG B N 1
ATOM 5085 C CA . ARG B 1 288 ? -21.609 -23.531 -1.254 1 96.62 288 ARG B CA 1
ATOM 5086 C C . ARG B 1 288 ? -22.031 -23.141 -2.668 1 96.62 288 ARG B C 1
ATOM 5088 O O . ARG B 1 288 ? -22.5 -22.016 -2.895 1 96.62 288 ARG B O 1
ATOM 5095 N N . MET B 1 289 ? -21.781 -23.969 -3.572 1 97.62 289 MET B N 1
ATOM 5096 C CA . MET B 1 289 ? -22.281 -23.828 -4.938 1 97.62 289 MET B CA 1
ATOM 5097 C C . MET B 1 289 ? -23.438 -24.797 -5.188 1 97.62 289 MET B C 1
ATOM 5099 O O . MET B 1 289 ? -23.25 -26.016 -5.16 1 97.62 289 MET B O 1
ATOM 5103 N N . VAL B 1 290 ? -24.578 -24.25 -5.375 1 97.5 290 VAL B N 1
ATOM 5104 C CA . VAL B 1 290 ? -25.734 -25.031 -5.773 1 97.5 290 VAL B CA 1
ATOM 5105 C C . VAL B 1 290 ? -25.844 -25.078 -7.293 1 97.5 290 VAL B C 1
ATOM 5107 O O . VAL B 1 290 ? -25.812 -24.031 -7.949 1 97.5 290 VAL B O 1
ATOM 5110 N N . ILE B 1 291 ? -25.953 -26.25 -7.832 1 97.25 291 ILE B N 1
ATOM 5111 C CA . ILE B 1 291 ? -26 -26.438 -9.281 1 97.25 291 ILE B CA 1
ATOM 5112 C C . ILE B 1 291 ? -27.422 -26.734 -9.727 1 97.25 291 ILE B C 1
ATOM 5114 O O . ILE B 1 291 ? -28.031 -27.719 -9.281 1 97.25 291 ILE B O 1
ATOM 5118 N N . GLU B 1 292 ? -27.844 -25.859 -10.539 1 94.75 292 GLU B N 1
ATOM 5119 C CA . GLU B 1 292 ? -29.172 -26.047 -11.141 1 94.75 292 GLU B CA 1
ATOM 5120 C C . GLU B 1 292 ? -29.062 -26.297 -12.648 1 94.75 292 GLU B C 1
ATOM 5122 O O . GLU B 1 292 ? -27.969 -26.609 -13.156 1 94.75 292 GLU B O 1
ATOM 5127 N N . ASP B 1 293 ? -30.25 -26.312 -13.383 1 92.19 293 ASP B N 1
ATOM 5128 C CA . ASP B 1 293 ? -30.266 -26.703 -14.789 1 92.19 293 ASP B CA 1
ATOM 5129 C C . ASP B 1 293 ? -29.578 -25.656 -15.664 1 92.19 293 ASP B C 1
ATOM 5131 O O . ASP B 1 293 ? -28.844 -26.016 -16.594 1 92.19 293 ASP B O 1
ATOM 5135 N N . ASP B 1 294 ? -29.766 -24.391 -15.328 1 95.38 294 ASP B N 1
ATOM 5136 C CA . ASP B 1 294 ? -29.25 -23.359 -16.219 1 95.38 294 ASP B CA 1
ATOM 5137 C C . ASP B 1 294 ? -28.547 -22.25 -15.422 1 95.38 294 ASP B C 1
ATOM 5139 O O . ASP B 1 294 ? -28.375 -21.141 -15.922 1 95.38 294 ASP B O 1
ATOM 5143 N N . ARG B 1 295 ? -28.203 -22.578 -14.18 1 97.31 295 ARG B N 1
ATOM 5144 C CA . ARG B 1 295 ? -27.531 -21.594 -13.344 1 97.31 295 ARG B CA 1
ATOM 5145 C C . ARG B 1 295 ? -26.859 -22.25 -12.141 1 97.31 295 ARG B C 1
ATOM 5147 O O . ARG B 1 295 ? -27.141 -23.406 -11.828 1 97.31 295 ARG B O 1
ATOM 5154 N N . ILE B 1 296 ? -26 -21.562 -11.594 1 98.31 296 ILE B N 1
ATOM 5155 C CA . ILE B 1 296 ? -25.484 -21.922 -10.281 1 98.31 296 ILE B CA 1
ATOM 5156 C C . ILE B 1 296 ? -25.766 -20.797 -9.289 1 98.31 296 ILE B C 1
ATOM 5158 O O . ILE B 1 296 ? -25.922 -19.641 -9.68 1 98.31 296 ILE B O 1
ATOM 5162 N N . ALA B 1 297 ? -25.891 -21.172 -8.078 1 98.31 297 ALA B N 1
ATOM 5163 C CA . ALA B 1 297 ? -26.016 -20.219 -6.984 1 98.31 297 ALA B CA 1
ATOM 5164 C C . ALA B 1 297 ? -24.891 -20.406 -5.965 1 98.31 297 ALA B C 1
ATOM 5166 O O . ALA B 1 297 ? -24.656 -21.516 -5.492 1 98.31 297 ALA B O 1
ATOM 5167 N N . LEU B 1 298 ? -24.188 -19.359 -5.691 1 98.12 298 LEU B N 1
ATOM 5168 C CA . LEU B 1 298 ? -23.172 -19.344 -4.637 1 98.12 298 LEU B CA 1
ATOM 5169 C C . LEU B 1 298 ? -23.75 -18.781 -3.344 1 98.12 298 LEU B C 1
ATOM 5171 O O . LEU B 1 298 ? -24.422 -17.75 -3.359 1 98.12 298 LEU B O 1
ATOM 5175 N N . ASP B 1 299 ? -23.516 -19.422 -2.271 1 95.88 299 ASP B N 1
ATOM 5176 C CA . ASP B 1 299 ? -24.047 -18.891 -1.022 1 95.88 299 ASP B CA 1
ATOM 5177 C C . ASP B 1 299 ? -23.094 -19.141 0.14 1 95.88 299 ASP B C 1
ATOM 5179 O O . ASP B 1 299 ? -22.281 -20.062 0.09 1 95.88 299 ASP B O 1
ATOM 5183 N N . ALA B 1 300 ? -23.094 -18.359 1.082 1 95.75 300 ALA B N 1
ATOM 5184 C CA . ALA B 1 300 ? -22.344 -18.422 2.332 1 95.75 300 ALA B CA 1
ATOM 5185 C C . ALA B 1 300 ? -23.094 -17.703 3.457 1 95.75 300 ALA B C 1
ATOM 5187 O O . ALA B 1 300 ? -24.047 -16.969 3.209 1 95.75 300 ALA B O 1
ATOM 5188 N N . ALA B 1 301 ? -22.688 -18.047 4.652 1 93.69 301 ALA B N 1
ATOM 5189 C CA . ALA B 1 301 ? -23.328 -17.406 5.801 1 93.69 301 ALA B CA 1
ATOM 5190 C C . ALA B 1 301 ? -22.375 -17.344 6.988 1 93.69 301 ALA B C 1
ATOM 5192 O O . ALA B 1 301 ? -21.406 -18.094 7.062 1 93.69 301 ALA B O 1
ATOM 5193 N N . THR B 1 302 ? -22.562 -16.391 7.766 1 91.44 302 THR B N 1
ATOM 5194 C CA . THR B 1 302 ? -21.953 -16.297 9.086 1 91.44 302 THR B CA 1
ATOM 5195 C C . THR B 1 302 ? -23.016 -16.453 10.18 1 91.44 302 THR B C 1
ATOM 5197 O O . THR B 1 302 ? -23.578 -15.461 10.656 1 91.44 302 THR B O 1
ATOM 5200 N N . GLY B 1 303 ? -23.203 -17.75 10.578 1 85 303 GLY B N 1
ATOM 5201 C CA . GLY B 1 303 ? -24.281 -17.984 11.531 1 85 303 GLY B CA 1
ATOM 5202 C C . GLY B 1 303 ? -25.547 -17.234 11.188 1 85 303 GLY B C 1
ATOM 5203 O O . GLY B 1 303 ? -26.031 -17.312 10.055 1 85 303 GLY B O 1
ATOM 5204 N N . ASP B 1 304 ? -26.047 -16.578 12.195 1 85 304 ASP B N 1
ATOM 5205 C CA . ASP B 1 304 ? -27.281 -15.812 12.008 1 85 304 ASP B CA 1
ATOM 5206 C C . ASP B 1 304 ? -26.984 -14.344 11.727 1 85 304 ASP B C 1
ATOM 5208 O O . ASP B 1 304 ? -27.906 -13.547 11.508 1 85 304 ASP B O 1
ATOM 5212 N N . GLN B 1 305 ? -25.812 -14.07 11.586 1 89.75 305 GLN B N 1
ATOM 5213 C CA . GLN B 1 305 ? -25.422 -12.672 11.492 1 89.75 305 GLN B CA 1
ATOM 5214 C C . GLN B 1 305 ? -25.547 -12.148 10.07 1 89.75 305 GLN B C 1
ATOM 5216 O O . GLN B 1 305 ? -26.031 -11.031 9.852 1 89.75 305 GLN B O 1
ATOM 5221 N N . ALA B 1 306 ? -25.172 -12.992 9.164 1 95 306 ALA B N 1
ATOM 5222 C CA . ALA B 1 306 ? -25.203 -12.531 7.773 1 95 306 ALA B CA 1
ATOM 5223 C C . ALA B 1 306 ? -25.266 -13.719 6.809 1 95 306 ALA B C 1
ATOM 5225 O O . ALA B 1 306 ? -24.719 -14.781 7.098 1 95 306 ALA B O 1
ATOM 5226 N N . GLN B 1 307 ? -25.922 -13.523 5.719 1 96.25 307 GLN B N 1
ATOM 5227 C CA . GLN B 1 307 ? -26.016 -14.492 4.625 1 96.25 307 GLN B CA 1
ATOM 5228 C C . GLN B 1 307 ? -25.906 -13.797 3.271 1 96.25 307 GLN B C 1
ATOM 5230 O O . GLN B 1 307 ? -26.297 -12.641 3.119 1 96.25 307 GLN B O 1
ATOM 5235 N N . ALA B 1 308 ? -25.375 -14.477 2.355 1 97.75 308 ALA B N 1
ATOM 5236 C CA . ALA B 1 308 ? -25.281 -13.977 0.988 1 97.75 308 ALA B CA 1
ATOM 5237 C C . ALA B 1 308 ? -25.562 -15.078 -0.026 1 97.75 308 ALA B C 1
ATOM 5239 O O . ALA B 1 308 ? -25.234 -16.25 0.209 1 97.75 308 ALA B O 1
ATOM 5240 N N . THR B 1 309 ? -26.172 -14.75 -1.069 1 97.94 309 THR B N 1
ATOM 5241 C CA . THR B 1 309 ? -26.391 -15.648 -2.199 1 97.94 309 THR B CA 1
ATOM 5242 C C . THR B 1 309 ? -26.359 -14.883 -3.516 1 97.94 309 THR B C 1
ATOM 5244 O O . THR B 1 309 ? -26.797 -13.734 -3.584 1 97.94 309 THR B O 1
ATOM 5247 N N . GLU B 1 310 ? -25.859 -15.461 -4.473 1 98.38 310 GLU B N 1
ATOM 5248 C CA . GLU B 1 310 ? -25.859 -14.867 -5.805 1 98.38 310 GLU B CA 1
ATOM 5249 C C . GLU B 1 310 ? -25.984 -15.938 -6.887 1 98.38 310 GLU B C 1
ATOM 5251 O O . GLU B 1 310 ? -25.25 -16.922 -6.883 1 98.38 310 GLU B O 1
ATOM 5256 N N . ALA B 1 311 ? -26.906 -15.75 -7.754 1 98 311 ALA B N 1
ATOM 5257 C CA . ALA B 1 311 ? -27.125 -16.672 -8.867 1 98 311 ALA B CA 1
ATOM 5258 C C . ALA B 1 311 ? -26.406 -16.188 -10.125 1 98 311 ALA B C 1
ATOM 5260 O O . ALA B 1 311 ? -26.406 -14.984 -10.422 1 98 311 ALA B O 1
ATOM 5261 N N . ILE B 1 312 ? -25.844 -17.094 -10.805 1 98.06 312 ILE B N 1
ATOM 5262 C CA . ILE B 1 312 ? -25.125 -16.812 -12.039 1 98.06 312 ILE B CA 1
ATOM 5263 C C . ILE B 1 312 ? -25.609 -17.766 -13.141 1 98.06 312 ILE B C 1
ATOM 5265 O O . ILE B 1 312 ? -25.734 -18.969 -12.914 1 98.06 312 ILE B O 1
ATOM 5269 N N . GLU B 1 313 ? -25.875 -17.141 -14.312 1 98.06 313 GLU B N 1
ATOM 5270 C CA . GLU B 1 313 ? -26.203 -17.984 -15.461 1 98.06 313 GLU B CA 1
ATOM 5271 C C . GLU B 1 313 ? -25.047 -18.922 -15.812 1 98.06 313 GLU B C 1
ATOM 5273 O O . GLU B 1 313 ? -23.891 -18.5 -15.805 1 98.06 313 GLU B O 1
ATOM 5278 N N . ALA B 1 314 ? -25.406 -20.188 -16.047 1 98.25 314 ALA B N 1
ATOM 5279 C CA . ALA B 1 314 ? -24.391 -21.188 -16.344 1 98.25 314 ALA B CA 1
ATOM 5280 C C . ALA B 1 314 ? -24.953 -22.266 -17.281 1 98.25 314 ALA B C 1
ATOM 5282 O O . ALA B 1 314 ? -26.156 -22.5 -17.312 1 98.25 314 ALA B O 1
ATOM 5283 N N . GLN B 1 315 ? -24.109 -22.797 -18.094 1 98.12 315 GLN B N 1
ATOM 5284 C CA . GLN B 1 315 ? -24.438 -24.016 -18.828 1 98.12 315 GLN B CA 1
ATOM 5285 C C . GLN B 1 315 ? -24.062 -25.25 -18.016 1 98.12 315 GLN B C 1
ATOM 5287 O O . GLN B 1 315 ? -22.891 -25.484 -17.734 1 98.12 315 GLN B O 1
ATOM 5292 N N . VAL B 1 316 ? -25.078 -25.984 -17.656 1 97.38 316 VAL B N 1
ATOM 5293 C CA . VAL B 1 316 ? -24.875 -27.188 -16.859 1 97.38 316 VAL B CA 1
ATOM 5294 C C . VAL B 1 316 ? -25.141 -28.422 -17.703 1 97.38 316 VAL B C 1
ATOM 5296 O O . VAL B 1 316 ? -26.156 -28.5 -18.406 1 97.38 316 VAL B O 1
ATOM 5299 N N . ASN B 1 317 ? -24.188 -29.312 -17.672 1 95.62 317 ASN B N 1
ATOM 5300 C CA . ASN B 1 317 ? -24.344 -30.578 -18.391 1 95.62 317 ASN B CA 1
ATOM 5301 C C . ASN B 1 317 ? -24.281 -31.766 -17.438 1 95.62 317 ASN B C 1
ATOM 5303 O O . ASN B 1 317 ? -23.25 -32.031 -16.812 1 95.62 317 ASN B O 1
ATOM 5307 N N . ASN B 1 318 ? -25.375 -32.469 -17.297 1 93.69 318 ASN B N 1
ATOM 5308 C CA . ASN B 1 318 ? -25.469 -33.719 -16.562 1 93.69 318 ASN B CA 1
ATOM 5309 C C . ASN B 1 318 ? -25.219 -34.906 -17.484 1 93.69 318 ASN B C 1
ATOM 5311 O O . ASN B 1 318 ? -26.141 -35.375 -18.156 1 93.69 318 ASN B O 1
ATOM 5315 N N . VAL B 1 319 ? -24.016 -35.438 -17.516 1 85.62 319 VAL B N 1
ATOM 5316 C CA . VAL B 1 319 ? -23.531 -36.406 -18.5 1 85.62 319 VAL B CA 1
ATOM 5317 C C . VAL B 1 319 ? -24.344 -37.688 -18.406 1 85.62 319 VAL B C 1
ATOM 5319 O O . VAL B 1 319 ? -24.688 -38.281 -19.438 1 85.62 319 VAL B O 1
ATOM 5322 N N . ALA B 1 320 ? -24.562 -38.344 -17.203 1 77.44 320 ALA B N 1
ATOM 5323 C CA . ALA B 1 320 ? -25.219 -39.656 -17.016 1 77.44 320 ALA B CA 1
ATOM 5324 C C . ALA B 1 320 ? -26.734 -39.531 -17.203 1 77.44 320 ALA B C 1
ATOM 5326 O O . ALA B 1 320 ? -27.422 -40.531 -17.344 1 77.44 320 ALA B O 1
ATOM 5327 N N . GLY B 1 321 ? -27.203 -38.375 -17.312 1 76.31 321 GLY B N 1
ATOM 5328 C CA . GLY B 1 321 ? -28.641 -38.219 -17.328 1 76.31 321 GLY B CA 1
ATOM 5329 C C . GLY B 1 321 ? -29.297 -38.562 -16 1 76.31 321 GLY B C 1
ATOM 5330 O O . GLY B 1 321 ? -28.609 -38.938 -15.055 1 76.31 321 GLY B O 1
ATOM 5331 N N . GLY B 1 322 ? -30.594 -38.312 -15.789 1 82 322 GLY B N 1
ATOM 5332 C CA . GLY B 1 322 ? -31.297 -38.594 -14.555 1 82 322 GLY B CA 1
ATOM 5333 C C . GLY B 1 322 ? -31.109 -37.531 -13.484 1 82 322 GLY B C 1
ATOM 5334 O O . GLY B 1 322 ? -31.078 -36.344 -13.789 1 82 322 GLY B O 1
ATOM 5335 N N . GLU B 1 323 ? -31.062 -38.062 -12.258 1 83.19 323 GLU B N 1
ATOM 5336 C CA . GLU B 1 323 ? -30.812 -37.156 -11.148 1 83.19 323 GLU B CA 1
ATOM 5337 C C . GLU B 1 323 ? -29.391 -36.625 -11.18 1 83.19 323 GLU B C 1
ATOM 5339 O O . GLU B 1 323 ? -28.453 -37.375 -11.516 1 83.19 323 GLU B O 1
ATOM 5344 N N . MET B 1 324 ? -29.328 -35.438 -11 1 85.62 324 MET B N 1
ATOM 5345 C CA . MET B 1 324 ? -28 -34.812 -11.016 1 85.62 324 MET B CA 1
ATOM 5346 C C . MET B 1 324 ? -27.094 -35.469 -9.961 1 85.62 324 MET B C 1
ATOM 5348 O O . MET B 1 324 ? -27.438 -35.5 -8.781 1 85.62 324 MET B O 1
ATOM 5352 N N . ALA B 1 325 ? -26 -36 -10.367 1 83.06 325 ALA B N 1
ATOM 5353 C CA . ALA B 1 325 ? -25.031 -36.688 -9.5 1 83.06 325 ALA B CA 1
ATOM 5354 C C . ALA B 1 325 ? -24.516 -35.75 -8.406 1 83.06 325 ALA B C 1
ATOM 5356 O O . ALA B 1 325 ? -24.188 -36.188 -7.309 1 83.06 325 ALA B O 1
ATOM 5357 N N . VAL B 1 326 ? -24.453 -34.531 -8.695 1 90.06 326 VAL B N 1
ATOM 5358 C CA . VAL B 1 326 ? -23.969 -33.5 -7.781 1 90.06 326 VAL B CA 1
ATOM 5359 C C . VAL B 1 326 ? -24.875 -32.25 -7.875 1 90.06 326 VAL B C 1
ATOM 5361 O O . VAL B 1 326 ? -24.969 -31.625 -8.938 1 90.06 326 VAL B O 1
ATOM 5364 N N . SER B 1 327 ? -25.531 -31.953 -6.805 1 93.5 327 SER B N 1
ATOM 5365 C CA . SER B 1 327 ? -26.438 -30.812 -6.844 1 93.5 327 SER B CA 1
ATOM 5366 C C . SER B 1 327 ? -25.891 -29.641 -6.031 1 93.5 327 SER B C 1
ATOM 5368 O O . SER B 1 327 ? -26.359 -28.516 -6.188 1 93.5 327 SER B O 1
ATOM 5370 N N . ALA B 1 328 ? -24.922 -30 -5.148 1 95.69 328 ALA B N 1
ATOM 5371 C CA . ALA B 1 328 ? -24.281 -28.953 -4.359 1 95.69 328 ALA B CA 1
ATOM 5372 C C . ALA B 1 328 ? -22.875 -29.375 -3.941 1 95.69 328 ALA B C 1
ATOM 5374 O O . ALA B 1 328 ? -22.625 -30.547 -3.65 1 95.69 328 ALA B O 1
ATOM 5375 N N . VAL B 1 329 ? -22.031 -28.422 -3.906 1 96.56 329 VAL B N 1
ATOM 5376 C CA . VAL B 1 329 ? -20.672 -28.703 -3.494 1 96.56 329 VAL B CA 1
ATOM 5377 C C . VAL B 1 329 ? -20.141 -27.562 -2.625 1 96.56 329 VAL B C 1
ATOM 5379 O O . VAL B 1 329 ? -20.672 -26.438 -2.684 1 96.56 329 VAL B O 1
ATOM 5382 N N . GLY B 1 330 ? -19.141 -27.812 -1.772 1 96.38 330 GLY B N 1
ATOM 5383 C CA . GLY B 1 330 ? -18.484 -26.812 -0.953 1 96.38 330 GLY B CA 1
ATOM 5384 C C . GLY B 1 330 ? -17.062 -26.531 -1.396 1 96.38 330 GLY B C 1
ATOM 5385 O O . GLY B 1 330 ? -16.281 -27.453 -1.646 1 96.38 330 GLY B O 1
ATOM 5386 N N . PHE B 1 331 ? -16.734 -25.234 -1.512 1 97.12 331 PHE B N 1
ATOM 5387 C CA . PHE B 1 331 ? -15.383 -24.812 -1.86 1 97.12 331 PHE B CA 1
ATOM 5388 C C . PHE B 1 331 ? -14.766 -23.984 -0.736 1 97.12 331 PHE B C 1
ATOM 5390 O O . PHE B 1 331 ? -15.461 -23.219 -0.069 1 97.12 331 PHE B O 1
ATOM 5397 N N . ASN B 1 332 ? -13.469 -24.188 -0.494 1 96.19 332 ASN B N 1
ATOM 5398 C CA . ASN B 1 332 ? -12.711 -23.125 0.169 1 96.19 332 ASN B CA 1
ATOM 5399 C C . ASN B 1 332 ? -12.656 -21.859 -0.677 1 96.19 332 ASN B C 1
ATOM 5401 O O . ASN B 1 332 ? -12.18 -21.875 -1.811 1 96.19 332 ASN B O 1
ATOM 5405 N N . PRO B 1 333 ? -13.141 -20.766 -0.169 1 96.38 333 PRO B N 1
ATOM 5406 C CA . PRO B 1 333 ? -13.25 -19.578 -1.006 1 96.38 333 PRO B CA 1
ATOM 5407 C C . PRO B 1 333 ? -11.898 -19.094 -1.524 1 96.38 333 PRO B C 1
ATOM 5409 O O . PRO B 1 333 ? -11.805 -18.609 -2.658 1 96.38 333 PRO B O 1
ATOM 5412 N N . ARG B 1 334 ? -10.875 -19.172 -0.778 1 96.38 334 ARG B N 1
ATOM 5413 C CA . ARG B 1 334 ? -9.539 -18.75 -1.207 1 96.38 334 ARG B CA 1
ATOM 5414 C C . ARG B 1 334 ? -9.031 -19.625 -2.344 1 96.38 334 ARG B C 1
ATOM 5416 O O . ARG B 1 334 ? -8.477 -19.109 -3.322 1 96.38 334 ARG B O 1
ATOM 5423 N N . TYR B 1 335 ? -9.227 -20.953 -2.225 1 97.62 335 TYR B N 1
ATOM 5424 C CA . TYR B 1 335 ? -8.781 -21.859 -3.273 1 97.62 335 TYR B CA 1
ATOM 5425 C C . TYR B 1 335 ? -9.523 -21.594 -4.578 1 97.62 335 TYR B C 1
ATOM 5427 O O . TYR B 1 335 ? -8.914 -21.594 -5.652 1 97.62 335 TYR B O 1
ATOM 5435 N N . LEU B 1 336 ? -10.773 -21.391 -4.395 1 98.31 336 LEU B N 1
ATOM 5436 C CA . LEU B 1 336 ? -11.586 -21.141 -5.582 1 98.31 336 LEU B CA 1
ATOM 5437 C C . LEU B 1 336 ? -11.18 -19.828 -6.246 1 98.31 336 LEU B C 1
ATOM 5439 O O . LEU B 1 336 ? -11.023 -19.766 -7.469 1 98.31 336 LEU B O 1
ATOM 5443 N N . THR B 1 337 ? -10.992 -18.766 -5.484 1 98.19 337 THR B N 1
ATOM 5444 C CA . THR B 1 337 ? -10.57 -17.469 -6.008 1 98.19 337 THR B CA 1
ATOM 5445 C C . THR B 1 337 ? -9.211 -17.594 -6.703 1 98.19 337 THR B C 1
ATOM 5447 O O . THR B 1 337 ? -9.023 -17.062 -7.801 1 98.19 337 THR B O 1
ATOM 5450 N N . ASP B 1 338 ? -8.328 -18.25 -6.086 1 98.12 338 ASP B N 1
ATOM 5451 C CA . ASP B 1 338 ? -7.004 -18.453 -6.676 1 98.12 338 ASP B CA 1
ATOM 5452 C C . ASP B 1 338 ? -7.109 -19.156 -8.023 1 98.12 338 ASP B C 1
ATOM 5454 O O . ASP B 1 338 ? -6.488 -18.734 -9 1 98.12 338 ASP B O 1
ATOM 5458 N N . ALA B 1 339 ? -7.848 -20.25 -8.039 1 98.56 339 ALA B N 1
ATOM 5459 C CA . ALA B 1 339 ? -8 -21.031 -9.258 1 98.56 339 ALA B CA 1
ATOM 5460 C C . ALA B 1 339 ? -8.586 -20.188 -10.391 1 98.56 339 ALA B C 1
ATOM 5462 O O . ALA B 1 339 ? -8.094 -20.219 -11.516 1 98.56 339 ALA B O 1
ATOM 5463 N N . LEU B 1 340 ? -9.586 -19.453 -10.055 1 98.75 340 LEU B N 1
ATOM 5464 C CA . LEU B 1 340 ? -10.273 -18.641 -11.055 1 98.75 340 LEU B CA 1
ATOM 5465 C C . LEU B 1 340 ? -9.383 -17.484 -11.523 1 98.75 340 LEU B C 1
ATOM 5467 O O . LEU B 1 340 ? -9.359 -17.156 -12.711 1 98.75 340 LEU B O 1
ATOM 5471 N N . SER B 1 341 ? -8.656 -16.875 -10.609 1 98.25 341 SER B N 1
ATOM 5472 C CA . SER B 1 341 ? -7.785 -15.75 -10.945 1 98.25 341 SER B CA 1
ATOM 5473 C C . SER B 1 341 ? -6.625 -16.203 -11.828 1 98.25 341 SER B C 1
ATOM 5475 O O . SER B 1 341 ? -6.016 -15.383 -12.523 1 98.25 341 SER B O 1
ATOM 5477 N N . ALA B 1 342 ? -6.312 -17.438 -11.781 1 97.81 342 ALA B N 1
ATOM 5478 C CA . ALA B 1 342 ? -5.191 -17.969 -12.547 1 97.81 342 ALA B CA 1
ATOM 5479 C C . ALA B 1 342 ? -5.582 -18.188 -14.008 1 97.81 342 ALA B C 1
ATOM 5481 O O . ALA B 1 342 ? -4.719 -18.391 -14.867 1 97.81 342 ALA B O 1
ATOM 5482 N N . LEU B 1 343 ? -6.852 -18.125 -14.297 1 97.69 343 LEU B N 1
ATOM 5483 C CA . LEU B 1 343 ? -7.324 -18.344 -15.664 1 97.69 343 LEU B CA 1
ATOM 5484 C C . LEU B 1 343 ? -7.281 -17.047 -16.469 1 97.69 343 LEU B C 1
ATOM 5486 O O . LEU B 1 343 ? -7.469 -15.969 -15.914 1 97.69 343 LEU B O 1
ATOM 5490 N N . ASP B 1 344 ? -7.012 -17.141 -17.703 1 94.38 344 ASP B N 1
ATOM 5491 C CA . ASP B 1 344 ? -7.039 -15.977 -18.578 1 94.38 344 ASP B CA 1
ATOM 5492 C C . ASP B 1 344 ? -8.109 -16.125 -19.656 1 94.38 344 ASP B C 1
ATOM 5494 O O . ASP B 1 344 ? -8.148 -15.344 -20.609 1 94.38 344 ASP B O 1
ATOM 5498 N N . THR B 1 345 ? -8.922 -17.141 -19.578 1 97.81 345 THR B N 1
ATOM 5499 C CA . THR B 1 345 ? -9.992 -17.375 -20.531 1 97.81 345 THR B CA 1
ATOM 5500 C C . THR B 1 345 ? -11.289 -16.719 -20.094 1 97.81 345 THR B C 1
ATOM 5502 O O . THR B 1 345 ? -11.531 -16.562 -18.891 1 97.81 345 THR B O 1
ATOM 5505 N N . PRO B 1 346 ? -12.094 -16.375 -21 1 98.38 346 PRO B N 1
ATOM 5506 C CA . PRO B 1 346 ? -13.352 -15.703 -20.656 1 98.38 346 PRO B CA 1
ATOM 5507 C C . PRO B 1 346 ? -14.336 -16.625 -19.922 1 98.38 346 PRO B C 1
ATOM 5509 O O . PRO B 1 346 ? -15.195 -16.141 -19.188 1 98.38 346 PRO B O 1
ATOM 5512 N N . TYR B 1 347 ? -14.211 -17.938 -20.141 1 98.75 347 TYR B N 1
ATOM 5513 C CA . TYR B 1 347 ? -15.086 -18.906 -19.5 1 98.75 347 TYR B CA 1
ATOM 5514 C C . TYR B 1 347 ? -14.281 -19.953 -18.75 1 98.75 347 TYR B C 1
ATOM 5516 O O . TYR B 1 347 ? -13.086 -20.125 -19 1 98.75 347 TYR B O 1
ATOM 5524 N N . VAL B 1 348 ? -14.977 -20.609 -17.828 1 98.81 348 VAL B N 1
ATOM 5525 C CA . VAL B 1 348 ? -14.383 -21.688 -17.031 1 98.81 348 VAL B CA 1
ATOM 5526 C C . VAL B 1 348 ? -15.328 -22.891 -17 1 98.81 348 VAL B C 1
ATOM 5528 O O . VAL B 1 348 ? -16.547 -22.734 -17.016 1 98.81 348 VAL B O 1
ATOM 5531 N N . GLN B 1 349 ? -14.773 -24.062 -17.016 1 98.62 349 GLN B N 1
ATOM 5532 C CA . GLN B 1 349 ? -15.523 -25.281 -16.797 1 98.62 349 GLN B CA 1
ATOM 5533 C C . GLN B 1 349 ? -15.141 -25.938 -15.469 1 98.62 349 GLN B C 1
ATOM 5535 O O . GLN B 1 349 ? -13.961 -26.172 -15.203 1 98.62 349 GLN B O 1
ATOM 5540 N N . PHE B 1 350 ? -16.141 -26.141 -14.664 1 98.31 350 PHE B N 1
ATOM 5541 C CA . PHE B 1 350 ? -16.0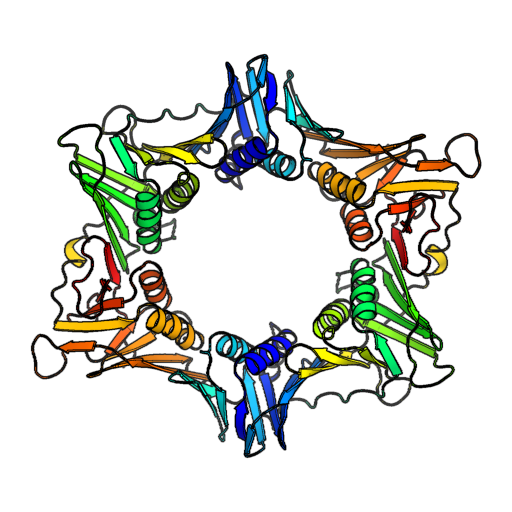16 -27.016 -13.508 1 98.31 350 PHE B CA 1
ATOM 5542 C C . PHE B 1 350 ? -16.453 -28.422 -13.852 1 98.31 350 PHE B C 1
ATOM 5544 O O . PHE B 1 350 ? -17.531 -28.625 -14.43 1 98.31 350 PHE B O 1
ATOM 5551 N N . SER B 1 351 ? -15.641 -29.391 -13.508 1 97.5 351 SER B N 1
ATOM 5552 C CA . SER B 1 351 ? -15.969 -30.797 -13.711 1 97.5 351 SER B CA 1
ATOM 5553 C C . SER B 1 351 ? -16.094 -31.531 -12.383 1 97.5 351 SER B C 1
ATOM 5555 O O . SER B 1 351 ? -15.148 -31.578 -11.594 1 97.5 351 SER B O 1
ATOM 5557 N N . PHE B 1 352 ? -17.281 -32.094 -12.211 1 96.94 352 PHE B N 1
ATOM 5558 C CA . PHE B 1 352 ? -17.578 -32.781 -10.969 1 96.94 352 PHE B CA 1
ATOM 5559 C C . PHE B 1 352 ? -17.875 -34.281 -11.234 1 96.94 352 PHE B C 1
ATOM 5561 O O . PHE B 1 352 ? -18.5 -34.625 -12.242 1 96.94 352 PHE B O 1
ATOM 5568 N N . THR B 1 353 ? -17.406 -35.125 -10.344 1 94.38 353 THR B N 1
ATOM 5569 C CA . THR B 1 353 ? -17.734 -36.531 -10.422 1 94.38 353 THR B CA 1
ATOM 5570 C C . THR B 1 353 ? -18.781 -36.906 -9.367 1 94.38 353 THR B C 1
ATOM 5572 O O . THR B 1 353 ? -19.812 -37.5 -9.68 1 94.38 353 THR B O 1
ATOM 5575 N N . ALA B 1 354 ? -18.484 -36.625 -8.117 1 90.06 354 ALA B N 1
ATOM 5576 C CA . ALA B 1 354 ? -19.344 -36.875 -6.965 1 90.06 354 ALA B CA 1
ATOM 5577 C C . ALA B 1 354 ? -19.062 -35.875 -5.84 1 90.06 354 ALA B C 1
ATOM 5579 O O . ALA B 1 354 ? -18.031 -35.219 -5.832 1 90.06 354 ALA B O 1
ATOM 5580 N N . PRO B 1 355 ? -20.062 -35.781 -4.898 1 87.31 355 PRO B N 1
ATOM 5581 C CA . PRO B 1 355 ? -19.781 -34.938 -3.734 1 87.31 355 PRO B CA 1
ATOM 5582 C C . PRO B 1 355 ? -18.531 -35.375 -2.973 1 87.31 355 PRO B C 1
ATOM 5584 O O . PRO B 1 355 ? -18.281 -36.594 -2.852 1 87.31 355 PRO B O 1
ATOM 5587 N N . GLY B 1 356 ? -17.75 -34.438 -2.574 1 88.94 356 GLY B N 1
ATOM 5588 C CA . GLY B 1 356 ? -16.562 -34.75 -1.777 1 88.94 356 GLY B CA 1
ATOM 5589 C C . GLY B 1 356 ? -15.367 -35.156 -2.613 1 88.94 356 GLY B C 1
ATOM 5590 O O . GLY B 1 356 ? -14.273 -35.344 -2.086 1 88.94 356 GLY B O 1
ATOM 5591 N N . LYS B 1 357 ? -15.602 -35.469 -3.83 1 93.12 357 LYS B N 1
ATOM 5592 C CA . LYS B 1 357 ? -14.5 -35.75 -4.746 1 93.12 357 LYS B CA 1
ATOM 5593 C C . LYS B 1 357 ? -13.914 -34.438 -5.309 1 93.12 357 LYS B C 1
ATOM 5595 O O . LYS B 1 357 ? -14.555 -33.406 -5.277 1 93.12 357 LYS B O 1
ATOM 5600 N N . PRO B 1 358 ? -12.703 -34.5 -5.773 1 95.88 358 PRO B N 1
ATOM 5601 C CA . PRO B 1 358 ? -12.07 -33.281 -6.277 1 95.88 358 PRO B CA 1
ATOM 5602 C C . PRO B 1 358 ? -12.797 -32.688 -7.484 1 95.88 358 PRO B C 1
ATOM 5604 O O . PRO B 1 358 ? -13.438 -33.406 -8.242 1 95.88 358 PRO B O 1
ATOM 5607 N N . CYS B 1 359 ? -12.742 -31.438 -7.633 1 97.75 359 CYS B N 1
ATOM 5608 C CA . CYS B 1 359 ? -13.266 -30.703 -8.781 1 97.75 359 CYS B CA 1
ATOM 5609 C C . CYS B 1 359 ? -12.133 -30.281 -9.711 1 97.75 359 CYS B C 1
ATOM 5611 O O . CYS B 1 359 ? -11.117 -29.75 -9.266 1 97.75 359 CYS B O 1
ATOM 5613 N N . LEU B 1 360 ? -12.297 -30.562 -10.977 1 98.38 360 LEU B N 1
ATOM 5614 C CA . LEU B 1 360 ? -11.359 -30.062 -11.984 1 98.38 360 LEU B CA 1
ATOM 5615 C C . LEU B 1 360 ? -11.82 -28.734 -12.555 1 98.38 360 LEU B C 1
ATOM 5617 O O . LEU B 1 360 ? -12.984 -28.594 -12.938 1 98.38 360 LEU B O 1
ATOM 5621 N N . VAL B 1 361 ? -10.945 -27.734 -12.555 1 98.69 361 VAL B N 1
ATOM 5622 C CA . VAL B 1 361 ? -11.211 -26.391 -13.062 1 98.69 361 VAL B CA 1
ATOM 5623 C C . VAL B 1 361 ? -10.328 -26.125 -14.281 1 98.69 361 VAL B C 1
ATOM 5625 O O . VAL B 1 361 ? -9.102 -26.188 -14.188 1 98.69 361 VAL B O 1
ATOM 5628 N N . GLN B 1 362 ? -10.914 -25.766 -15.445 1 98.56 362 GLN B N 1
ATOM 5629 C CA . GLN B 1 362 ? -10.18 -25.5 -16.672 1 98.56 362 GLN B CA 1
ATOM 5630 C C . GLN B 1 362 ? -10.75 -24.297 -17.406 1 98.56 362 GLN B C 1
ATOM 5632 O O . GLN B 1 362 ? -11.961 -24.062 -17.391 1 98.56 362 GLN B O 1
ATOM 5637 N N . GLY B 1 363 ? -9.867 -23.547 -18.078 1 98.44 363 GLY B N 1
ATOM 5638 C CA . GLY B 1 363 ? -10.289 -22.406 -18.875 1 98.44 363 GLY B CA 1
ATOM 5639 C C . GLY B 1 363 ? -10.945 -22.812 -20.188 1 98.44 363 GLY B C 1
ATOM 5640 O O . GLY B 1 363 ? -10.578 -23.828 -20.781 1 98.44 363 GLY B O 1
ATOM 5641 N N . LEU B 1 364 ? -11.945 -22.031 -20.609 1 97.88 364 LEU B N 1
ATOM 5642 C CA . LEU B 1 364 ? -12.641 -22.188 -21.875 1 97.88 364 LEU B CA 1
ATOM 5643 C C . LEU B 1 364 ? -12.523 -20.922 -22.719 1 97.88 364 LEU B C 1
ATOM 5645 O O . LEU B 1 364 ? -12.922 -19.844 -22.266 1 97.88 364 LEU B O 1
ATOM 5649 N N . PRO B 1 365 ? -11.969 -21.031 -23.891 1 96.69 365 PRO B N 1
ATOM 5650 C CA . PRO B 1 365 ? -11.93 -19.844 -24.75 1 96.69 365 PRO B CA 1
ATOM 5651 C C . PRO B 1 365 ? -13.32 -19.375 -25.172 1 96.69 365 PRO B C 1
ATOM 5653 O O . PRO B 1 365 ? -13.516 -18.188 -25.484 1 96.69 365 PRO B O 1
ATOM 5656 N N . ASP B 1 366 ? -14.203 -20.328 -25.266 1 96.5 366 ASP B N 1
ATOM 5657 C CA . ASP B 1 366 ? -15.602 -20.109 -25.609 1 96.5 366 ASP B CA 1
ATOM 5658 C C . ASP B 1 366 ? -16.516 -21.062 -24.828 1 96.5 366 ASP B C 1
ATOM 5660 O O . ASP B 1 366 ? -16.125 -22.188 -24.516 1 96.5 366 ASP B O 1
ATOM 5664 N N . VAL B 1 367 ? -17.734 -20.594 -24.609 1 96.44 367 VAL B N 1
ATOM 5665 C CA . VAL B 1 367 ? -18.625 -21.359 -23.75 1 96.44 367 VAL B CA 1
ATOM 5666 C C . VAL B 1 367 ? -18.875 -22.734 -24.344 1 96.44 367 VAL B C 1
ATOM 5668 O O . VAL B 1 367 ? -19.062 -23.719 -23.609 1 96.44 367 VAL B O 1
ATOM 5671 N N . ASP B 1 368 ? -18.812 -22.812 -25.672 1 96.19 368 ASP B N 1
ATOM 5672 C CA . ASP B 1 368 ? -19.078 -24.078 -26.359 1 96.19 368 ASP B CA 1
ATOM 5673 C C . ASP B 1 368 ? -17.781 -24.734 -26.812 1 96.19 368 ASP B C 1
ATOM 5675 O O . ASP B 1 368 ? -17.797 -25.75 -27.516 1 96.19 368 ASP B O 1
ATOM 5679 N N . GLY B 1 369 ? -16.734 -24.109 -26.422 1 95.94 369 GLY B N 1
ATOM 5680 C CA . GLY B 1 369 ? -15.445 -24.625 -26.859 1 95.94 369 GLY B CA 1
ATOM 5681 C C . GLY B 1 369 ? -14.922 -25.75 -25.984 1 95.94 369 GLY B C 1
ATOM 5682 O O . GLY B 1 369 ? -15.594 -26.172 -25.047 1 95.94 369 GLY B O 1
ATOM 5683 N N . GLU B 1 370 ? -13.773 -26.297 -26.375 1 96.69 370 GLU B N 1
ATOM 5684 C CA . GLU B 1 370 ? -13.086 -27.312 -25.578 1 96.69 370 GLU B CA 1
ATOM 5685 C C . GLU B 1 370 ? -12.211 -26.672 -24.5 1 96.69 370 GLU B C 1
ATOM 5687 O O . GLU B 1 370 ? -11.562 -25.656 -24.75 1 96.69 370 GLU B O 1
ATOM 5692 N N . PRO B 1 371 ? -12.242 -27.281 -23.281 1 96.94 371 PRO B N 1
ATOM 5693 C CA . PRO B 1 371 ? -11.352 -26.75 -22.234 1 96.94 371 PRO B CA 1
ATOM 5694 C C . PRO B 1 371 ? -9.883 -26.75 -22.672 1 96.94 371 PRO B C 1
ATOM 5696 O O . PRO B 1 371 ? -9.445 -27.688 -23.359 1 96.94 371 PRO B O 1
ATOM 5699 N N . GLU B 1 372 ? -9.211 -25.75 -22.281 1 95.94 372 GLU B N 1
ATOM 5700 C CA . GLU B 1 372 ? -7.773 -25.75 -22.516 1 95.94 372 GLU B CA 1
ATOM 5701 C C . GLU B 1 372 ? -7.094 -26.906 -21.797 1 95.94 372 GLU B C 1
ATOM 5703 O O . GLU B 1 372 ? -7.324 -27.141 -20.609 1 95.94 372 GLU B O 1
ATOM 5708 N N . ALA B 1 373 ? -6.223 -27.594 -22.516 1 94 373 ALA B N 1
ATOM 5709 C CA . ALA B 1 373 ? -5.652 -28.828 -22 1 94 373 ALA B CA 1
ATOM 5710 C C . ALA B 1 373 ? -4.336 -28.578 -21.266 1 94 373 ALA B C 1
ATOM 5712 O O . ALA B 1 373 ? -3.871 -29.406 -20.4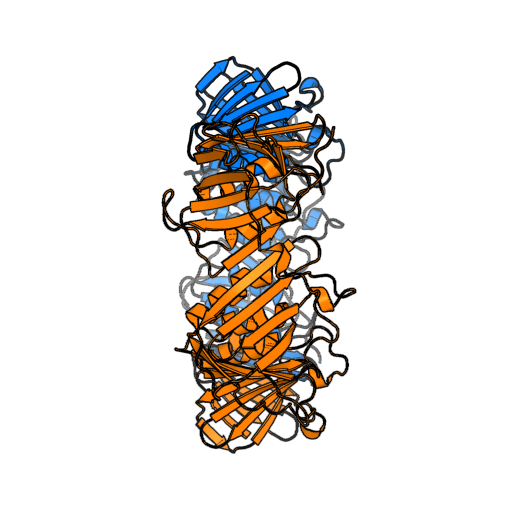84 1 94 373 ALA B O 1
ATOM 5713 N N . ASP B 1 374 ? -3.758 -27.453 -21.5 1 95.69 374 ASP B N 1
ATOM 5714 C CA . ASP B 1 374 ? -2.387 -27.234 -21.047 1 95.69 374 ASP B CA 1
ATOM 5715 C C . ASP B 1 374 ? -2.355 -26.766 -19.594 1 95.69 374 ASP B C 1
ATOM 5717 O O . ASP B 1 374 ? -1.299 -26.781 -18.953 1 95.69 374 ASP B O 1
ATOM 5721 N N . TYR B 1 375 ? -3.479 -26.328 -19.078 1 97.5 375 TYR B N 1
ATOM 5722 C CA . TYR B 1 375 ? -3.559 -25.938 -17.672 1 97.5 375 TYR B CA 1
ATOM 5723 C C . TYR B 1 375 ? -4.742 -26.609 -16.984 1 97.5 375 TYR B C 1
ATOM 5725 O O . TYR B 1 375 ? -5.879 -26.516 -17.453 1 97.5 375 TYR B O 1
ATOM 5733 N N . LYS B 1 376 ? -4.48 -27.234 -15.906 1 97.88 376 LYS B N 1
ATOM 5734 C CA . LYS B 1 376 ? -5.48 -27.906 -15.078 1 97.88 376 LYS B CA 1
ATOM 5735 C C . LYS B 1 376 ? -5.324 -27.516 -13.609 1 97.88 376 LYS B C 1
ATOM 5737 O O . LYS B 1 376 ? -4.207 -27.453 -13.094 1 97.88 376 LYS B O 1
ATOM 5742 N N . HIS B 1 377 ? -6.395 -27.203 -12.977 1 98.5 377 HIS B N 1
ATOM 5743 C CA . HIS B 1 377 ? -6.441 -26.906 -11.555 1 98.5 377 HIS B CA 1
ATOM 5744 C C . HIS B 1 377 ? -7.453 -27.797 -10.836 1 98.5 377 HIS B C 1
ATOM 5746 O O . HIS B 1 377 ? -8.609 -27.891 -11.258 1 98.5 377 HIS B O 1
ATOM 5752 N N . VAL B 1 378 ? -7.027 -28.484 -9.836 1 98.25 378 VAL B N 1
ATOM 5753 C CA . VAL B 1 378 ? -7.906 -29.359 -9.078 1 98.25 378 VAL B CA 1
ATOM 5754 C C . VAL B 1 378 ? -8.078 -28.828 -7.656 1 98.25 378 VAL B C 1
ATOM 5756 O O . VAL B 1 378 ? -7.105 -28.422 -7.02 1 98.25 378 VAL B O 1
ATOM 5759 N N . ILE B 1 379 ? -9.312 -28.797 -7.172 1 98 379 ILE B N 1
ATOM 5760 C CA . ILE B 1 379 ? -9.633 -28.375 -5.812 1 98 379 ILE B CA 1
ATOM 5761 C C . ILE B 1 379 ? -10.375 -29.516 -5.094 1 98 379 ILE B C 1
ATOM 5763 O O . ILE B 1 379 ? -11.352 -30.047 -5.613 1 98 379 ILE B O 1
ATOM 5767 N N . MET B 1 380 ? -9.836 -29.859 -3.922 1 96.75 380 MET B N 1
ATOM 5768 C CA . MET B 1 380 ? -10.602 -30.781 -3.076 1 96.75 380 MET B CA 1
ATOM 5769 C C . MET B 1 380 ? -11.836 -30.094 -2.51 1 96.75 380 MET B C 1
ATOM 5771 O O . MET B 1 380 ? -11.742 -29.047 -1.88 1 96.75 380 MET B O 1
ATOM 5775 N N . LEU B 1 381 ? -13.016 -30.703 -2.713 1 96.31 381 LEU B N 1
ATOM 5776 C CA . LEU B 1 381 ? -14.266 -30.109 -2.24 1 96.31 381 LEU B CA 1
ATOM 5777 C C . LEU B 1 381 ? -14.422 -30.297 -0.734 1 96.31 381 LEU B C 1
ATOM 5779 O O . LEU B 1 381 ? -13.953 -31.297 -0.176 1 96.31 381 LEU B O 1
ATOM 5783 N N . MET B 1 382 ? -14.992 -29.344 -0.125 1 94.5 382 MET B N 1
ATOM 5784 C CA . MET B 1 382 ? -15.273 -29.391 1.308 1 94.5 382 MET B CA 1
ATOM 5785 C C . MET B 1 382 ? -16.609 -30.078 1.574 1 94.5 382 MET B C 1
ATOM 5787 O O . MET B 1 382 ? -17.516 -30.047 0.728 1 94.5 382 MET B O 1
ATOM 5791 N N . ARG B 1 383 ? -16.641 -30.656 2.781 1 90.31 383 ARG B N 1
ATOM 5792 C CA . ARG B 1 383 ? -17.922 -31.203 3.209 1 90.31 383 ARG B CA 1
ATOM 5793 C C . ARG B 1 383 ? -18.906 -30.094 3.549 1 90.31 383 ARG B C 1
ATOM 5795 O O . ARG B 1 383 ? -18.547 -29.094 4.16 1 90.31 383 ARG B O 1
ATOM 5802 N N . LEU B 1 384 ? -20.078 -30.219 3.027 1 89.19 384 LEU B N 1
ATOM 5803 C CA . LEU B 1 384 ? -21.094 -29.234 3.344 1 89.19 384 LEU B CA 1
ATOM 5804 C C . LEU B 1 384 ? -21.734 -29.531 4.707 1 89.19 384 LEU B C 1
ATOM 5806 O O . LEU B 1 384 ? -21.922 -30.688 5.078 1 89.19 384 LEU B O 1
ATOM 5810 N N . PRO B 1 385 ? -21.922 -28.453 5.469 1 76.06 385 PRO B N 1
ATOM 5811 C CA . PRO B 1 385 ? -22.641 -28.688 6.727 1 76.06 385 PRO B CA 1
ATOM 5812 C C . PRO B 1 385 ? -24.031 -29.281 6.516 1 76.06 385 PRO B C 1
ATOM 5814 O O . PRO B 1 385 ? -24.672 -29.031 5.492 1 76.06 385 PRO B O 1
ATOM 5817 N N . GLY B 1 386 ? -24.375 -30.578 7.121 1 65.12 386 GLY B N 1
ATOM 5818 C CA . GLY B 1 386 ? -25.688 -31.203 7.055 1 65.12 386 GLY B CA 1
ATOM 5819 C C . GLY B 1 386 ? -26.812 -30.234 7.375 1 65.12 386 GLY B C 1
ATOM 5820 O O . GLY B 1 386 ? -26.594 -29.203 8 1 65.12 386 GLY B O 1
#

Sequence (772 aa):
MKITVERDVMAEAVAWVARSLPNRPSVPILAGLLMRATGSQLVLSSFDYETSARITIDAQVDEEGEALVSGRLLSEIARSLPNRPARFTANSNHVELVCGSARFTLQMLPVEDYPQLPEMPAESGTVPSDEFTRSVAQVVVAAGRDELLPVFTGVRIEINDDRLSLLATDRYRMALKELTWNPATTQAESAALVPARVLSESARSMGGGEAVALALSNGIEGEGLIGLSGEGAGGRRELTTRLLDGEFPKVRHLMDIKPNVTVRVKTEEVLESVKRVSLVAERNTSVRMVIEDDRIALDAATGDQAQATEAIEAQVNNVAGGEMAVSAVGFNPRYLTDALSALDTPYVQFSFTAPGKPCLVQGLPDVDGEPEADYKHVIMLMRLPGMKITVERDVMAEAVAWVARSLPNRPSVPILAGLLMRATGSQLVLSSFDYETSARITIDAQVDEEGEALVSGRLLSEIARSLPNRPARFTANSNHVELVCGSARFTLQMLPVEDYPQLPEMPAESGTVPSDEFTRSVAQVVVAAGRDELLPVFTGVRIEINDDRLSLLATDRYRMALKELTWNPATTQAESAALVPARVLSESARSMGGGEAVALALSNGIEGEGLIGLSGEGAGGRRELTTRLLDGEFPKVRHLMDIKPNVTVRVKTEEVLESVKRVSLVAERNTSVRMVIEDDRIALDAATGDQAQATEAIEAQVNNVAGGEMAVSAVGFNPRYLTDALSALDTPYVQFSFTAPGKPCLVQGLPDVDGEPEADYKHVIMLMRLPG

Organism: Propionibacterium freudenreichii subsp. shermanii (strain ATCC 9614 / DSM 4902 / CIP 103027 / NCIMB 8099 / CIRM-BIA1) (NCBI:txid754252)